Protein AF-0000000068183245 (afdb_homodimer)

Nearest PDB structures (foldseek):
  5jze-assembly2_C  TM=6.273E-01  e=3.410E-04  Erve virus
  6kbe-assembly1_B  TM=5.063E-01  e=7.689E-03  Oryza sativa Japonica Group
  5qis-assembly1_A  TM=4.617E-01  e=8.648E-03  Homo sapiens
  8g5u-assembly4_D  TM=3.251E-01  e=2.747E+00  Streptomyces sp. CB03234
  5jze-assembly2_C  TM=6.217E-01  e=2.342E-04  Erve virus

pLDDT: mean 80.38, std 22.46, range [21.33, 98.5]

Secondary structure (DSSP, 8-state):
---------------SSS---------------GGG-EE-TTSBEEES-EEEESSSS-EEEEE----SS-HHHHHHHHHHHHTTT----HHHHHHHHHHHHHHHHHHHHS--EEEEETTEEEEHHHHHHHHHHHTT--HHHHHHHHTS-GGGT-PPP-HHHHHHHHHHHTS-EEEEEE-GGG--S-TTEEEEEEEEEETTTTS--TTTTSTTBHHHH---SSS---SSEEEEEEEEETTEEEEEEEEEE---/-------------B-SS--B-------------GGG-EE-TTSBEEES-EEEESSSS-EEEEE----SS-HHHHHHHHHHHHTTT----HHHHHHHHHHHHHHHHHHHHS--EEEEETTEEEEHHHHHHHHHHHTT--HHHHHHHHTS-GGGT-PPP-HHHHHHHHHHHTS-EEEEEE-GGG--S-TTEEEEEEEEEETTTTS--TTTTSTTBHHHH---STT---SSEEEEEEEEETTEEEEEEEEEE---

InterPro domains:
  IPR003323 OTU domain [PF02338] (66-189)
  IPR003323 OTU domain [PS50802] (60-249)

Foldseek 3Di:
DPPPPPQFLLDPCPPDPPRLVPPDDPPPQPQPAPVPWDADPLQKTVWLQWEAEPVDGWIWTWGADDDQLQQVLLQVLCLLCLQVVHRADNVRSVVSSLVLLVVLLVQLVDWDWFAFEDVDIDTSPRLLCVVQVSVVHDSVVLSVLSNPGRNRPGHHDDDSSQRSVCRVLLAKEWEKEFDSVPPDPDRNYTYIHTSDIGHYPNRDDPCPPPPPPVSVPPQPPQLGHDSHWYKYWGDNDPRDIGIIGIRIHPDD/DPPPPDQPLLQPCPPDPPPLNPPPDPPPQPQPAPVPWDADPLQKTVWLQWEAEPVDGWIWTWGADDFLLQQVLLQVLCLLCLQVVHRADNVRSVVSSLVLLVVLLVQLVDWDWFAFEDVDIDTSPRLLCVVQVSVVHDSVVLSVLSNPGSNRPGHHDDDSSQRSVCRVLLAKEWEKEFDSVPPDPDRNYTYIHTSDIGHYPNRDDPCPPPPPPVSVPPQPPALTHDSHWYKYWGDNDPRDIGIIGIRTGPDD

Sequence (504 aa):
MAKYYKRSRRLFAIRSGFNVSLLFAPLVHSLVSFTSFRFAANGVCISPARFVDVDRPQTFTMKNVPGEGDCMFLAVALATLASMGLGGNDALLRAISHETREAVASTLEQPGILIIEGTRTVSTESLLKSAARQENLSTEEYLRLLRVEGVDGGLYGGGPELTVLCNILRRPISIYELDEQQVGTNIDIQPIKCKGVFGLETFQDPLFDIPNSAILLSKSLPGAYSWHLHILVLDVSPTEKHACVLLPLGEKMAKYYKRSRRLFAIRSGFNVSLLFAPLVHSLVSFTSFRFAANGVCISPARFVDVDRPQTFTMKNVPGEGDCMFLAVALATLASMGLGGNDALLRAISHETREAVASTLEQPGILIIEGTRTVSTESLLKSAARQENLSTEEYLRLLRVEGVDGGLYGGGPELTVLCNILRRPISIYELDEQQVGTNIDIQPIKCKGVFGLETFQDPLFDIPNSAILLSKSLPGAYSWHLHILVLDVSPTEKHACVLLPLGEK

Solvent-accessible surface area (backbone atoms only — not comparable to full-atom values): 27054 Å² total; per-residue (Å²): 134,79,78,76,72,83,72,77,60,72,67,67,61,57,74,61,93,60,72,54,63,78,71,79,71,83,70,89,55,81,62,84,38,68,80,73,50,40,63,46,97,85,28,37,33,63,34,43,40,30,36,31,37,74,89,47,101,46,38,20,33,41,36,59,54,73,82,47,48,39,14,49,46,34,20,51,39,49,35,53,36,20,27,55,52,30,83,68,56,71,70,52,32,52,53,46,26,53,35,46,30,44,33,47,41,54,46,44,71,35,75,29,34,42,51,42,36,57,88,42,64,45,39,23,59,60,50,40,49,52,53,13,54,68,68,73,40,51,59,68,54,38,45,55,30,43,57,32,54,22,80,77,71,22,45,65,69,52,59,70,54,46,36,48,44,20,57,53,68,59,25,24,39,34,38,27,32,77,34,72,89,53,65,56,92,48,71,48,47,38,34,24,37,78,78,46,57,31,21,37,84,55,38,67,69,75,58,76,83,40,83,62,28,28,80,79,51,61,60,77,46,78,12,38,66,33,76,58,31,37,35,34,45,39,58,74,45,102,71,38,75,43,34,22,24,43,23,47,37,72,84,126,132,81,78,76,75,85,73,78,64,71,68,64,63,56,73,61,93,59,74,53,62,77,72,79,70,82,70,89,56,82,62,86,37,67,80,72,52,39,65,46,96,85,29,36,33,62,34,43,40,31,36,31,37,74,87,47,101,47,39,20,32,42,35,59,52,70,71,60,40,37,11,48,45,34,21,50,38,49,34,54,36,22,28,54,53,31,83,66,55,71,68,52,32,51,54,47,26,54,36,46,30,44,31,48,43,54,47,44,72,34,74,30,34,42,50,42,37,57,88,43,64,45,41,22,59,58,49,41,50,52,52,13,52,67,66,72,40,50,59,67,54,38,45,55,30,43,58,33,54,24,78,77,72,23,45,66,69,50,59,71,55,46,37,47,46,21,58,54,68,60,24,24,39,34,37,29,32,76,32,74,89,52,65,56,90,48,72,49,46,38,35,24,37,80,77,47,55,32,20,37,83,55,38,67,71,74,57,74,81,40,82,62,28,26,78,81,50,59,63,76,48,78,14,36,66,32,77,57,31,36,34,34,46,40,59,75,44,100,72,36,75,41,34,22,23,44,23,46,37,75,85,126

Structure (mmCIF, N/CA/C/O backbone):
data_AF-0000000068183245-model_v1
#
loop_
_entity.id
_entity.type
_entity.pdbx_description
1 polymer 'OTU domain-containing protein'
#
loop_
_atom_site.group_PDB
_atom_site.id
_atom_site.type_symbol
_atom_site.label_atom_id
_atom_site.label_alt_id
_atom_site.label_comp_id
_atom_site.label_asym_id
_atom_site.label_entity_id
_atom_site.label_seq_id
_atom_site.pdbx_PDB_ins_code
_atom_site.Cartn_x
_atom_site.Cartn_y
_atom_site.Cartn_z
_atom_site.occupancy
_atom_site.B_iso_or_equiv
_atom_site.auth_seq_id
_atom_site.auth_comp_id
_atom_site.auth_asym_id
_atom_site.auth_atom_id
_atom_site.pdbx_PDB_model_num
ATOM 1 N N . MET A 1 1 ? -1.678 -15.617 -39.25 1 21.33 1 MET A N 1
ATOM 2 C CA . MET A 1 1 ? -1.316 -16.922 -38.688 1 21.33 1 MET A CA 1
ATOM 3 C C . MET A 1 1 ? -0.588 -16.766 -37.375 1 21.33 1 MET A C 1
ATOM 5 O O . MET A 1 1 ? 0.614 -16.5 -37.344 1 21.33 1 MET A O 1
ATOM 9 N N . ALA A 1 2 ? -1.26 -16.062 -36.469 1 23.09 2 ALA A N 1
ATOM 10 C CA . ALA A 1 2 ? -0.798 -15.57 -35.188 1 23.09 2 ALA A CA 1
ATOM 11 C C . ALA A 1 2 ? -0.395 -16.719 -34.281 1 23.09 2 ALA A C 1
ATOM 13 O O . ALA A 1 2 ? -1.209 -17.594 -33.969 1 23.09 2 ALA A O 1
ATOM 14 N N . LYS A 1 3 ? 0.903 -17.172 -34.469 1 24.92 3 LYS A N 1
ATOM 15 C CA . LYS A 1 3 ? 1.511 -18.312 -33.812 1 24.92 3 LYS A CA 1
ATOM 16 C C . LYS A 1 3 ? 1.236 -18.266 -32.312 1 24.92 3 LYS A C 1
ATOM 18 O O . LYS A 1 3 ? 1.562 -17.297 -31.625 1 24.92 3 LYS A O 1
ATOM 23 N N . TYR A 1 4 ? 0.202 -18.969 -31.859 1 23.97 4 TYR A N 1
ATOM 24 C CA . TYR A 1 4 ? -0.197 -19.328 -30.5 1 23.97 4 TYR A CA 1
ATOM 25 C C . TYR A 1 4 ? 0.955 -19.984 -29.75 1 23.97 4 TYR A C 1
ATOM 27 O O . TYR A 1 4 ? 1.312 -21.125 -30.016 1 23.97 4 TYR A O 1
ATOM 35 N N . TYR A 1 5 ? 2.119 -19.25 -29.562 1 26.52 5 TYR A N 1
ATOM 36 C CA . TYR A 1 5 ? 3.195 -19.891 -28.828 1 26.52 5 TYR A CA 1
ATOM 37 C C . TYR A 1 5 ? 2.668 -20.531 -27.547 1 26.52 5 TYR A C 1
ATOM 39 O O . TYR A 1 5 ? 1.76 -20 -26.906 1 26.52 5 TYR A O 1
ATOM 47 N N . LYS A 1 6 ? 2.844 -21.875 -27.391 1 29.45 6 LYS A N 1
ATOM 48 C CA . LYS A 1 6 ? 2.623 -22.859 -26.359 1 29.45 6 LYS A CA 1
ATOM 49 C C . LYS A 1 6 ? 3.182 -22.391 -25.016 1 29.45 6 LYS A C 1
ATOM 51 O O . LYS A 1 6 ? 4.398 -22.266 -24.844 1 29.45 6 LYS A O 1
ATOM 56 N N . ARG A 1 7 ? 2.549 -21.438 -24.375 1 33.78 7 ARG A N 1
ATOM 57 C CA . ARG A 1 7 ? 2.811 -20.875 -23.062 1 33.78 7 ARG A CA 1
ATOM 58 C C . ARG A 1 7 ? 2.883 -21.969 -22 1 33.78 7 ARG A C 1
ATOM 60 O O . ARG A 1 7 ? 1.919 -22.703 -21.797 1 33.78 7 ARG A O 1
ATOM 67 N N . SER A 1 8 ? 4.109 -22.484 -21.766 1 28.33 8 SER A N 1
ATOM 68 C CA . SER A 1 8 ? 4.453 -23.484 -20.75 1 28.33 8 SER A CA 1
ATOM 69 C C . SER A 1 8 ? 3.828 -23.156 -19.406 1 28.33 8 SER A C 1
ATOM 71 O O . SER A 1 8 ? 3.688 -21.969 -19.062 1 28.33 8 SER A O 1
ATOM 73 N N . ARG A 1 9 ? 2.955 -24 -18.922 1 33.09 9 ARG A N 1
ATOM 74 C CA . ARG A 1 9 ? 2.16 -24.156 -17.703 1 33.09 9 ARG A CA 1
ATOM 75 C C . ARG A 1 9 ? 3.055 -24.234 -16.469 1 33.09 9 ARG A C 1
ATOM 77 O O . ARG A 1 9 ? 3.592 -25.297 -16.156 1 33.09 9 ARG A O 1
ATOM 84 N N . ARG A 1 10 ? 3.992 -23.328 -16.312 1 30.5 10 ARG A N 1
ATOM 85 C CA . ARG A 1 10 ? 4.824 -23.516 -15.125 1 30.5 10 ARG A CA 1
ATOM 86 C C . ARG A 1 10 ? 3.967 -23.641 -13.867 1 30.5 10 ARG A C 1
ATOM 88 O O . ARG A 1 10 ? 3.201 -22.734 -13.539 1 30.5 10 ARG A O 1
ATOM 95 N N . LEU A 1 11 ? 3.621 -24.859 -13.531 1 28.84 11 LEU A N 1
ATOM 96 C CA . LEU A 1 11 ? 3.047 -25.344 -12.281 1 28.84 11 LEU A CA 1
ATOM 97 C C . LEU A 1 11 ? 3.951 -25.016 -11.102 1 28.84 11 LEU A C 1
ATOM 99 O O . LEU A 1 11 ? 5.176 -25.062 -11.219 1 28.84 11 LEU A O 1
ATOM 103 N N . PHE A 1 12 ? 3.494 -24.266 -10.273 1 29.86 12 PHE A N 1
ATOM 104 C CA . PHE A 1 12 ? 4.191 -23.859 -9.055 1 29.86 12 PHE A CA 1
ATOM 105 C C . PHE A 1 12 ? 4.527 -25.062 -8.195 1 29.86 12 PHE A C 1
ATOM 107 O O . PHE A 1 12 ? 3.664 -25.594 -7.5 1 29.86 12 PHE A O 1
ATOM 114 N N . ALA A 1 13 ? 5.297 -26.109 -8.734 1 24.73 13 ALA A N 1
ATOM 115 C CA . ALA A 1 13 ? 5.668 -27.156 -7.773 1 24.73 13 ALA A CA 1
ATOM 116 C C . ALA A 1 13 ? 6.758 -26.672 -6.828 1 24.73 13 ALA A C 1
ATOM 118 O O . ALA A 1 13 ? 7.871 -26.344 -7.258 1 24.73 13 ALA A O 1
ATOM 119 N N . ILE A 1 14 ? 6.547 -25.844 -5.945 1 26.78 14 ILE A N 1
ATOM 120 C CA . ILE A 1 14 ? 7.598 -25.672 -4.945 1 26.78 14 ILE A CA 1
ATOM 121 C C . ILE A 1 14 ? 7.84 -27.016 -4.238 1 26.78 14 ILE A C 1
ATOM 123 O O . ILE A 1 14 ? 6.938 -27.562 -3.6 1 26.78 14 ILE A O 1
ATOM 127 N N . ARG A 1 15 ? 8.734 -27.891 -4.676 1 26.78 15 ARG A N 1
ATOM 128 C CA . ARG A 1 15 ? 9.172 -29.141 -4.078 1 26.78 15 ARG A CA 1
ATOM 129 C C . ARG A 1 15 ? 9.703 -28.922 -2.666 1 26.78 15 ARG A C 1
ATOM 131 O O . ARG A 1 15 ? 10.266 -29.828 -2.057 1 26.78 15 ARG A O 1
ATOM 138 N N . SER A 1 16 ? 10.062 -27.906 -2.104 1 27.36 16 SER A N 1
ATOM 139 C CA . SER A 1 16 ? 10.516 -28.359 -0.794 1 27.36 16 SER A CA 1
ATOM 140 C C . SER A 1 16 ? 9.414 -29.141 -0.067 1 27.36 16 SER A C 1
ATOM 142 O O . SER A 1 16 ? 8.25 -29.094 -0.467 1 27.36 16 SER A O 1
ATOM 144 N N . GLY A 1 17 ? 9.477 -29.891 1.258 1 27.95 17 GLY A N 1
ATOM 145 C CA . GLY A 1 17 ? 8.531 -30.688 2.012 1 27.95 17 GLY A CA 1
ATOM 146 C C . GLY A 1 17 ? 7.105 -30.188 1.924 1 27.95 17 GLY A C 1
ATOM 147 O O . GLY A 1 17 ? 6.195 -30.75 2.529 1 27.95 17 GLY A O 1
ATOM 148 N N . PHE A 1 18 ? 6.914 -28.938 1.784 1 26.7 18 PHE A N 1
ATOM 149 C CA . PHE A 1 18 ? 5.492 -28.641 1.693 1 26.7 18 PHE A CA 1
ATOM 150 C C . PHE A 1 18 ? 4.934 -29.062 0.339 1 26.7 18 PHE A C 1
ATOM 152 O O . PHE A 1 18 ? 5.434 -28.625 -0.704 1 26.7 18 PHE A O 1
ATOM 159 N N . ASN A 1 19 ? 4.543 -30.391 0.116 1 26.45 19 ASN A N 1
ATOM 160 C CA . ASN A 1 19 ? 3.818 -31.047 -0.962 1 26.45 19 ASN A CA 1
ATOM 161 C C . ASN A 1 19 ? 2.73 -30.156 -1.543 1 26.45 19 ASN A C 1
ATOM 163 O O . ASN A 1 19 ? 1.573 -30.219 -1.128 1 26.45 19 ASN A O 1
ATOM 167 N N . VAL A 1 20 ? 2.785 -28.938 -1.542 1 26.42 20 VAL A N 1
ATOM 168 C CA . VAL A 1 20 ? 1.563 -28.5 -2.211 1 26.42 20 VAL A CA 1
ATOM 169 C C . VAL A 1 20 ? 1.601 -28.922 -3.68 1 26.42 20 VAL A C 1
ATOM 171 O O . VAL A 1 20 ? 2.254 -28.266 -4.5 1 26.42 20 VAL A O 1
ATOM 174 N N . SER A 1 21 ? 2.004 -30.188 -3.967 1 25.33 21 SER A N 1
ATOM 175 C CA . SER A 1 21 ? 1.746 -30.688 -5.316 1 25.33 21 SER A CA 1
ATOM 176 C C . SER A 1 21 ? 0.299 -30.438 -5.73 1 25.33 21 SER A C 1
ATOM 178 O O . SER A 1 21 ? -0.623 -31.031 -5.168 1 25.33 21 SER A O 1
ATOM 180 N N . LEU A 1 22 ? -0.058 -29.344 -6.051 1 25.22 22 LEU A N 1
ATOM 181 C CA . LEU A 1 22 ? -1.386 -29.328 -6.656 1 25.22 22 LEU A CA 1
ATOM 182 C C . LEU A 1 22 ? -1.421 -30.188 -7.918 1 25.22 22 LEU A C 1
ATOM 184 O O . LEU A 1 22 ? -0.961 -29.75 -8.977 1 25.22 22 LEU A O 1
ATOM 188 N N . LEU A 1 23 ? -1.087 -31.484 -7.809 1 25.45 23 LEU A N 1
ATOM 189 C CA . LEU A 1 23 ? -1.347 -32.375 -8.93 1 25.45 23 LEU A CA 1
ATOM 190 C C . LEU A 1 23 ? -2.832 -32.406 -9.273 1 25.45 23 LEU A C 1
ATOM 192 O O . LEU A 1 23 ? -3.666 -32.719 -8.43 1 25.45 23 LEU A O 1
ATOM 196 N N . PHE A 1 24 ? -3.297 -31.625 -10.148 1 26.08 24 PHE A N 1
ATOM 197 C CA . PHE A 1 24 ? -4.66 -31.672 -10.672 1 26.08 24 PHE A CA 1
ATOM 198 C C . PHE A 1 24 ? -4.922 -33 -11.391 1 26.08 24 PHE A C 1
ATOM 200 O O . PHE A 1 24 ? -4.23 -33.312 -12.352 1 26.08 24 PHE A O 1
ATOM 207 N N . ALA A 1 25 ? -5.406 -34 -10.664 1 28.16 25 ALA A N 1
ATOM 208 C CA . ALA A 1 25 ? -6.008 -35.156 -11.32 1 28.16 25 ALA A CA 1
ATOM 209 C C . ALA A 1 25 ? -7.062 -34.719 -12.336 1 28.16 25 ALA A C 1
ATOM 211 O O . ALA A 1 25 ? -7.75 -33.719 -12.141 1 28.16 25 ALA A O 1
ATOM 212 N N . PRO A 1 26 ? -7.195 -35.406 -13.523 1 30.31 26 PRO A N 1
ATOM 213 C CA . PRO A 1 26 ? -8.18 -35.188 -14.586 1 30.31 26 PRO A CA 1
ATOM 214 C C . PRO A 1 26 ? -9.609 -35.469 -14.148 1 30.31 26 PRO A C 1
ATOM 216 O O . PRO A 1 26 ? -10.5 -35.625 -14.984 1 30.31 26 PRO A O 1
ATOM 219 N N . LEU A 1 27 ? -10.133 -35.406 -12.875 1 32.69 27 LEU A N 1
ATOM 220 C CA . LEU A 1 27 ? -11.516 -35.844 -12.773 1 32.69 27 LEU A CA 1
ATOM 221 C C . LEU A 1 27 ? -12.43 -35 -13.648 1 32.69 27 LEU A C 1
ATOM 223 O O . LEU A 1 27 ? -12.18 -33.781 -13.836 1 32.69 27 LEU A O 1
ATOM 227 N N . VAL A 1 28 ? -13.359 -35.656 -14.383 1 33.88 28 VAL A N 1
ATOM 228 C CA . VAL A 1 28 ? -14.508 -35.125 -15.125 1 33.88 28 VAL A CA 1
ATOM 229 C C . VAL A 1 28 ? -15.336 -34.219 -14.234 1 33.88 28 VAL A C 1
ATOM 231 O O . VAL A 1 28 ? -16.203 -34.688 -13.5 1 33.88 28 VAL A O 1
ATOM 234 N N . HIS A 1 29 ? -14.711 -33.562 -13.141 1 36.94 29 HIS A N 1
ATOM 235 C CA . HIS A 1 29 ? -15.484 -32.719 -12.219 1 36.94 29 HIS A CA 1
ATOM 236 C C . HIS A 1 29 ? -16.234 -31.609 -12.953 1 36.94 29 HIS A C 1
ATOM 238 O O . HIS A 1 29 ? -15.742 -31.109 -13.969 1 36.94 29 HIS A O 1
ATOM 244 N N . SER A 1 30 ? -17.484 -31.609 -12.867 1 37.31 30 SER A N 1
ATOM 245 C CA . SER A 1 30 ? -18.328 -30.484 -13.25 1 37.31 30 SER A CA 1
ATOM 246 C C . SER A 1 30 ? -17.641 -29.156 -12.992 1 37.31 30 SER A C 1
ATOM 248 O O . SER A 1 30 ? -17.406 -28.781 -11.836 1 37.31 30 SER A O 1
ATOM 250 N N . LEU A 1 31 ? -16.594 -28.844 -13.672 1 44.16 31 LEU A N 1
ATOM 251 C CA . LEU A 1 31 ? -15.711 -27.672 -13.648 1 44.16 31 LEU A CA 1
ATOM 252 C C . LEU A 1 31 ? -16.516 -26.391 -13.633 1 44.16 31 LEU A C 1
ATOM 254 O O . LEU A 1 31 ? -17.172 -26.047 -14.625 1 44.16 31 LEU A O 1
ATOM 258 N N . VAL A 1 32 ? -17.422 -26.234 -12.57 1 48.44 32 VAL A N 1
ATOM 259 C CA . VAL A 1 32 ? -17.844 -24.844 -12.531 1 48.44 32 VAL A CA 1
ATOM 260 C C . VAL A 1 32 ? -16.734 -23.953 -13.062 1 48.44 32 VAL A C 1
ATOM 262 O O . VAL A 1 32 ? -15.617 -23.953 -12.523 1 48.44 32 VAL A O 1
ATOM 265 N N . SER A 1 33 ? -16.703 -23.781 -14.445 1 62.34 33 SER A N 1
ATOM 266 C CA . SER A 1 33 ? -15.695 -23.062 -15.234 1 62.34 33 SER A CA 1
ATOM 267 C C . SER A 1 33 ? -15.875 -21.547 -15.117 1 62.34 33 SER A C 1
ATOM 269 O O . SER A 1 33 ? -17 -21.062 -14.938 1 62.34 33 SER A O 1
ATOM 271 N N . PHE A 1 34 ? -14.945 -20.844 -14.758 1 69.19 34 PHE A N 1
ATOM 272 C CA . PHE A 1 34 ? -14.844 -19.391 -14.859 1 69.19 34 PHE A CA 1
ATOM 273 C C . PHE A 1 34 ? -15.742 -18.859 -15.961 1 69.19 34 PHE A C 1
ATOM 275 O O . PHE A 1 34 ? -16.281 -17.766 -15.852 1 69.19 34 PHE A O 1
ATOM 282 N N . THR A 1 35 ? -16.109 -19.75 -16.906 1 75.06 35 THR A N 1
ATOM 283 C CA . THR A 1 35 ? -16.891 -19.328 -18.062 1 75.06 35 THR A CA 1
ATOM 284 C C . THR A 1 35 ? -18.359 -19.172 -17.703 1 75.06 35 THR A C 1
ATOM 286 O O . THR A 1 35 ? -19.109 -18.531 -18.422 1 75.06 35 THR A O 1
ATOM 289 N N . SER A 1 36 ? -18.75 -19.797 -16.625 1 81.69 36 SER A N 1
ATOM 290 C CA . SER A 1 36 ? -20.156 -19.719 -16.25 1 81.69 36 SER A CA 1
ATOM 291 C C . SER A 1 36 ? -20.438 -18.516 -15.352 1 81.69 36 SER A C 1
ATOM 293 O O . SER A 1 36 ? -21.594 -18.219 -15.031 1 81.69 36 SER A O 1
ATOM 295 N N . PHE A 1 37 ? -19.422 -17.812 -14.961 1 89.38 37 PHE A N 1
ATOM 296 C CA . PHE A 1 37 ? -19.594 -16.688 -14.047 1 89.38 37 PHE A CA 1
ATOM 297 C C . PHE A 1 37 ? -20.125 -15.469 -14.789 1 89.38 37 PHE A C 1
ATOM 299 O O . PHE A 1 37 ? -19.797 -15.25 -15.953 1 89.38 37 PHE A O 1
ATOM 306 N N . ARG A 1 38 ? -20.953 -14.773 -14.172 1 92.75 38 ARG A N 1
ATOM 307 C CA . ARG A 1 38 ? -21.453 -13.508 -14.688 1 92.75 38 ARG A CA 1
ATOM 308 C C . ARG A 1 38 ? -20.906 -12.328 -13.883 1 92.75 38 ARG A C 1
ATOM 310 O O . ARG A 1 38 ? -20.812 -12.406 -12.656 1 92.75 38 ARG A O 1
ATOM 317 N N . PHE A 1 39 ? -20.641 -11.203 -14.562 1 90.75 39 PHE A N 1
ATOM 318 C CA . PHE A 1 39 ? -19.969 -10.07 -13.922 1 90.75 39 PHE A CA 1
ATOM 319 C C . PHE A 1 39 ? -20.75 -8.781 -14.172 1 90.75 39 PHE A C 1
ATOM 321 O O . PHE A 1 39 ? -21.344 -8.602 -15.242 1 90.75 39 PHE A O 1
ATOM 328 N N . ALA A 1 40 ? -20.703 -7.957 -13.164 1 91.12 40 ALA A N 1
ATOM 329 C CA . ALA A 1 40 ? -21.172 -6.586 -13.344 1 91.12 40 ALA A CA 1
ATOM 330 C C . ALA A 1 40 ? -20.172 -5.766 -14.141 1 91.12 40 ALA A C 1
ATOM 332 O O . ALA A 1 40 ? -19.062 -6.227 -14.422 1 91.12 40 ALA A O 1
ATOM 333 N N . ALA A 1 41 ? -20.516 -4.523 -14.484 1 84.94 41 ALA A N 1
ATOM 334 C CA . ALA A 1 41 ? -19.703 -3.656 -15.32 1 84.94 41 ALA A CA 1
ATOM 335 C C . ALA A 1 41 ? -18.375 -3.314 -14.633 1 84.94 41 ALA A C 1
ATOM 337 O O . ALA A 1 41 ? -17.359 -3.133 -15.289 1 84.94 41 ALA A O 1
ATOM 338 N N . ASN A 1 42 ? -18.375 -3.379 -13.328 1 81.75 42 ASN A N 1
ATOM 339 C CA . ASN A 1 42 ? -17.188 -2.994 -12.586 1 81.75 42 ASN A CA 1
ATOM 340 C C . ASN A 1 42 ? -16.281 -4.195 -12.305 1 81.75 42 ASN A C 1
ATOM 342 O O . ASN A 1 42 ? -15.297 -4.082 -11.57 1 81.75 42 ASN A O 1
ATOM 346 N N . GLY A 1 43 ? -16.703 -5.332 -12.719 1 87.5 43 GLY A N 1
ATOM 347 C CA . GLY A 1 43 ? -15.852 -6.504 -12.617 1 87.5 43 GLY A CA 1
ATOM 348 C C . GLY A 1 43 ? -16.219 -7.41 -11.453 1 87.5 43 GLY A C 1
ATOM 349 O O . GLY A 1 43 ? -15.625 -8.477 -11.281 1 87.5 43 GLY A O 1
ATOM 350 N N . VAL A 1 44 ? -17.188 -7.023 -10.68 1 90.44 44 VAL A N 1
ATOM 351 C CA . VAL A 1 44 ? -17.609 -7.836 -9.539 1 90.44 44 VAL A CA 1
ATOM 352 C C . VAL A 1 44 ? -18.438 -9.016 -10.023 1 90.44 44 VAL A C 1
ATOM 354 O O . VAL A 1 44 ? -19.312 -8.859 -10.883 1 90.44 44 VAL A O 1
ATOM 357 N N . CYS A 1 45 ? -18.156 -10.125 -9.492 1 93.06 45 CYS A N 1
ATOM 358 C CA . CYS A 1 45 ? -18.922 -11.305 -9.852 1 93.06 45 CYS A CA 1
ATOM 359 C C . CYS A 1 45 ? -20.312 -11.258 -9.219 1 93.06 45 CYS A C 1
ATOM 361 O O . CYS A 1 45 ? -20.453 -11.094 -8.008 1 93.06 45 CYS A O 1
ATOM 363 N N . ILE A 1 46 ? -21.312 -11.422 -10.047 1 94.12 46 ILE A N 1
ATOM 364 C CA . ILE A 1 46 ? -22.688 -11.328 -9.539 1 94.12 46 ILE A CA 1
ATOM 365 C C . ILE A 1 46 ? -23.312 -12.711 -9.477 1 94.12 46 ILE A C 1
ATOM 367 O O . ILE A 1 46 ? -24.328 -12.914 -8.797 1 94.12 46 ILE A O 1
ATOM 371 N N . SER A 1 47 ? -22.75 -13.672 -10.227 1 92.19 47 SER A N 1
ATOM 372 C CA . SER A 1 47 ? -23.141 -15.078 -10.172 1 92.19 47 SER A CA 1
ATOM 373 C C . SER A 1 47 ? -21.953 -16 -10.398 1 92.19 47 SER A C 1
ATOM 375 O O . SER A 1 47 ? -21.422 -16.094 -11.508 1 92.19 47 SER A O 1
ATOM 377 N N . PRO A 1 48 ? -21.547 -16.672 -9.391 1 92.56 48 PRO A N 1
ATOM 378 C CA . PRO A 1 48 ? -22.016 -16.594 -8 1 92.56 48 PRO A CA 1
ATOM 379 C C . PRO A 1 48 ? -21.641 -15.273 -7.332 1 92.56 48 PRO A C 1
ATOM 381 O O . PRO A 1 48 ? -20.578 -14.719 -7.598 1 92.56 48 PRO A O 1
ATOM 384 N N . ALA A 1 49 ? -22.5 -14.812 -6.379 1 92.5 49 ALA A N 1
ATOM 385 C CA . ALA A 1 49 ? -22.281 -13.531 -5.715 1 92.5 49 ALA A CA 1
ATOM 386 C C . ALA A 1 49 ? -21.406 -13.695 -4.477 1 92.5 49 ALA A C 1
ATOM 388 O O . ALA A 1 49 ? -20.844 -12.719 -3.975 1 92.5 49 ALA A O 1
ATOM 389 N N . ARG A 1 50 ? -21.359 -14.961 -3.994 1 92.62 50 ARG A N 1
ATOM 390 C CA . ARG A 1 50 ? -20.641 -15.203 -2.74 1 92.62 50 ARG A CA 1
ATOM 391 C C . ARG A 1 50 ? -19.703 -16.391 -2.867 1 92.62 50 ARG A C 1
ATOM 393 O O . ARG A 1 50 ? -20.047 -17.422 -3.441 1 92.62 50 ARG A O 1
ATOM 400 N N . PHE A 1 51 ? -18.578 -16.141 -2.416 1 93.31 51 PHE A N 1
ATOM 401 C CA . PHE A 1 51 ? -17.562 -17.188 -2.311 1 93.31 51 PHE A CA 1
ATOM 402 C C . PHE A 1 51 ? -17.25 -17.5 -0.852 1 93.31 51 PHE A C 1
ATOM 404 O O . PHE A 1 51 ? -16.828 -16.625 -0.096 1 93.31 51 PHE A O 1
ATOM 411 N N . VAL A 1 52 ? -17.453 -18.75 -0.455 1 92.94 52 VAL A N 1
ATOM 412 C CA . VAL A 1 52 ? -17.422 -19.078 0.965 1 92.94 52 VAL A CA 1
ATOM 413 C C . VAL A 1 52 ? -16.281 -20.062 1.237 1 92.94 52 VAL A C 1
ATOM 415 O O . VAL A 1 52 ? -16.203 -21.125 0.608 1 92.94 52 VAL A O 1
ATOM 418 N N . ASP A 1 53 ? -15.414 -19.656 2.08 1 93.75 53 ASP A N 1
ATOM 419 C CA . ASP A 1 53 ? -14.352 -20.562 2.516 1 93.75 53 ASP A CA 1
ATOM 420 C C . ASP A 1 53 ? -14.922 -21.75 3.279 1 93.75 53 ASP A C 1
ATOM 422 O O . ASP A 1 53 ? -15.617 -21.578 4.281 1 93.75 53 ASP A O 1
ATOM 426 N N . VAL A 1 54 ? -14.609 -22.891 2.879 1 92.81 54 VAL A N 1
ATOM 427 C CA . VAL A 1 54 ? -15.242 -24.078 3.438 1 92.81 54 VAL A CA 1
ATOM 428 C C . VAL A 1 54 ? -14.625 -24.406 4.797 1 92.81 54 VAL A C 1
ATOM 430 O O . VAL A 1 54 ? -15.227 -25.109 5.605 1 92.81 54 VAL A O 1
ATOM 433 N N . ASP A 1 55 ? -13.445 -23.938 5.047 1 91.44 55 ASP A N 1
ATOM 434 C CA . ASP A 1 55 ? -12.734 -24.281 6.27 1 91.44 55 ASP A CA 1
ATOM 435 C C . ASP A 1 55 ? -12.867 -23.188 7.32 1 91.44 55 ASP A C 1
ATOM 437 O O . ASP A 1 55 ? -12.586 -23.422 8.5 1 91.44 55 ASP A O 1
ATOM 441 N N . ARG A 1 56 ? -13.18 -21.969 6.895 1 87.06 56 ARG A N 1
ATOM 442 C CA . ARG A 1 56 ? -13.281 -20.828 7.801 1 87.06 56 ARG A CA 1
ATOM 443 C C . ARG A 1 56 ? -14.555 -20.031 7.551 1 87.06 56 ARG A C 1
ATOM 445 O O . ARG A 1 56 ? -15.102 -20.062 6.445 1 87.06 56 ARG A O 1
ATOM 452 N N . PRO A 1 57 ? -14.969 -19.438 8.547 1 84.81 57 PRO A N 1
ATOM 453 C CA . PRO A 1 57 ? -16.188 -18.625 8.391 1 84.81 57 PRO A CA 1
ATOM 454 C C . PRO A 1 57 ? -15.914 -17.297 7.691 1 84.81 57 PRO A C 1
ATOM 456 O O . PRO A 1 57 ? -16.016 -16.234 8.32 1 84.81 57 PRO A O 1
ATOM 459 N N . GLN A 1 58 ? -15.562 -17.344 6.547 1 88.69 58 GLN A N 1
ATOM 460 C CA . GLN A 1 58 ? -15.289 -16.141 5.773 1 88.69 58 GLN A CA 1
ATOM 461 C C . GLN A 1 58 ? -15.969 -16.188 4.41 1 88.69 58 GLN A C 1
ATOM 463 O O . GLN A 1 58 ? -15.906 -17.203 3.715 1 88.69 58 GLN A O 1
ATOM 468 N N . THR A 1 59 ? -16.656 -15.188 4.113 1 90.94 59 THR A N 1
ATOM 469 C CA . THR A 1 59 ? -17.344 -15.023 2.84 1 90.94 59 THR A CA 1
ATOM 470 C C . THR A 1 59 ? -16.766 -13.852 2.053 1 90.94 59 THR A C 1
ATOM 472 O O . THR A 1 59 ? -16.453 -12.812 2.629 1 90.94 59 THR A O 1
ATOM 475 N N . PHE A 1 60 ? -16.672 -14.055 0.801 1 92.75 60 PHE A N 1
ATOM 476 C CA . PHE A 1 60 ? -16.078 -13.039 -0.06 1 92.75 60 PHE A CA 1
ATOM 477 C C . PHE A 1 60 ? -17 -12.727 -1.237 1 92.75 60 PHE A C 1
ATOM 479 O O . PHE A 1 60 ? -17.859 -13.539 -1.599 1 92.75 60 PHE A O 1
ATOM 486 N N . THR A 1 61 ? -16.859 -11.562 -1.719 1 92.62 61 THR A N 1
ATOM 487 C CA . THR A 1 61 ? -17.188 -11.289 -3.115 1 92.62 61 THR A CA 1
ATOM 488 C C . THR A 1 61 ? -15.922 -11.32 -3.979 1 92.62 61 THR A C 1
ATOM 490 O O . THR A 1 61 ? -14.812 -11.211 -3.465 1 92.62 61 THR A O 1
ATOM 493 N N . MET A 1 62 ? -16.125 -11.57 -5.227 1 93.06 62 MET A N 1
ATOM 494 C CA . MET A 1 62 ? -14.961 -11.695 -6.102 1 93.06 62 MET A CA 1
ATOM 495 C C . MET A 1 62 ? -14.969 -10.609 -7.176 1 93.06 62 MET A C 1
ATOM 497 O O . MET A 1 62 ? -16.016 -10.32 -7.758 1 93.06 62 MET A O 1
ATOM 501 N N . LYS A 1 63 ? -13.859 -9.969 -7.379 1 91.81 63 LYS A N 1
ATOM 502 C CA . LYS A 1 63 ? -13.695 -9.008 -8.469 1 91.81 63 LYS A CA 1
ATOM 503 C C . LYS A 1 63 ? -12.672 -9.5 -9.484 1 91.81 63 LYS A C 1
ATOM 505 O O . LYS A 1 63 ? -11.562 -9.891 -9.117 1 91.81 63 LYS A O 1
ATOM 510 N N . ASN A 1 64 ? -13.055 -9.461 -10.703 1 91.44 64 ASN A N 1
ATOM 511 C CA . ASN A 1 64 ? -12.227 -9.922 -11.805 1 91.44 64 ASN A CA 1
ATOM 512 C C . ASN A 1 64 ? -11.203 -8.867 -12.219 1 91.44 64 ASN A C 1
ATOM 514 O O . ASN A 1 64 ? -11.359 -7.688 -11.906 1 91.44 64 ASN A O 1
ATOM 518 N N . VAL A 1 65 ? -10.133 -9.281 -12.797 1 89.81 65 VAL A N 1
ATOM 519 C CA . VAL A 1 65 ? -9.133 -8.43 -13.43 1 89.81 65 VAL A CA 1
ATOM 520 C C . VAL A 1 65 ? -8.875 -8.906 -14.859 1 89.81 65 VAL A C 1
ATOM 522 O O . VAL A 1 65 ? -9.227 -10.031 -15.219 1 89.81 65 VAL A O 1
ATOM 525 N N . PRO A 1 66 ? -8.367 -8.023 -15.727 1 82.56 66 PRO A N 1
ATOM 526 C CA . PRO A 1 66 ? -8.07 -8.484 -17.078 1 82.56 66 PRO A CA 1
ATOM 527 C C . PRO A 1 66 ? -7.066 -9.633 -17.109 1 82.56 66 PRO A C 1
ATOM 529 O O . PRO A 1 66 ? -6.215 -9.734 -16.234 1 82.56 66 PRO A O 1
ATOM 532 N N . GLY A 1 67 ? -7.422 -10.672 -18.141 1 72.25 67 GLY A N 1
ATOM 533 C CA . GLY A 1 67 ? -6.637 -11.891 -18.297 1 72.25 67 GLY A CA 1
ATOM 534 C C . GLY A 1 67 ? -5.652 -11.828 -19.453 1 72.25 67 GLY A C 1
ATOM 535 O O . GLY A 1 67 ? -5.695 -10.898 -20.25 1 72.25 67 GLY A O 1
ATOM 536 N N . GLU A 1 68 ? -4.391 -11.414 -19.516 1 70 68 GLU A N 1
ATOM 537 C CA . GLU A 1 68 ? -3.4 -11.469 -20.578 1 70 68 GLU A CA 1
ATOM 538 C C . GLU A 1 68 ? -1.997 -11.688 -20.031 1 70 68 GLU A C 1
ATOM 540 O O . GLU A 1 68 ? -1.044 -11.031 -20.453 1 70 68 GLU A O 1
ATOM 545 N N . GLY A 1 69 ? -2.041 -12.602 -19.25 1 77.69 69 GLY A N 1
ATOM 546 C CA . GLY A 1 69 ? -0.733 -12.945 -18.703 1 77.69 69 GLY A CA 1
ATOM 547 C C . GLY A 1 69 ? -0.33 -12.078 -17.531 1 77.69 69 GLY A C 1
ATOM 548 O O . GLY A 1 69 ? 0.722 -12.289 -16.922 1 77.69 69 GLY A O 1
ATOM 549 N N . ASP A 1 70 ? -1.157 -11.211 -17.188 1 87.81 70 ASP A N 1
ATOM 550 C CA . ASP A 1 70 ? -0.799 -10.266 -16.125 1 87.81 70 ASP A CA 1
ATOM 551 C C . ASP A 1 70 ? -1.752 -10.383 -14.945 1 87.81 70 ASP A C 1
ATOM 553 O O . ASP A 1 70 ? -1.663 -9.602 -13.992 1 87.81 70 ASP A O 1
ATOM 557 N N . CYS A 1 71 ? -2.496 -11.414 -14.914 1 91.62 71 CYS A N 1
ATOM 558 C CA . CYS A 1 71 ? -3.615 -11.445 -13.977 1 91.62 71 CYS A CA 1
ATOM 559 C C . CYS A 1 71 ? -3.121 -11.523 -12.539 1 91.62 71 CYS A C 1
ATOM 561 O O . CYS A 1 71 ? -3.73 -10.945 -11.641 1 91.62 71 CYS A O 1
ATOM 563 N N . MET A 1 72 ? -2.074 -12.195 -12.305 1 92.62 72 MET A N 1
ATOM 564 C CA . MET A 1 72 ? -1.593 -12.312 -10.93 1 92.62 72 MET A CA 1
ATOM 565 C C . MET A 1 72 ? -1.115 -10.969 -10.398 1 92.62 72 MET A C 1
ATOM 567 O O . MET A 1 72 ? -1.489 -10.555 -9.297 1 92.62 72 MET A O 1
ATOM 571 N N . PHE A 1 73 ? -0.342 -10.258 -11.188 1 93.88 73 PHE A N 1
ATOM 572 C CA . PHE A 1 73 ? 0.149 -8.945 -10.797 1 93.88 73 PHE A CA 1
ATOM 573 C C . PHE A 1 73 ? -1.002 -7.957 -10.664 1 93.88 73 PHE A C 1
ATOM 575 O O . PHE A 1 73 ? -1.023 -7.141 -9.734 1 93.88 73 PHE A O 1
ATOM 582 N N . LEU A 1 74 ? -1.892 -8.094 -11.586 1 92.5 74 LEU A N 1
ATOM 583 C CA . LEU A 1 74 ? -3.051 -7.207 -11.547 1 92.5 74 LEU A CA 1
ATOM 584 C C . LEU A 1 74 ? -3.928 -7.508 -10.344 1 92.5 74 LEU A C 1
ATOM 586 O O . LEU A 1 74 ? -4.453 -6.594 -9.703 1 92.5 74 LEU A O 1
ATOM 590 N N . ALA A 1 75 ? -4.09 -8.758 -10.047 1 93.44 75 ALA A N 1
ATOM 591 C CA . ALA A 1 75 ? -4.887 -9.148 -8.883 1 93.44 75 ALA A CA 1
ATOM 592 C C . ALA A 1 75 ? -4.254 -8.648 -7.594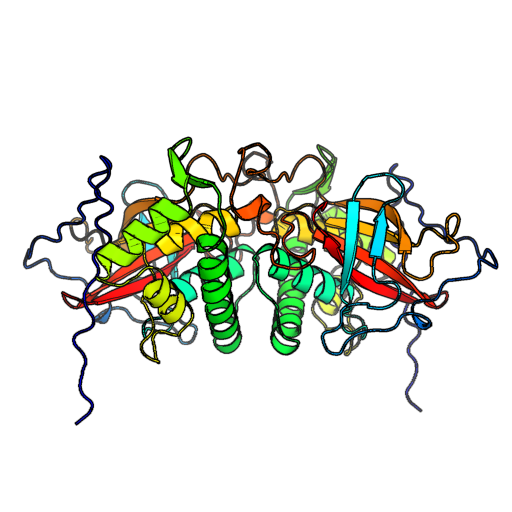 1 93.44 75 ALA A C 1
ATOM 594 O O . ALA A 1 75 ? -4.945 -8.102 -6.727 1 93.44 75 ALA A O 1
ATOM 595 N N . VAL A 1 76 ? -2.996 -8.789 -7.457 1 94.25 76 VAL A N 1
ATOM 596 C CA . VAL A 1 76 ? -2.301 -8.328 -6.262 1 94.25 76 VAL A CA 1
ATOM 597 C C . VAL A 1 76 ? -2.383 -6.809 -6.168 1 94.25 76 VAL A C 1
ATOM 599 O O . VAL A 1 76 ? -2.592 -6.254 -5.086 1 94.25 76 VAL A O 1
ATOM 602 N N . ALA A 1 77 ? -2.209 -6.164 -7.312 1 91.56 77 ALA A N 1
ATOM 603 C CA . ALA A 1 77 ? -2.338 -4.711 -7.344 1 91.56 77 ALA A CA 1
ATOM 604 C C . ALA A 1 77 ? -3.715 -4.27 -6.855 1 91.56 77 ALA A C 1
ATOM 606 O O . ALA A 1 77 ? -3.826 -3.383 -6.004 1 91.56 77 ALA A O 1
ATOM 607 N N . LEU A 1 78 ? -4.727 -4.895 -7.387 1 91.62 78 LEU A N 1
ATOM 608 C CA . LEU A 1 78 ? -6.094 -4.555 -7.008 1 91.62 78 LEU A CA 1
ATOM 609 C C . LEU A 1 78 ? -6.336 -4.84 -5.531 1 91.62 78 LEU A C 1
ATOM 611 O O . LEU A 1 78 ? -6.93 -4.023 -4.824 1 91.62 78 LEU A O 1
ATOM 615 N N . ALA A 1 79 ? -5.91 -5.973 -5.094 1 92.75 79 ALA A N 1
ATOM 616 C CA . ALA A 1 79 ? -6.066 -6.324 -3.684 1 92.75 79 ALA A CA 1
ATOM 617 C C . ALA A 1 79 ? -5.355 -5.316 -2.783 1 92.75 79 ALA A C 1
ATOM 619 O O . ALA A 1 79 ? -5.883 -4.93 -1.737 1 92.75 79 ALA A O 1
ATOM 620 N N . THR A 1 80 ? -4.195 -4.926 -3.182 1 91 80 THR A N 1
ATOM 621 C CA . THR A 1 80 ? -3.418 -3.953 -2.422 1 91 80 THR A CA 1
ATOM 622 C C . THR A 1 80 ? -4.145 -2.613 -2.352 1 91 80 THR A C 1
ATOM 624 O O . THR A 1 80 ? -4.285 -2.031 -1.273 1 91 80 THR A O 1
ATOM 627 N N . LEU A 1 81 ? -4.566 -2.174 -3.455 1 89 81 LEU A N 1
ATOM 628 C CA . LEU A 1 81 ? -5.301 -0.916 -3.494 1 89 81 LEU A CA 1
ATOM 629 C C . LEU A 1 81 ? -6.566 -0.999 -2.641 1 89 81 LEU A C 1
ATOM 631 O O . LEU A 1 81 ? -6.848 -0.094 -1.852 1 89 81 LEU A O 1
ATOM 635 N N . ALA A 1 82 ? -7.234 -2.051 -2.766 1 87.5 82 ALA A N 1
ATOM 636 C CA . ALA A 1 82 ? -8.461 -2.242 -1.993 1 87.5 82 ALA A CA 1
ATOM 637 C C . ALA A 1 82 ? -8.172 -2.248 -0.496 1 87.5 82 ALA A C 1
ATOM 639 O O . ALA A 1 82 ? -8.969 -1.752 0.3 1 87.5 82 ALA A O 1
ATOM 640 N N . SER A 1 83 ? -7.074 -2.785 -0.163 1 86.81 83 SER A N 1
ATOM 641 C CA . SER A 1 83 ? -6.684 -2.871 1.24 1 86.81 83 SER A CA 1
ATOM 642 C C . SER A 1 83 ? -6.426 -1.487 1.828 1 86.81 83 SER A C 1
ATOM 644 O O . SER A 1 83 ? -6.328 -1.333 3.047 1 86.81 83 SER A O 1
ATOM 646 N N . MET A 1 84 ? -6.383 -0.522 0.997 1 85.5 84 MET A N 1
ATOM 647 C CA . MET A 1 84 ? -6.176 0.856 1.432 1 85.5 84 MET A CA 1
ATOM 648 C C . MET A 1 84 ? -7.414 1.704 1.172 1 85.5 84 MET A C 1
ATOM 650 O O . MET A 1 84 ? -7.359 2.934 1.241 1 85.5 84 MET A O 1
ATOM 654 N N . GLY A 1 85 ? -8.477 1.006 0.719 1 80.62 85 GLY A N 1
ATOM 655 C CA . GLY A 1 85 ? -9.727 1.7 0.444 1 80.62 85 GLY A CA 1
ATOM 656 C C . GLY A 1 85 ? -9.74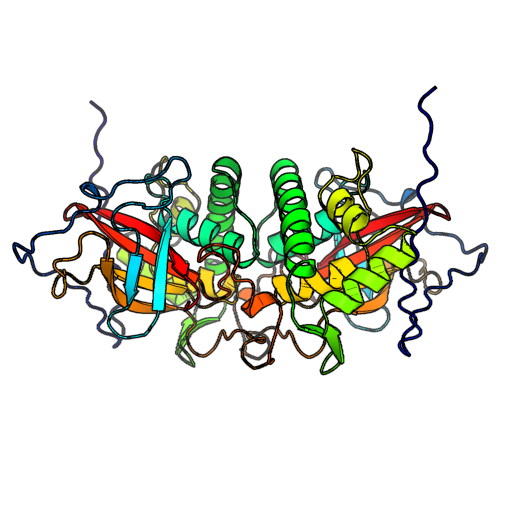2 2.379 -0.913 1 80.62 85 GLY A C 1
ATOM 657 O O . GLY A 1 85 ? -10.531 3.297 -1.143 1 80.62 85 GLY A O 1
ATOM 658 N N . LEU A 1 86 ? -8.844 1.979 -1.685 1 82.62 86 LEU A N 1
ATOM 659 C CA . LEU A 1 86 ? -8.758 2.584 -3.01 1 82.62 86 LEU A CA 1
ATOM 660 C C . LEU A 1 86 ? -9.438 1.707 -4.055 1 82.62 86 LEU A C 1
ATOM 662 O O . LEU A 1 86 ? -9.555 0.493 -3.869 1 82.62 86 LEU A O 1
ATOM 666 N N . GLY A 1 87 ? -10.156 2.137 -5.148 1 70.81 87 GLY A N 1
ATOM 667 C CA . GLY A 1 87 ? -10.883 1.387 -6.16 1 70.81 87 GLY A CA 1
ATOM 668 C C . GLY A 1 87 ? -10.039 1.044 -7.371 1 70.81 87 GLY A C 1
ATOM 669 O O . GLY A 1 87 ? -10.25 0.012 -8.008 1 70.81 87 GLY A O 1
ATOM 670 N N . GLY A 1 88 ? -9.133 1.653 -7.719 1 70.25 88 GLY A N 1
ATOM 671 C CA . GLY A 1 88 ? -8.188 1.503 -8.805 1 70.25 88 GLY A CA 1
ATOM 672 C C . GLY A 1 88 ? -8.852 1.349 -10.164 1 70.25 88 GLY A C 1
ATOM 673 O O . GLY A 1 88 ? -9.586 0.388 -10.391 1 70.25 88 GLY A O 1
ATOM 674 N N . ASN A 1 89 ? -8.852 2.184 -11.062 1 75.19 89 ASN A N 1
ATOM 675 C CA . ASN A 1 89 ? -9.266 1.993 -12.453 1 75.19 89 ASN A CA 1
ATOM 676 C C . ASN A 1 89 ? -8.211 1.221 -13.25 1 75.19 89 ASN A C 1
ATOM 678 O O . ASN A 1 89 ? -7.121 0.951 -12.742 1 75.19 89 ASN A O 1
ATOM 682 N N . ASP A 1 90 ? -8.555 0.75 -14.461 1 76.19 90 ASP A N 1
ATOM 683 C CA . ASP A 1 90 ? -7.73 -0.154 -15.25 1 76.19 90 ASP A CA 1
ATOM 684 C C . ASP A 1 90 ? -6.359 0.458 -15.531 1 76.19 90 ASP A C 1
ATOM 686 O O . ASP A 1 90 ? -5.34 -0.233 -15.461 1 76.19 90 ASP A O 1
ATOM 690 N N . ALA A 1 91 ? -6.355 1.697 -15.844 1 77.25 91 ALA A N 1
ATOM 691 C CA . ALA A 1 91 ? -5.094 2.359 -16.156 1 77.25 91 ALA A CA 1
ATOM 692 C C . ALA A 1 91 ? -4.164 2.369 -14.953 1 77.25 91 ALA A C 1
ATOM 694 O O . ALA A 1 91 ? -2.965 2.113 -15.078 1 77.25 91 ALA A O 1
ATOM 695 N N . LEU A 1 92 ? -4.738 2.598 -13.828 1 81.31 92 LEU A N 1
ATOM 696 C CA . LEU A 1 92 ? -3.971 2.602 -12.586 1 81.31 92 LEU A CA 1
ATOM 697 C C . LEU A 1 92 ? -3.445 1.205 -12.273 1 81.31 92 LEU A C 1
ATOM 699 O O . LEU A 1 92 ? -2.277 1.045 -11.914 1 81.31 92 LEU A O 1
ATOM 703 N N . LEU A 1 93 ? -4.203 0.254 -12.445 1 85.88 93 LEU A N 1
ATOM 704 C CA . LEU A 1 93 ? -3.82 -1.123 -12.148 1 85.88 93 LEU A CA 1
ATOM 705 C C . LEU A 1 93 ? -2.678 -1.578 -13.047 1 85.88 93 LEU A C 1
ATOM 707 O O . LEU A 1 93 ? -1.741 -2.234 -12.586 1 85.88 93 LEU A O 1
ATOM 711 N N . ARG A 1 94 ? -2.768 -1.188 -14.305 1 84.25 94 ARG A N 1
ATOM 712 C CA . ARG A 1 94 ? -1.725 -1.581 -15.242 1 84.25 94 ARG A CA 1
ATOM 713 C C . ARG A 1 94 ? -0.397 -0.916 -14.898 1 84.25 94 ARG A C 1
ATOM 715 O O . ARG A 1 94 ? 0.659 -1.547 -14.977 1 84.25 94 ARG A O 1
ATOM 722 N N . ALA A 1 95 ? -0.49 0.296 -14.555 1 84.38 95 ALA A N 1
ATOM 723 C CA . ALA A 1 95 ? 0.729 1.003 -14.172 1 84.38 95 ALA A CA 1
ATOM 724 C C . ALA A 1 95 ? 1.363 0.365 -12.938 1 84.38 95 ALA A C 1
ATOM 726 O O . ALA A 1 95 ? 2.578 0.162 -12.891 1 84.38 95 ALA A O 1
ATOM 727 N N . ILE A 1 96 ? 0.565 0.037 -12 1 87.88 96 ILE A N 1
ATOM 728 C CA . ILE A 1 96 ? 1.059 -0.58 -10.773 1 87.88 96 ILE A CA 1
ATOM 729 C C . ILE A 1 96 ? 1.63 -1.961 -11.086 1 87.88 96 ILE A C 1
ATOM 731 O O . ILE A 1 96 ? 2.68 -2.338 -10.562 1 87.88 96 ILE A O 1
ATOM 735 N N . SER A 1 97 ? 0.91 -2.688 -11.891 1 89.38 97 SER A N 1
ATOM 736 C CA . SER A 1 97 ? 1.382 -4.012 -12.289 1 89.38 97 SER A CA 1
ATOM 737 C C . SER A 1 97 ? 2.771 -3.938 -12.914 1 89.38 97 SER A C 1
ATOM 739 O O . SER A 1 97 ? 3.65 -4.734 -12.578 1 89.38 97 SER A O 1
ATOM 741 N N . HIS A 1 98 ? 2.957 -3.02 -13.805 1 88.75 98 HIS A N 1
ATOM 742 C CA . HIS A 1 98 ? 4.242 -2.844 -14.469 1 88.75 98 HIS A CA 1
ATOM 743 C C . HIS A 1 98 ? 5.348 -2.541 -13.461 1 88.75 98 HIS A C 1
ATOM 745 O O . HIS A 1 98 ? 6.406 -3.17 -13.484 1 88.75 98 HIS A O 1
ATOM 751 N N . GLU A 1 99 ? 5.133 -1.619 -12.609 1 88.94 99 GLU A N 1
ATOM 752 C CA . GLU A 1 99 ? 6.133 -1.228 -11.617 1 88.94 99 GLU A CA 1
ATOM 753 C C . GLU A 1 99 ? 6.387 -2.352 -10.617 1 88.94 99 GLU A C 1
ATOM 755 O O . GLU A 1 99 ? 7.508 -2.514 -10.125 1 88.94 99 GLU A O 1
ATOM 760 N N . THR A 1 100 ? 5.355 -3.09 -10.359 1 92 100 THR A N 1
ATOM 761 C CA . THR A 1 100 ? 5.488 -4.207 -9.43 1 92 100 THR A CA 1
ATOM 762 C C . THR A 1 100 ? 6.43 -5.266 -9.992 1 92 100 THR A C 1
ATOM 764 O O . THR A 1 100 ? 7.227 -5.852 -9.25 1 92 100 THR A O 1
ATOM 767 N N . ARG A 1 101 ? 6.309 -5.523 -11.273 1 93.5 101 ARG A N 1
ATOM 768 C CA . ARG A 1 101 ? 7.234 -6.449 -11.914 1 93.5 101 ARG A CA 1
ATOM 769 C C . ARG A 1 101 ? 8.68 -6.016 -11.711 1 93.5 101 ARG A C 1
ATOM 771 O O . ARG A 1 101 ? 9.531 -6.832 -11.352 1 93.5 101 ARG A O 1
ATOM 778 N N . GLU A 1 102 ? 8.883 -4.762 -11.93 1 92.44 102 GLU A N 1
ATOM 779 C CA . GLU A 1 102 ? 10.227 -4.219 -11.734 1 92.44 102 GLU A CA 1
ATOM 780 C C . GLU A 1 102 ? 10.672 -4.359 -10.281 1 92.44 102 GLU A C 1
ATOM 782 O O . GLU A 1 102 ? 11.828 -4.695 -10.008 1 92.44 102 GLU A O 1
ATOM 787 N N . ALA A 1 103 ? 9.812 -4.074 -9.367 1 91.44 103 ALA A N 1
ATOM 788 C CA . ALA A 1 103 ? 10.141 -4.18 -7.949 1 91.44 103 ALA A CA 1
ATOM 789 C C . ALA A 1 103 ? 10.531 -5.609 -7.582 1 91.44 103 ALA A C 1
ATOM 791 O O . ALA A 1 103 ? 11.492 -5.824 -6.844 1 91.44 103 ALA A O 1
ATOM 792 N N . VAL A 1 104 ? 9.781 -6.562 -8.094 1 95.38 104 VAL A N 1
ATOM 793 C CA . VAL A 1 104 ? 10.062 -7.965 -7.812 1 95.38 104 VAL A CA 1
ATOM 794 C C . VAL A 1 104 ? 11.422 -8.352 -8.398 1 95.38 104 VAL A C 1
ATOM 796 O O . VAL A 1 104 ? 12.25 -8.945 -7.711 1 95.38 104 VAL A O 1
ATOM 799 N N . ALA A 1 105 ? 11.633 -7.965 -9.641 1 95.56 105 ALA A N 1
ATOM 800 C CA . ALA A 1 105 ? 12.898 -8.273 -10.297 1 95.56 105 ALA A CA 1
ATOM 801 C C . ALA A 1 105 ? 14.07 -7.664 -9.547 1 95.56 105 ALA A C 1
ATOM 803 O O . ALA A 1 105 ? 15.078 -8.336 -9.305 1 95.56 105 ALA A O 1
ATOM 804 N N . SER A 1 106 ? 13.938 -6.488 -9.156 1 92.25 106 SER A N 1
ATOM 805 C CA . SER A 1 106 ? 15 -5.773 -8.461 1 92.25 106 SER A CA 1
ATOM 806 C C . SER A 1 106 ? 15.305 -6.41 -7.105 1 92.25 106 SER A C 1
ATOM 808 O O . SER A 1 106 ? 16.453 -6.48 -6.691 1 92.25 106 SER A O 1
ATOM 810 N N . THR A 1 107 ? 14.297 -6.84 -6.441 1 93.25 107 THR A N 1
ATOM 811 C CA . THR A 1 107 ? 14.484 -7.516 -5.16 1 93.25 107 THR A CA 1
ATOM 812 C C . THR A 1 107 ? 15.266 -8.812 -5.34 1 93.25 107 THR A C 1
ATOM 814 O O . THR A 1 107 ? 16.188 -9.102 -4.574 1 93.25 107 THR A O 1
ATOM 817 N N . LEU A 1 108 ? 14.875 -9.547 -6.336 1 95.69 108 LEU A N 1
ATOM 818 C CA . LEU A 1 108 ? 15.508 -10.836 -6.582 1 95.69 108 LEU A CA 1
ATOM 819 C C . LEU A 1 108 ? 16.969 -10.656 -6.98 1 95.69 108 LEU A C 1
ATOM 821 O O . LEU A 1 108 ? 17.781 -11.562 -6.805 1 95.69 108 LEU A O 1
ATOM 825 N N . GLU A 1 109 ? 17.297 -9.523 -7.477 1 93.62 109 GLU A N 1
ATOM 826 C CA . GLU A 1 109 ? 18.672 -9.242 -7.914 1 93.62 109 GLU A CA 1
ATOM 827 C C . GLU A 1 109 ? 19.578 -8.93 -6.727 1 93.62 109 GLU A C 1
ATOM 829 O O . GLU A 1 109 ? 20.797 -8.977 -6.844 1 93.62 109 GLU A O 1
ATOM 834 N N . GLN A 1 110 ? 18.984 -8.594 -5.668 1 89.88 110 GLN A N 1
ATOM 835 C CA . GLN A 1 110 ? 19.766 -8.203 -4.492 1 89.88 110 GLN A CA 1
ATOM 836 C C . GLN A 1 110 ? 19.906 -9.367 -3.514 1 89.88 110 GLN A C 1
ATOM 838 O O . GLN A 1 110 ? 18.984 -10.188 -3.389 1 89.88 110 GLN A O 1
ATOM 843 N N . PRO A 1 111 ? 21.078 -9.375 -2.877 1 91.69 111 PRO A N 1
ATOM 844 C CA . PRO A 1 111 ? 21.188 -10.414 -1.844 1 91.69 111 PRO A CA 1
ATOM 845 C C . PRO A 1 111 ? 20.281 -10.148 -0.642 1 91.69 111 PRO A C 1
ATOM 847 O O . PRO A 1 111 ? 20.078 -8.992 -0.265 1 91.69 111 PRO A O 1
ATOM 850 N N . GLY A 1 112 ? 19.812 -11.242 -0.121 1 93.88 112 GLY A N 1
ATOM 851 C CA . GLY A 1 112 ? 19.016 -11.102 1.086 1 93.88 112 GLY A CA 1
ATOM 852 C C . GLY A 1 112 ? 18.141 -12.305 1.377 1 93.88 112 GLY A C 1
ATOM 853 O O . GLY A 1 112 ? 18.219 -13.312 0.67 1 93.88 112 GLY A O 1
ATOM 854 N N . ILE A 1 113 ? 17.328 -12.102 2.473 1 95.88 113 ILE A N 1
ATOM 855 C CA . ILE A 1 113 ? 16.453 -13.188 2.928 1 95.88 113 ILE A CA 1
ATOM 856 C C . ILE A 1 113 ? 14.992 -12.758 2.816 1 95.88 113 ILE A C 1
ATOM 858 O O . ILE A 1 113 ? 14.656 -11.609 3.107 1 95.88 113 ILE A O 1
ATOM 862 N N . LEU A 1 114 ? 14.141 -13.625 2.352 1 96.62 114 LEU A N 1
ATOM 863 C CA . LEU A 1 114 ? 12.703 -13.414 2.262 1 96.62 114 LEU A CA 1
ATOM 864 C C . LEU A 1 114 ? 11.953 -14.391 3.162 1 96.62 114 LEU A C 1
ATOM 866 O O . LEU A 1 114 ? 12.344 -15.555 3.287 1 96.62 114 LEU A O 1
ATOM 870 N N . ILE A 1 115 ? 10.859 -13.922 3.672 1 96.69 115 ILE A N 1
ATOM 871 C CA . ILE A 1 115 ? 9.977 -14.75 4.488 1 96.69 115 ILE A CA 1
ATOM 872 C C . ILE A 1 115 ? 9.016 -15.531 3.586 1 96.69 115 ILE A C 1
ATOM 874 O O . ILE A 1 115 ? 8.391 -14.953 2.693 1 96.69 115 ILE A O 1
ATOM 878 N N . ILE A 1 116 ? 8.969 -16.797 3.809 1 96.06 116 ILE A N 1
ATOM 879 C CA . ILE A 1 116 ? 7.941 -17.594 3.154 1 96.06 116 ILE A CA 1
ATOM 880 C C . ILE A 1 116 ? 6.723 -17.703 4.066 1 96.06 116 ILE A C 1
ATOM 882 O O . ILE A 1 116 ? 5.613 -17.328 3.686 1 96.06 116 ILE A O 1
ATOM 886 N N . GLU A 1 117 ? 6.973 -18.234 5.332 1 93.94 117 GLU A N 1
ATOM 887 C CA . GLU A 1 117 ? 5.957 -18.422 6.363 1 93.94 117 GLU A CA 1
ATOM 888 C C . GLU A 1 117 ? 6.594 -18.641 7.73 1 93.94 117 GLU A C 1
ATOM 890 O O . GLU A 1 117 ? 7.516 -19.453 7.871 1 93.94 117 GLU A O 1
ATOM 895 N N . GLY A 1 118 ? 6.027 -17.906 8.75 1 92.31 118 GLY A N 1
ATOM 896 C CA . GLY A 1 118 ? 6.613 -18.047 10.07 1 92.31 118 GLY A CA 1
ATOM 897 C C . GLY A 1 118 ? 8.117 -17.828 10.078 1 92.31 118 GLY A C 1
ATOM 898 O O . GLY A 1 118 ? 8.602 -16.781 9.633 1 92.31 118 GLY A O 1
ATOM 899 N N . THR A 1 119 ? 8.859 -18.922 10.406 1 90.81 119 THR A N 1
ATOM 900 C CA . THR A 1 119 ? 10.312 -18.812 10.484 1 90.81 119 THR A CA 1
ATOM 901 C C . THR A 1 119 ? 10.961 -19.312 9.195 1 90.81 119 THR A C 1
ATOM 903 O O . THR A 1 119 ? 12.18 -19.234 9.047 1 90.81 119 THR A O 1
ATOM 906 N N . ARG A 1 120 ? 10.188 -19.828 8.297 1 95.19 120 ARG A N 1
ATOM 907 C CA . ARG A 1 120 ? 10.711 -20.328 7.035 1 95.19 120 ARG A CA 1
ATOM 908 C C . ARG A 1 120 ? 11.109 -19.188 6.113 1 95.19 120 ARG A C 1
ATOM 910 O O . ARG A 1 120 ? 10.297 -18.312 5.809 1 95.19 120 ARG A O 1
AT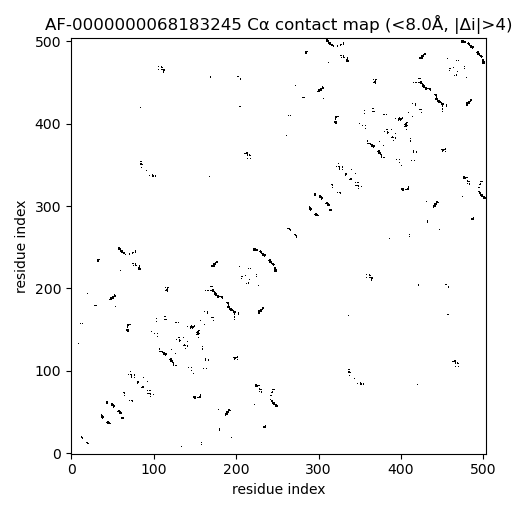OM 917 N N . THR A 1 121 ? 12.359 -19.266 5.688 1 96.5 121 THR A N 1
ATOM 918 C CA . THR A 1 121 ? 12.914 -18.219 4.844 1 96.5 121 THR A CA 1
ATOM 919 C C . THR A 1 121 ? 13.594 -18.797 3.611 1 96.5 121 THR A C 1
ATOM 921 O O . THR A 1 121 ? 13.805 -20.016 3.537 1 96.5 121 THR A O 1
ATOM 924 N N . VAL A 1 122 ? 13.836 -18.016 2.625 1 97.62 122 VAL A N 1
ATOM 925 C CA . VAL A 1 122 ? 14.594 -18.359 1.425 1 97.62 122 VAL A CA 1
ATOM 926 C C . VAL A 1 122 ? 15.469 -17.172 1.01 1 97.62 122 VAL A C 1
ATOM 928 O O . VAL A 1 122 ? 15.062 -16.016 1.137 1 97.62 122 VAL A O 1
ATOM 931 N N . SER A 1 123 ? 16.625 -17.453 0.638 1 97.44 123 SER A N 1
ATOM 932 C CA . SER A 1 123 ? 17.438 -16.359 0.116 1 97.44 123 SER A CA 1
ATOM 933 C C . SER A 1 123 ? 16.969 -15.922 -1.264 1 97.44 123 SER A C 1
ATOM 935 O O . SER A 1 123 ? 16.422 -16.734 -2.021 1 97.44 123 SER A O 1
ATOM 937 N N . THR A 1 124 ? 17.188 -14.719 -1.622 1 97.5 124 THR A N 1
ATOM 938 C CA . THR A 1 124 ? 16.828 -14.211 -2.939 1 97.5 124 THR A CA 1
ATOM 939 C C . THR A 1 124 ? 17.531 -15 -4.039 1 97.5 124 THR A C 1
ATOM 941 O O . THR A 1 124 ? 16.922 -15.344 -5.055 1 97.5 124 THR A O 1
ATOM 944 N N . GLU A 1 125 ? 18.75 -15.352 -3.846 1 97.75 125 GLU A N 1
ATOM 945 C CA . GLU A 1 125 ? 19.531 -16.094 -4.824 1 97.75 125 GLU A CA 1
ATOM 946 C C . GLU A 1 125 ? 18.922 -17.484 -5.074 1 97.75 125 GLU A C 1
ATOM 948 O O . GLU A 1 125 ? 18.75 -17.891 -6.227 1 97.75 125 GLU A O 1
ATOM 953 N N . SER A 1 126 ? 18.641 -18.156 -4.035 1 98.38 126 SER A N 1
ATOM 954 C CA . SER A 1 126 ? 18.078 -19.5 -4.152 1 98.38 126 SER A CA 1
ATOM 955 C C . SER A 1 126 ? 16.703 -19.469 -4.824 1 98.38 126 SER A C 1
ATOM 957 O O . SER A 1 126 ? 16.406 -20.312 -5.664 1 98.38 126 SER A O 1
ATOM 959 N N . LEU A 1 127 ? 15.945 -18.5 -4.449 1 98.31 127 LEU A N 1
ATOM 960 C CA . LEU A 1 127 ? 14.625 -18.375 -5.051 1 98.31 127 LEU A CA 1
ATOM 961 C C . LEU A 1 127 ? 14.727 -18.062 -6.539 1 98.31 127 LEU A C 1
ATOM 963 O O . LEU A 1 127 ? 14.016 -18.656 -7.352 1 98.31 127 LEU A O 1
ATOM 967 N N . LEU A 1 128 ? 15.594 -17.172 -6.852 1 98.38 128 LEU A N 1
ATOM 968 C CA . LEU A 1 128 ? 15.797 -16.797 -8.25 1 98.38 128 LEU A CA 1
ATOM 969 C C . LEU A 1 128 ? 16.25 -17.984 -9.078 1 98.38 128 LEU A C 1
ATOM 971 O O . LEU A 1 128 ? 15.703 -18.25 -10.148 1 98.38 128 LEU A O 1
ATOM 975 N N . LYS A 1 129 ? 17.203 -18.719 -8.617 1 98.5 129 LYS A N 1
ATOM 976 C CA . LYS A 1 129 ? 17.719 -19.891 -9.32 1 98.5 129 LYS A CA 1
ATOM 977 C C . LYS A 1 129 ? 16.625 -20.938 -9.523 1 98.5 129 LYS A C 1
ATOM 979 O O . LYS A 1 129 ? 16.469 -21.484 -10.617 1 98.5 129 LYS A O 1
ATOM 984 N N . SER A 1 130 ? 15.938 -21.172 -8.5 1 97.75 130 SER A N 1
ATOM 985 C CA . SER A 1 130 ? 14.859 -22.156 -8.562 1 97.75 130 SER A CA 1
ATOM 986 C C . SER A 1 130 ? 13.773 -21.719 -9.539 1 97.75 130 SER A C 1
ATOM 988 O O . SER A 1 130 ? 13.289 -22.531 -10.336 1 97.75 130 SER A O 1
ATOM 990 N N . ALA A 1 131 ? 13.375 -20.484 -9.445 1 96.81 131 ALA A N 1
ATOM 991 C CA . ALA A 1 131 ? 12.336 -19.953 -10.328 1 96.81 131 ALA A CA 1
ATOM 992 C C . ALA A 1 131 ? 12.773 -20.016 -11.789 1 96.81 131 ALA A C 1
ATOM 994 O O . ALA A 1 131 ? 12 -20.406 -12.664 1 96.81 131 ALA A O 1
ATOM 995 N N . ALA A 1 132 ? 13.953 -19.625 -12.039 1 97.88 132 ALA A N 1
ATOM 996 C CA . ALA A 1 132 ? 14.5 -19.656 -13.398 1 97.88 132 ALA A CA 1
ATOM 997 C C . ALA A 1 132 ? 14.539 -21.078 -13.945 1 97.88 132 ALA A C 1
ATOM 999 O O . ALA A 1 132 ? 14.164 -21.312 -15.102 1 97.88 132 ALA A O 1
ATOM 1000 N N . ARG A 1 133 ? 15 -22.016 -13.148 1 97.5 133 ARG A N 1
ATOM 1001 C CA . ARG A 1 133 ? 15.078 -23.422 -13.555 1 97.5 133 ARG A CA 1
ATOM 1002 C C . ARG A 1 133 ? 13.703 -23.953 -13.914 1 97.5 133 ARG A C 1
ATOM 1004 O O . ARG A 1 133 ? 13.547 -24.688 -14.898 1 97.5 133 ARG A O 1
ATOM 1011 N N . GLN A 1 134 ? 12.734 -23.594 -13.117 1 93.94 134 GLN A N 1
ATOM 1012 C CA . GLN A 1 134 ? 11.375 -24.047 -13.359 1 93.94 134 GLN A CA 1
ATOM 1013 C C . GLN A 1 134 ? 10.859 -23.562 -14.711 1 93.94 134 GLN A C 1
ATOM 1015 O O . GLN A 1 134 ? 10.047 -24.234 -15.352 1 93.94 134 GLN A O 1
ATOM 1020 N N . GLU A 1 135 ? 11.344 -22.406 -15.125 1 94.5 135 GLU A N 1
ATOM 1021 C CA . GLU A 1 135 ? 10.938 -21.828 -16.391 1 94.5 135 GLU A CA 1
ATOM 1022 C C . GLU A 1 135 ? 11.898 -22.219 -17.516 1 94.5 135 GLU A C 1
ATOM 1024 O O . GLU A 1 135 ? 11.773 -21.734 -18.641 1 94.5 135 GLU A O 1
ATOM 1029 N N . ASN A 1 136 ? 12.867 -23.062 -17.188 1 96.69 136 ASN A N 1
ATOM 1030 C CA . ASN A 1 136 ? 13.922 -23.469 -18.125 1 96.69 136 ASN A CA 1
ATOM 1031 C C . ASN A 1 136 ? 14.633 -22.25 -18.719 1 96.69 136 ASN A C 1
ATOM 1033 O O . ASN A 1 136 ? 14.82 -22.172 -19.938 1 96.69 136 ASN A O 1
ATOM 1037 N N . LEU A 1 137 ? 14.969 -21.328 -17.906 1 97.62 137 LEU A N 1
ATOM 1038 C CA . LEU A 1 137 ? 15.664 -20.109 -18.297 1 97.62 137 LEU A CA 1
ATOM 1039 C C . LEU A 1 137 ? 16.922 -19.906 -17.438 1 97.62 137 LEU A C 1
ATOM 1041 O O . LEU A 1 137 ? 17.031 -20.484 -16.359 1 97.62 137 LEU A O 1
ATOM 1045 N N . SER A 1 138 ? 17.828 -19.047 -18 1 98.31 138 SER A N 1
ATOM 1046 C CA . SER A 1 138 ? 18.875 -18.516 -17.141 1 98.31 138 SER A CA 1
ATOM 1047 C C . SER A 1 138 ? 18.328 -17.484 -16.172 1 98.31 138 SER A C 1
ATOM 1049 O O . SER A 1 138 ? 17.234 -16.953 -16.375 1 98.31 138 SER A O 1
ATOM 1051 N N . THR A 1 139 ? 19.094 -17.219 -15.094 1 98.25 139 THR A N 1
ATOM 1052 C CA . THR A 1 139 ? 18.656 -16.203 -14.141 1 98.25 139 THR A CA 1
ATOM 1053 C C . THR A 1 139 ? 18.547 -14.844 -14.812 1 98.25 139 THR A C 1
ATOM 1055 O O . THR A 1 139 ? 17.625 -14.07 -14.516 1 98.25 139 THR A O 1
ATOM 1058 N N . GLU A 1 140 ? 19.438 -14.547 -15.742 1 97.94 140 GLU A N 1
ATOM 1059 C CA . GLU A 1 140 ? 19.406 -13.281 -16.453 1 97.94 140 GLU A CA 1
ATOM 1060 C C . GLU A 1 140 ? 18.156 -13.172 -17.344 1 97.94 140 GLU A C 1
ATOM 1062 O O . GLU A 1 140 ? 17.5 -12.133 -17.359 1 97.94 140 GLU A O 1
ATOM 1067 N N . GLU A 1 141 ? 17.922 -14.211 -18.062 1 98.12 141 GLU A N 1
ATOM 1068 C CA . GLU A 1 141 ? 16.75 -14.227 -18.938 1 98.12 141 GLU A CA 1
ATOM 1069 C C . GLU A 1 141 ? 15.461 -14.148 -18.125 1 98.12 141 GLU A C 1
ATOM 1071 O O . GLU A 1 141 ? 14.516 -13.461 -18.531 1 98.12 141 GLU A O 1
ATOM 1076 N N . TYR A 1 142 ? 15.438 -14.93 -17.047 1 97.94 142 TYR A N 1
ATOM 1077 C CA . TYR A 1 142 ? 14.273 -14.898 -16.156 1 97.94 142 TYR A CA 1
ATOM 1078 C C . TYR A 1 142 ? 13.969 -13.477 -15.719 1 97.94 142 TYR A C 1
ATOM 1080 O O . TYR A 1 142 ? 12.82 -13.023 -15.812 1 97.94 142 TYR A O 1
ATOM 1088 N N . LEU A 1 143 ? 14.969 -12.695 -15.25 1 97.88 143 LEU A N 1
ATOM 1089 C CA . LEU A 1 143 ? 14.805 -11.328 -14.758 1 97.88 143 LEU A CA 1
ATOM 1090 C C . LEU A 1 143 ? 14.375 -10.398 -15.891 1 97.88 143 LEU A C 1
ATOM 1092 O O . LEU A 1 143 ? 13.523 -9.523 -15.688 1 97.88 143 LEU A O 1
ATOM 1096 N N . ARG A 1 144 ? 14.914 -10.586 -17.031 1 97.56 144 ARG A N 1
ATOM 1097 C CA . ARG A 1 144 ? 14.539 -9.773 -18.188 1 97.56 144 ARG A CA 1
ATOM 1098 C C . ARG A 1 144 ? 13.07 -9.969 -18.531 1 97.56 144 ARG A C 1
ATOM 1100 O O . ARG A 1 144 ? 12.328 -9 -18.703 1 97.56 144 ARG A O 1
ATOM 1107 N N . LEU A 1 145 ? 12.664 -11.18 -18.625 1 97.12 145 LEU A N 1
ATOM 1108 C CA . LEU A 1 145 ? 11.297 -11.5 -19.016 1 97.12 145 LEU A CA 1
ATOM 1109 C C . LEU A 1 145 ? 10.312 -11.133 -17.922 1 97.12 145 LEU A C 1
ATOM 1111 O O . LEU A 1 145 ? 9.148 -10.836 -18.203 1 97.12 145 LEU A O 1
ATOM 1115 N N . LEU A 1 146 ? 10.75 -11.203 -16.672 1 96.5 146 LEU A N 1
ATOM 1116 C CA . LEU A 1 146 ? 9.922 -10.805 -15.539 1 96.5 146 LEU A CA 1
ATOM 1117 C C . LEU A 1 146 ? 9.508 -9.336 -15.656 1 96.5 146 LEU A C 1
ATOM 1119 O O . LEU A 1 146 ? 8.414 -8.961 -15.242 1 96.5 146 LEU A O 1
ATOM 1123 N N . ARG A 1 147 ? 10.297 -8.523 -16.266 1 95.56 147 ARG A N 1
ATOM 1124 C CA . ARG A 1 147 ? 10.062 -7.094 -16.391 1 95.56 147 ARG A CA 1
ATOM 1125 C C . ARG A 1 147 ? 9.164 -6.789 -17.578 1 95.56 147 ARG A C 1
ATOM 1127 O O . ARG A 1 147 ? 8.727 -5.652 -17.766 1 95.56 147 ARG A O 1
ATOM 1134 N N . VAL A 1 148 ? 8.906 -7.781 -18.422 1 94.44 148 VAL A N 1
ATOM 1135 C CA . VAL A 1 148 ? 8.078 -7.633 -19.609 1 94.44 148 VAL A CA 1
ATOM 1136 C C . VAL A 1 148 ? 6.645 -8.07 -19.297 1 94.44 148 VAL A C 1
ATOM 1138 O O . VAL A 1 148 ? 6.43 -9.094 -18.656 1 94.44 148 VAL A O 1
ATOM 1141 N N . GLU A 1 149 ? 5.715 -7.297 -19.734 1 90.25 149 GLU A N 1
ATOM 1142 C CA . GLU A 1 149 ? 4.316 -7.645 -19.5 1 90.25 149 GLU A CA 1
ATOM 1143 C C . GLU A 1 149 ? 3.945 -8.938 -20.234 1 90.25 149 GLU A C 1
ATOM 1145 O O . GLU A 1 149 ? 4.504 -9.25 -21.281 1 90.25 149 GLU A O 1
ATOM 1150 N N . GLY A 1 150 ? 2.979 -9.602 -19.672 1 87.06 150 GLY A N 1
ATOM 1151 C CA . GLY A 1 150 ? 2.527 -10.852 -20.266 1 87.06 150 GLY A CA 1
ATOM 1152 C C . GLY A 1 150 ? 2.033 -10.688 -21.688 1 87.06 150 GLY A C 1
ATOM 1153 O O . GLY A 1 150 ? 2.32 -11.523 -22.547 1 87.06 150 GLY A O 1
ATOM 1154 N N . VAL A 1 151 ? 1.352 -9.625 -21.953 1 82.19 151 VAL A N 1
ATOM 1155 C CA . VAL A 1 151 ? 0.771 -9.383 -23.266 1 82.19 151 VAL A CA 1
ATOM 1156 C C . VAL A 1 151 ? 1.884 -9.234 -24.297 1 82.19 151 VAL A C 1
ATOM 1158 O O . VAL A 1 151 ? 1.665 -9.461 -25.5 1 82.19 151 VAL A O 1
ATOM 1161 N N . ASP A 1 152 ? 3.08 -8.961 -23.859 1 89.44 152 ASP A N 1
ATOM 1162 C CA . ASP A 1 152 ? 4.219 -8.766 -24.75 1 89.44 152 ASP A CA 1
ATOM 1163 C C . ASP A 1 152 ? 5.168 -9.961 -24.703 1 89.44 152 ASP A C 1
ATOM 1165 O O . ASP A 1 152 ? 6.316 -9.859 -25.156 1 89.44 152 ASP A O 1
ATOM 1169 N N . GLY A 1 153 ? 4.754 -11.039 -24.078 1 90 153 GLY A N 1
ATOM 1170 C CA . GLY A 1 153 ? 5.551 -12.25 -24.062 1 90 153 GLY A CA 1
ATOM 1171 C C . GLY A 1 153 ? 6.383 -12.414 -22.812 1 90 153 GLY A C 1
ATOM 1172 O O . GLY A 1 153 ? 7.312 -13.227 -22.781 1 90 153 GLY A O 1
ATOM 1173 N N . GLY A 1 154 ? 6.105 -11.641 -21.844 1 92.81 154 GLY A N 1
ATOM 1174 C CA . GLY A 1 154 ? 6.832 -11.766 -20.594 1 92.81 154 GLY A CA 1
ATOM 1175 C C . GLY A 1 154 ? 6.359 -12.93 -19.734 1 92.81 154 GLY A C 1
ATOM 1176 O O . GLY A 1 154 ? 5.531 -13.727 -20.172 1 92.81 154 GLY A O 1
ATOM 1177 N N . LEU A 1 155 ? 6.984 -13.078 -18.578 1 91.44 155 LEU A N 1
ATOM 1178 C CA . LEU A 1 155 ? 6.652 -14.164 -17.672 1 91.44 155 LEU A CA 1
ATOM 1179 C C . LEU A 1 155 ? 5.285 -13.938 -17.031 1 91.44 155 LEU A C 1
ATOM 1181 O O . LEU A 1 155 ? 4.879 -12.797 -16.812 1 91.44 155 LEU A O 1
ATOM 1185 N N . TYR A 1 156 ? 4.777 -15.133 -16.719 1 87.94 156 TYR A N 1
ATOM 1186 C CA . TYR A 1 156 ? 3.557 -15.102 -15.914 1 87.94 156 TYR A CA 1
ATOM 1187 C C . TYR A 1 156 ? 3.877 -15.117 -14.43 1 87.94 156 TYR A C 1
ATOM 1189 O O . TYR A 1 156 ? 4.938 -15.602 -14.023 1 87.94 156 TYR A O 1
ATOM 1197 N N . GLY A 1 157 ? 3.248 -14.453 -13.617 1 89 157 GLY A N 1
ATOM 1198 C CA . GLY A 1 157 ? 3.479 -14.453 -12.18 1 89 157 GLY A CA 1
ATOM 1199 C C . GLY A 1 157 ? 3.076 -15.75 -11.516 1 89 157 GLY A C 1
ATOM 1200 O O . GLY A 1 157 ? 2.203 -16.469 -12.008 1 89 157 GLY A O 1
ATOM 1201 N N . GLY A 1 158 ? 3.836 -16.156 -10.422 1 91.88 158 GLY A N 1
ATOM 1202 C CA . GLY A 1 158 ? 3.531 -17.344 -9.641 1 91.88 158 GLY A CA 1
ATOM 1203 C C . GLY A 1 158 ? 4.039 -17.266 -8.211 1 91.88 158 GLY A C 1
ATOM 1204 O O . GLY A 1 158 ? 4.059 -16.188 -7.617 1 91.88 158 GLY A O 1
ATOM 1205 N N . GLY A 1 159 ? 4.332 -18.438 -7.684 1 94.12 159 GLY A N 1
ATOM 1206 C CA . GLY A 1 159 ? 4.734 -18.562 -6.293 1 94.12 159 GLY A CA 1
ATOM 1207 C C . GLY A 1 159 ? 5.938 -17.703 -5.938 1 94.12 159 GLY A C 1
ATOM 1208 O O . GLY A 1 159 ? 5.914 -16.969 -4.953 1 94.12 159 GLY A O 1
ATOM 1209 N N . PRO A 1 160 ? 6.977 -17.828 -6.746 1 96.75 160 PRO A N 1
ATOM 1210 C CA . PRO A 1 160 ? 8.164 -17.047 -6.422 1 96.75 160 PRO A CA 1
ATOM 1211 C C . PRO A 1 160 ? 7.863 -15.547 -6.336 1 96.75 160 PRO A C 1
ATOM 1213 O O . PRO A 1 160 ? 8.328 -14.867 -5.414 1 96.75 160 PRO A O 1
ATOM 1216 N N . 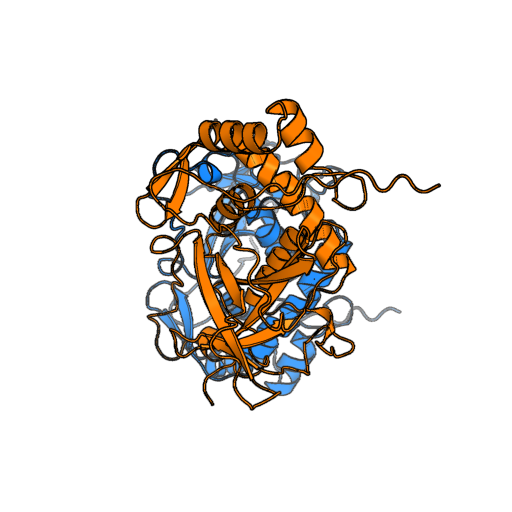GLU A 1 161 ? 7.102 -15.031 -7.293 1 96.62 161 GLU A N 1
ATOM 1217 C CA . GLU A 1 161 ? 6.766 -13.609 -7.297 1 96.62 161 GLU A CA 1
ATOM 1218 C C . GLU A 1 161 ? 5.883 -13.25 -6.105 1 96.62 161 GLU A C 1
ATOM 1220 O O . GLU A 1 161 ? 6.043 -12.18 -5.508 1 96.62 161 GLU A O 1
ATOM 1225 N N . LEU A 1 162 ? 5.012 -14.156 -5.773 1 97.38 162 LEU A N 1
ATOM 1226 C CA . LEU A 1 162 ? 4.141 -13.914 -4.633 1 97.38 162 LEU A CA 1
ATOM 1227 C C . LEU A 1 162 ? 4.938 -13.898 -3.332 1 97.38 162 LEU A C 1
ATOM 1229 O O . LEU A 1 162 ? 4.617 -13.141 -2.408 1 97.38 162 LEU A O 1
ATOM 1233 N N . THR A 1 163 ? 5.934 -14.734 -3.256 1 97.75 163 THR A N 1
ATOM 1234 C CA . THR A 1 163 ? 6.828 -14.719 -2.104 1 97.75 163 THR A CA 1
ATOM 1235 C C . THR A 1 163 ? 7.488 -13.352 -1.951 1 97.75 163 THR A C 1
ATOM 1237 O O . THR A 1 163 ? 7.508 -12.789 -0.856 1 97.75 163 THR A O 1
ATOM 1240 N N . VAL A 1 164 ? 7.957 -12.852 -3.057 1 97.19 164 VAL A N 1
ATOM 1241 C CA . VAL A 1 164 ? 8.609 -11.547 -3.02 1 97.19 164 VAL A CA 1
ATOM 1242 C C . VAL A 1 164 ? 7.586 -10.469 -2.66 1 97.19 164 VAL A C 1
ATOM 1244 O O . VAL A 1 164 ? 7.848 -9.609 -1.812 1 97.19 164 VAL A O 1
ATOM 1247 N N . LEU A 1 165 ? 6.438 -10.531 -3.215 1 96.69 165 LEU A N 1
ATOM 1248 C CA . LEU A 1 165 ? 5.43 -9.484 -3.074 1 96.69 165 LEU A CA 1
ATOM 1249 C C . LEU A 1 165 ? 4.922 -9.406 -1.64 1 96.69 165 LEU A C 1
ATOM 1251 O O . LEU A 1 165 ? 4.711 -8.312 -1.108 1 96.69 165 LEU A O 1
ATOM 1255 N N . CYS A 1 166 ? 4.652 -10.539 -0.991 1 96.75 166 CYS A N 1
ATOM 1256 C CA . CYS A 1 166 ? 4.176 -10.477 0.386 1 96.75 166 CYS A CA 1
ATOM 1257 C C . CYS A 1 166 ? 5.207 -9.805 1.288 1 96.75 166 CYS A C 1
ATOM 1259 O O . CYS A 1 166 ? 4.852 -9.133 2.256 1 96.75 166 CYS A O 1
ATOM 1261 N N . ASN A 1 167 ? 6.496 -9.984 0.962 1 95.5 167 ASN A N 1
ATOM 1262 C CA . ASN A 1 167 ? 7.559 -9.336 1.729 1 95.5 167 ASN A CA 1
ATOM 1263 C C . ASN A 1 167 ? 7.605 -7.836 1.466 1 95.5 167 ASN A C 1
ATOM 1265 O O . ASN A 1 167 ? 7.77 -7.043 2.395 1 95.5 167 ASN A O 1
ATOM 1269 N N . ILE A 1 168 ? 7.477 -7.449 0.221 1 93.44 168 ILE A N 1
ATOM 1270 C CA . ILE A 1 168 ? 7.496 -6.035 -0.135 1 93.44 168 ILE A CA 1
ATOM 1271 C C . ILE A 1 168 ? 6.309 -5.324 0.51 1 93.44 168 ILE A C 1
ATOM 1273 O O . ILE A 1 168 ? 6.461 -4.25 1.093 1 93.44 168 ILE A O 1
ATOM 1277 N N . LEU A 1 169 ? 5.164 -5.926 0.439 1 93.88 169 LEU A N 1
ATOM 1278 C CA . LEU A 1 169 ? 3.912 -5.316 0.869 1 93.88 169 LEU A CA 1
ATOM 1279 C C . LEU A 1 169 ? 3.727 -5.461 2.375 1 93.88 169 LEU A C 1
ATOM 1281 O O . LEU A 1 169 ? 2.893 -4.773 2.971 1 93.88 169 LEU A O 1
ATOM 1285 N N . ARG A 1 170 ? 4.484 -6.379 3.004 1 93.19 170 ARG A N 1
ATOM 1286 C CA . ARG A 1 170 ? 4.34 -6.719 4.414 1 93.19 170 ARG A CA 1
ATOM 1287 C C . ARG A 1 170 ? 2.916 -7.164 4.73 1 93.19 170 ARG A C 1
ATOM 1289 O O . ARG A 1 170 ? 2.326 -6.719 5.719 1 93.19 170 ARG A O 1
ATOM 1296 N N . ARG A 1 171 ? 2.393 -7.961 3.9 1 94.5 171 ARG A N 1
ATOM 1297 C CA . ARG A 1 171 ? 1.04 -8.492 4.039 1 94.5 171 ARG A CA 1
ATOM 1298 C C . ARG A 1 171 ? 0.981 -9.961 3.637 1 94.5 171 ARG A C 1
ATOM 1300 O O . ARG A 1 171 ? 1.621 -10.367 2.666 1 94.5 171 ARG A O 1
ATOM 1307 N N . PRO A 1 172 ? 0.182 -10.656 4.406 1 96.25 172 PRO A N 1
ATOM 1308 C CA . PRO A 1 172 ? -0.021 -12.023 3.922 1 96.25 172 PRO A CA 1
ATOM 1309 C C . PRO A 1 172 ? -0.869 -12.078 2.652 1 96.25 172 PRO A C 1
ATOM 1311 O O . PRO A 1 172 ? -1.739 -11.227 2.449 1 96.25 172 PRO A O 1
ATOM 1314 N N . ILE A 1 173 ? -0.605 -13.008 1.797 1 97.44 173 ILE A N 1
ATOM 1315 C CA . ILE A 1 173 ? -1.374 -13.25 0.582 1 97.44 173 ILE A CA 1
ATOM 1316 C C . ILE A 1 173 ? -1.9 -14.688 0.585 1 97.44 173 ILE A C 1
ATOM 1318 O O . ILE A 1 173 ? -1.125 -15.641 0.494 1 97.44 173 ILE A O 1
ATOM 1322 N N . SER A 1 174 ? -3.199 -14.867 0.684 1 96.94 174 SER A N 1
ATOM 1323 C CA . SER A 1 174 ? -3.834 -16.172 0.639 1 96.94 174 SER A CA 1
ATOM 1324 C C . SER A 1 174 ? -4.262 -16.531 -0.781 1 96.94 174 SER A C 1
ATOM 1326 O O . SER A 1 174 ? -4.781 -15.695 -1.511 1 96.94 174 SER A O 1
ATOM 1328 N N . ILE A 1 175 ? -4.035 -17.766 -1.112 1 97.19 175 ILE A N 1
ATOM 1329 C CA . ILE A 1 175 ? -4.445 -18.281 -2.412 1 97.19 175 ILE A CA 1
ATOM 1330 C C . ILE A 1 175 ? -5.609 -19.266 -2.238 1 97.19 175 ILE A C 1
ATOM 1332 O O . ILE A 1 175 ? -5.504 -20.234 -1.488 1 97.19 175 ILE A O 1
ATOM 1336 N N . TYR A 1 176 ? -6.676 -18.969 -2.926 1 96.62 176 TYR A N 1
ATOM 1337 C CA . TYR A 1 176 ? -7.867 -19.812 -2.889 1 96.62 176 TYR A CA 1
ATOM 1338 C C . TYR A 1 176 ? -8.102 -20.469 -4.238 1 96.62 176 TYR A C 1
ATOM 1340 O O . TYR A 1 176 ? -7.715 -19.938 -5.281 1 96.62 176 TYR A O 1
ATOM 1348 N N . GLU A 1 177 ? -8.734 -21.609 -4.223 1 94.88 177 GLU A N 1
ATOM 1349 C CA . GLU A 1 177 ? -9.25 -22.297 -5.398 1 94.88 177 GLU A CA 1
ATOM 1350 C C . GLU A 1 177 ? -10.695 -22.734 -5.188 1 94.88 177 GLU A C 1
ATOM 1352 O O . GLU A 1 177 ? -11.18 -22.781 -4.055 1 94.88 177 GLU A O 1
ATOM 1357 N N . LEU A 1 178 ? -11.383 -23.047 -6.254 1 92.44 178 LEU A N 1
ATOM 1358 C CA . LEU A 1 178 ? -12.742 -23.562 -6.137 1 92.44 178 LEU A CA 1
ATOM 1359 C C . LEU A 1 178 ? -12.758 -24.938 -5.48 1 92.44 178 LEU A C 1
ATOM 1361 O O . LEU A 1 178 ? -11.867 -25.766 -5.734 1 92.44 178 LEU A O 1
ATOM 1365 N N . ASP A 1 179 ? -13.695 -25.031 -4.594 1 89.94 179 ASP A N 1
ATOM 1366 C CA . ASP A 1 179 ? -13.914 -26.375 -4.043 1 89.94 179 ASP A CA 1
ATOM 1367 C C . ASP A 1 179 ? -15 -27.109 -4.812 1 89.94 179 ASP A C 1
ATOM 1369 O O . ASP A 1 179 ? -16.188 -26.891 -4.586 1 89.94 179 ASP A O 1
ATOM 1373 N N . GLU A 1 180 ? -14.688 -27.969 -5.598 1 76.62 180 GLU A N 1
ATOM 1374 C CA . GLU A 1 180 ? -15.617 -28.672 -6.477 1 76.62 180 GLU A CA 1
ATOM 1375 C C . GLU A 1 180 ? -16.406 -29.719 -5.715 1 76.62 180 GLU A C 1
ATOM 1377 O O . GLU A 1 180 ? -17.469 -30.141 -6.168 1 76.62 180 GLU A O 1
ATOM 1382 N N . GLN A 1 181 ? -15.969 -30.125 -4.672 1 70.06 181 GLN A N 1
ATOM 1383 C CA . GLN A 1 181 ? -16.641 -31.203 -3.93 1 70.06 181 GLN A CA 1
ATOM 1384 C C . GLN A 1 181 ? -17.906 -30.688 -3.256 1 70.06 181 GLN A C 1
ATOM 1386 O O . GLN A 1 181 ? -18.797 -31.469 -2.941 1 70.06 181 GLN A O 1
ATOM 1391 N N . GLN A 1 182 ? -17.953 -29.359 -3.055 1 61.75 182 GLN A N 1
ATOM 1392 C CA . GLN A 1 182 ? -19.094 -28.859 -2.277 1 61.75 182 GLN A CA 1
ATOM 1393 C C . GLN A 1 182 ? -19.938 -27.891 -3.1 1 61.75 182 GLN A C 1
ATOM 1395 O O . GLN A 1 182 ? -20.406 -26.875 -2.584 1 61.75 182 GLN A O 1
ATOM 1400 N N . VAL A 1 183 ? -20.078 -28.188 -4.293 1 59.5 183 VAL A N 1
ATOM 1401 C CA . VAL A 1 183 ? -20.922 -27.266 -5.07 1 59.5 183 VAL A CA 1
ATOM 1402 C C . VAL A 1 183 ? -22.375 -27.406 -4.625 1 59.5 183 VAL A C 1
ATOM 1404 O O . VAL A 1 183 ? -22.938 -28.5 -4.637 1 59.5 183 VAL A O 1
ATOM 1407 N N . GLY A 1 184 ? -22.703 -26.625 -3.691 1 57.09 184 GLY A N 1
ATOM 1408 C CA . GLY A 1 184 ? -24.078 -26.656 -3.232 1 57.09 184 GLY A CA 1
ATOM 1409 C C . GLY A 1 184 ? -25.078 -26.234 -4.301 1 57.09 184 GLY A C 1
ATOM 1410 O O . GLY A 1 184 ? -24.688 -25.875 -5.414 1 57.09 184 GLY A O 1
ATOM 1411 N N . THR A 1 185 ? -26.359 -26.562 -4.098 1 64.06 185 THR A N 1
ATOM 1412 C CA . THR A 1 185 ? -27.531 -26.312 -4.926 1 64.06 185 THR A CA 1
ATOM 1413 C C . THR A 1 185 ? -27.781 -24.812 -5.043 1 64.06 185 THR A C 1
ATOM 1415 O O . THR A 1 185 ? -28.484 -24.359 -5.957 1 64.06 185 THR A O 1
ATOM 1418 N N . ASN A 1 186 ? -27.109 -24.094 -4.207 1 71.44 186 ASN A N 1
ATOM 1419 C CA . ASN A 1 186 ? -27.359 -22.656 -4.242 1 71.44 186 ASN A CA 1
ATOM 1420 C C . ASN A 1 186 ? -26.422 -21.969 -5.23 1 71.44 186 ASN A C 1
ATOM 1422 O O . ASN A 1 186 ? -25.219 -21.875 -4.992 1 71.44 186 ASN A O 1
ATOM 1426 N N . ILE A 1 187 ? -26.953 -21.562 -6.301 1 76.56 187 ILE A N 1
ATOM 1427 C CA . ILE A 1 187 ? -26.234 -21 -7.441 1 76.56 187 ILE A CA 1
ATOM 1428 C C . ILE A 1 187 ? -25.516 -19.719 -7.02 1 76.56 187 ILE A C 1
ATOM 1430 O O . ILE A 1 187 ? -24.578 -19.266 -7.688 1 76.56 187 ILE A O 1
ATOM 1434 N N . ASP A 1 188 ? -25.859 -19.188 -5.879 1 88.44 188 ASP A N 1
ATOM 1435 C CA . ASP A 1 188 ? -25.312 -17.875 -5.512 1 88.44 188 ASP A CA 1
ATOM 1436 C C . ASP A 1 188 ? -24.109 -18.016 -4.59 1 88.44 188 ASP A C 1
ATOM 1438 O O . ASP A 1 188 ? -23.453 -17.031 -4.258 1 88.44 188 ASP A O 1
ATOM 1442 N N . ILE A 1 189 ? -23.875 -19.281 -4.219 1 90.69 189 ILE A N 1
ATOM 1443 C CA . ILE A 1 189 ? -22.766 -19.516 -3.293 1 90.69 189 ILE A CA 1
ATOM 1444 C C . ILE A 1 189 ? -21.766 -20.469 -3.93 1 90.69 189 ILE A C 1
ATOM 1446 O O . ILE A 1 189 ? -22.125 -21.562 -4.383 1 90.69 189 ILE A O 1
ATOM 1450 N N . GLN A 1 190 ? -20.578 -20.062 -4.02 1 92.5 190 GLN A N 1
ATOM 1451 C CA . GLN A 1 190 ? -19.484 -20.891 -4.52 1 92.5 190 GLN A CA 1
ATOM 1452 C C . GLN A 1 190 ? -18.516 -21.25 -3.402 1 92.5 190 GLN A C 1
ATOM 1454 O O . GLN A 1 190 ? -17.844 -20.375 -2.857 1 92.5 190 GLN A O 1
ATOM 1459 N N . PRO A 1 191 ? -18.422 -22.531 -3.033 1 93.44 191 PRO A N 1
ATOM 1460 C CA . PRO A 1 191 ? -17.438 -22.922 -2.035 1 93.44 191 PRO A CA 1
ATOM 1461 C C . PRO A 1 191 ? -16 -22.797 -2.547 1 93.44 191 PRO A C 1
ATOM 1463 O O . PRO A 1 191 ? -15.727 -23.109 -3.709 1 93.44 191 PRO A O 1
ATOM 1466 N N . ILE A 1 192 ? -15.117 -22.266 -1.741 1 95.25 192 ILE A N 1
ATOM 1467 C CA . ILE A 1 192 ? -13.703 -22.141 -2.068 1 95.25 192 ILE A CA 1
ATOM 1468 C C . ILE A 1 192 ? -12.859 -22.672 -0.914 1 95.25 192 ILE A C 1
ATOM 1470 O O . ILE A 1 192 ? -13.344 -22.812 0.209 1 95.25 192 ILE A O 1
ATOM 1474 N N . LYS A 1 193 ? -11.633 -23 -1.242 1 95.56 193 LYS A N 1
ATOM 1475 C CA . LYS A 1 193 ? -10.711 -23.547 -0.247 1 95.56 193 LYS A CA 1
ATOM 1476 C C . LYS A 1 193 ? -9.359 -22.828 -0.312 1 95.56 193 LYS A C 1
ATOM 1478 O O . LYS A 1 193 ? -8.836 -22.594 -1.399 1 95.56 193 LYS A O 1
ATOM 1483 N N . CYS A 1 194 ? -8.844 -22.469 0.843 1 96.31 194 CYS A N 1
ATOM 1484 C CA . CYS A 1 194 ? -7.52 -21.859 0.915 1 96.31 194 CYS A CA 1
ATOM 1485 C C . CYS A 1 194 ? -6.43 -22.906 0.702 1 96.31 194 CYS A C 1
ATOM 1487 O O . CYS A 1 194 ? -6.348 -23.875 1.447 1 96.31 194 CYS A O 1
ATOM 1489 N N . LYS A 1 195 ? -5.598 -22.672 -0.311 1 94.94 195 LYS A N 1
ATOM 1490 C CA . LYS A 1 195 ? -4.578 -23.656 -0.682 1 94.94 195 LYS A CA 1
ATOM 1491 C C . LYS A 1 195 ? -3.227 -23.297 -0.066 1 94.94 195 LYS A C 1
ATOM 1493 O O . LYS A 1 195 ? -2.336 -24.141 0.017 1 94.94 195 LYS A O 1
ATOM 1498 N N . GLY A 1 196 ? -3.086 -22.031 0.356 1 94.81 196 GLY A N 1
ATOM 1499 C CA . GLY A 1 196 ? -1.841 -21.578 0.958 1 94.81 196 GLY A CA 1
ATOM 1500 C C . GLY A 1 196 ? -1.822 -20.094 1.252 1 94.81 196 GLY A C 1
ATOM 1501 O O . GLY A 1 196 ? -2.623 -19.328 0.7 1 94.81 196 GLY A O 1
ATOM 1502 N N . VAL A 1 197 ? -0.891 -19.75 2.189 1 96.75 197 VAL A N 1
ATOM 1503 C CA . VAL A 1 197 ? -0.741 -18.344 2.559 1 96.75 197 VAL A CA 1
ATOM 1504 C C . VAL A 1 197 ? 0.737 -17.969 2.547 1 96.75 197 VAL A C 1
ATOM 1506 O O . VAL A 1 197 ? 1.552 -18.594 3.23 1 96.75 197 VAL A O 1
ATOM 1509 N N . PHE A 1 198 ? 1.112 -16.969 1.758 1 97.19 198 PHE A N 1
ATOM 1510 C CA . PHE A 1 198 ? 2.441 -16.375 1.8 1 97.19 198 PHE A CA 1
ATOM 1511 C C . PHE A 1 198 ? 2.539 -15.359 2.93 1 97.19 198 PHE A C 1
ATOM 1513 O O . PHE A 1 198 ? 1.662 -14.508 3.082 1 97.19 198 PHE A O 1
ATOM 1520 N N . GLY A 1 199 ? 3.639 -15.516 3.74 1 96.62 199 GLY A N 1
ATOM 1521 C CA . GLY A 1 199 ? 3.879 -14.539 4.789 1 96.62 199 GLY A CA 1
ATOM 1522 C C . GLY A 1 199 ? 3.096 -14.812 6.055 1 96.62 199 GLY A C 1
ATOM 1523 O O . GLY A 1 199 ? 3.074 -13.992 6.973 1 96.62 199 GLY A O 1
ATOM 1524 N N . LEU A 1 200 ? 2.492 -15.961 6.141 1 94.06 200 LEU A N 1
ATOM 1525 C CA . LEU A 1 200 ? 1.679 -16.328 7.293 1 94.06 200 LEU A CA 1
ATOM 1526 C C . LEU A 1 200 ? 2.49 -16.25 8.578 1 94.06 200 LEU A C 1
ATOM 1528 O O . LEU A 1 200 ? 3.672 -16.594 8.602 1 94.06 200 LEU A O 1
ATOM 1532 N N . GLU A 1 201 ? 1.869 -15.805 9.719 1 92.69 201 GLU A N 1
ATOM 1533 C CA . GLU A 1 201 ? 2.418 -15.719 11.062 1 92.69 201 GLU A CA 1
ATOM 1534 C C . GLU A 1 201 ? 3.338 -14.516 11.211 1 92.69 201 GLU A C 1
ATOM 1536 O O . GLU A 1 201 ? 3.354 -13.859 12.258 1 92.69 201 GLU A O 1
ATOM 1541 N N . THR A 1 202 ? 4.152 -14.188 10.164 1 93.38 202 THR A N 1
ATOM 1542 C CA . THR A 1 202 ? 5.078 -13.062 10.266 1 93.38 202 THR A CA 1
ATOM 1543 C C . THR A 1 202 ? 4.344 -11.742 10.062 1 93.38 202 THR A C 1
ATOM 1545 O O . THR A 1 202 ? 4.551 -10.789 10.82 1 93.38 202 THR A O 1
ATOM 1548 N N . PHE A 1 203 ? 3.627 -11.695 8.984 1 93.88 203 PHE A N 1
ATOM 1549 C CA . PHE A 1 203 ? 2.877 -10.477 8.703 1 93.88 203 PHE A CA 1
ATOM 1550 C C . PHE A 1 203 ? 1.474 -10.555 9.297 1 93.88 203 PHE A C 1
ATOM 1552 O O . PHE A 1 203 ? 0.641 -11.336 8.828 1 93.88 203 PHE A O 1
ATOM 1559 N N . GLN A 1 204 ? 1.24 -9.758 10.32 1 92 204 GLN A N 1
ATOM 1560 C CA . GLN A 1 204 ? -0.037 -9.695 11.023 1 92 204 GLN A CA 1
ATOM 1561 C C . GLN A 1 204 ? -0.566 -8.266 11.078 1 92 204 GLN A C 1
ATOM 1563 O O . GLN A 1 204 ? 0.208 -7.316 11.203 1 92 204 GLN A O 1
ATOM 1568 N N . ASP A 1 205 ? -1.856 -8.164 10.953 1 90.38 205 ASP A N 1
ATOM 1569 C CA . ASP A 1 205 ? -2.469 -6.844 11.055 1 90.38 205 ASP A CA 1
ATOM 1570 C C . ASP A 1 205 ? -2.318 -6.277 12.469 1 90.38 205 ASP A C 1
ATOM 1572 O O . ASP A 1 205 ? -2.904 -6.801 13.422 1 90.38 205 ASP A O 1
ATOM 1576 N N . PRO A 1 206 ? -1.648 -5.203 12.617 1 89.38 206 PRO A N 1
ATOM 1577 C CA . PRO A 1 206 ? -1.426 -4.656 13.961 1 89.38 206 PRO A CA 1
ATOM 1578 C C . PRO A 1 206 ? -2.709 -4.141 14.602 1 89.38 206 PRO A C 1
ATOM 1580 O O . PRO A 1 206 ? -2.744 -3.906 15.812 1 89.38 206 PRO A O 1
ATOM 1583 N N . LEU A 1 207 ? -3.729 -3.943 13.875 1 90.56 207 LEU A N 1
ATOM 1584 C CA . LEU A 1 207 ? -4.953 -3.371 14.422 1 90.56 207 LEU A CA 1
ATOM 1585 C C . LEU A 1 207 ? -5.91 -4.469 14.875 1 90.56 207 LEU A C 1
ATOM 1587 O O . LEU A 1 207 ? -6.949 -4.184 15.477 1 90.56 207 LEU A O 1
ATOM 1591 N N . PHE A 1 208 ? -5.523 -5.695 14.578 1 85.88 208 PHE A N 1
ATOM 1592 C CA . PHE A 1 208 ? -6.406 -6.809 14.906 1 85.88 208 PHE A CA 1
ATOM 1593 C C . PHE A 1 208 ? -6.695 -6.848 16.406 1 85.88 208 PHE A C 1
ATOM 1595 O O . PHE A 1 208 ? -7.793 -7.219 16.828 1 85.88 208 PHE A O 1
ATOM 1602 N N . ASP A 1 209 ? -5.781 -6.422 17.234 1 81.38 209 ASP A N 1
ATOM 1603 C CA . ASP A 1 209 ? -5.953 -6.496 18.688 1 81.38 209 ASP A CA 1
ATOM 1604 C C . ASP A 1 209 ? -6.441 -5.164 19.25 1 81.38 209 ASP A C 1
ATOM 1606 O O . ASP A 1 209 ? -6.402 -4.945 20.469 1 81.38 209 ASP A O 1
ATOM 1610 N N . ILE A 1 210 ? -6.824 -4.23 18.438 1 86.12 210 ILE A N 1
ATOM 1611 C CA . ILE A 1 210 ? -7.348 -2.939 18.875 1 86.12 210 ILE A CA 1
ATOM 1612 C C . ILE A 1 210 ? -8.867 -2.932 18.75 1 86.12 210 ILE A C 1
ATOM 1614 O O . ILE A 1 210 ? -9.406 -2.736 17.656 1 86.12 210 ILE A O 1
ATOM 1618 N N . PRO A 1 211 ? -9.539 -3.074 19.875 1 84.75 211 PRO A N 1
ATOM 1619 C CA . PRO A 1 211 ? -11 -3.145 19.828 1 84.75 211 PRO A CA 1
ATOM 1620 C C . PRO A 1 211 ? -11.633 -1.914 19.188 1 84.75 211 PRO A C 1
ATOM 1622 O O . PRO A 1 211 ? -11.156 -0.794 19.391 1 84.75 211 PRO A O 1
ATOM 1625 N N . ASN A 1 212 ? -12.617 -2.121 18.359 1 87.19 212 ASN A N 1
ATOM 1626 C CA . ASN A 1 212 ? -13.43 -1.086 17.719 1 87.19 212 ASN A CA 1
ATOM 1627 C C . ASN A 1 212 ? -12.594 -0.199 16.812 1 87.19 212 ASN A C 1
ATOM 1629 O O . ASN A 1 212 ? -12.93 0.969 16.594 1 87.19 212 ASN A O 1
ATOM 1633 N N . SER A 1 213 ? -11.469 -0.737 16.375 1 89.38 213 SER A N 1
ATOM 1634 C CA . SER A 1 213 ? -10.734 0.009 15.359 1 89.38 213 SER A CA 1
ATOM 1635 C C . SER A 1 213 ? -11.625 0.373 14.18 1 89.38 213 SER A C 1
ATOM 1637 O O . SER A 1 213 ? -12.328 -0.483 13.641 1 89.38 213 SER A O 1
ATOM 1639 N N . ALA A 1 214 ? -11.539 1.558 13.703 1 89.19 214 ALA A N 1
ATOM 1640 C CA . ALA A 1 214 ? -12.391 2.074 12.633 1 89.19 214 ALA A CA 1
ATOM 1641 C C . ALA A 1 214 ? -12.102 1.364 11.312 1 89.19 214 ALA A C 1
ATOM 1643 O O . ALA A 1 214 ? -12.992 1.198 10.477 1 89.19 214 ALA A O 1
ATOM 1644 N N . ILE A 1 215 ? -10.883 0.96 11.094 1 87.25 215 ILE A N 1
ATOM 1645 C CA . ILE A 1 215 ? -10.445 0.392 9.828 1 87.25 215 ILE A CA 1
ATOM 1646 C C . ILE A 1 215 ? -10.977 -1.034 9.688 1 87.25 215 ILE A C 1
ATOM 1648 O O . ILE A 1 215 ? -11.242 -1.502 8.578 1 87.25 215 ILE A O 1
ATOM 1652 N N . LEU A 1 216 ? -11.172 -1.668 10.805 1 80 216 LEU A N 1
ATOM 1653 C CA . LEU A 1 216 ? -11.656 -3.047 10.789 1 80 216 LEU A CA 1
ATOM 1654 C C . LEU A 1 216 ? -13.172 -3.096 10.641 1 80 216 LEU A C 1
ATOM 1656 O O . LEU A 1 216 ? -13.727 -4.129 10.266 1 80 216 LEU A O 1
ATOM 1660 N N . LEU A 1 217 ? -13.805 -2.025 11 1 62.34 217 LEU A N 1
ATOM 1661 C CA . LEU A 1 217 ? -15.258 -2 11.07 1 62.34 217 LEU A CA 1
ATOM 1662 C C . LEU A 1 217 ? -15.859 -1.62 9.719 1 62.34 217 LEU A C 1
ATOM 1664 O O . LEU A 1 217 ? -17.031 -1.874 9.469 1 62.34 217 LEU A O 1
ATOM 1668 N N . SER A 1 218 ? -15.125 -0.9 9.008 1 53.34 218 SER A N 1
ATOM 1669 C CA . SER A 1 218 ? -15.75 -0.286 7.84 1 53.34 218 SER A CA 1
ATOM 1670 C C . SER A 1 218 ? -16.578 -1.297 7.062 1 53.34 218 SER A C 1
ATOM 1672 O O . SER A 1 218 ? -16.047 -2.289 6.555 1 53.34 218 SER A O 1
ATOM 1674 N N . LYS A 1 219 ? -17.797 -1.589 7.453 1 46.22 219 LYS A N 1
ATOM 1675 C CA . LYS A 1 219 ? -18.875 -2.34 6.84 1 46.22 219 LYS A CA 1
ATOM 1676 C C . LYS A 1 219 ? -19.031 -1.977 5.367 1 46.22 219 LYS A C 1
ATOM 1678 O O . LYS A 1 219 ? -19.531 -2.779 4.57 1 46.22 219 LYS A O 1
ATOM 1683 N N . SER A 1 220 ? -19.031 -0.668 5.219 1 39.66 220 SER A N 1
ATOM 1684 C CA . SER A 1 220 ? -19.719 -0.198 4.027 1 39.66 220 SER A CA 1
ATOM 1685 C C . SER A 1 220 ? -19.062 -0.722 2.758 1 39.66 220 SER A C 1
ATOM 1687 O O . SER A 1 220 ? -19.562 -0.525 1.654 1 39.66 220 SER A O 1
ATOM 1689 N N . LEU A 1 221 ? -17.766 -0.868 2.777 1 45.16 221 LEU A N 1
ATOM 1690 C CA . LEU A 1 221 ? -17.391 -1.345 1.451 1 45.16 221 LEU A CA 1
ATOM 1691 C C . LEU A 1 221 ? -17.797 -2.801 1.26 1 45.16 221 LEU A C 1
ATOM 1693 O O . LEU A 1 221 ? -17.594 -3.629 2.15 1 45.16 221 LEU A O 1
ATOM 1697 N N . PRO A 1 222 ? -18.844 -2.959 0.627 1 44.88 222 PRO A N 1
ATOM 1698 C CA . PRO A 1 222 ? -19.016 -4.371 0.278 1 44.88 222 PRO A CA 1
ATOM 1699 C C . PRO A 1 222 ? -17.688 -5.105 0.133 1 44.88 222 PRO A C 1
ATOM 1701 O O . PRO A 1 222 ? -16.844 -4.715 -0.684 1 44.88 222 PRO A O 1
ATOM 1704 N N . GLY A 1 223 ? -17.297 -5.91 1.198 1 51.16 223 GLY A N 1
ATOM 1705 C CA . GLY A 1 223 ? -16.234 -6.898 1.1 1 51.16 223 GLY A CA 1
ATOM 1706 C C . GLY A 1 223 ? -14.852 -6.281 1.048 1 51.16 223 GLY A C 1
ATOM 1707 O O . GLY A 1 223 ? -13.852 -6.996 1.008 1 51.16 223 GLY A O 1
ATOM 1708 N N . ALA A 1 224 ? -14.688 -4.887 0.937 1 54.56 224 ALA A N 1
ATOM 1709 C CA . ALA A 1 224 ? -13.547 -4.359 0.185 1 54.56 224 ALA A CA 1
ATOM 1710 C C . ALA A 1 224 ? -12.312 -4.25 1.069 1 54.56 224 ALA A C 1
ATOM 1712 O O . ALA A 1 224 ? -11.188 -4.457 0.603 1 54.56 224 ALA A O 1
ATOM 1713 N N . TYR A 1 225 ? -12.484 -3.875 2.496 1 63.97 225 TYR A N 1
ATOM 1714 C CA . TYR A 1 225 ? -11.172 -3.6 3.08 1 63.97 225 TYR A CA 1
ATOM 1715 C C . TYR A 1 225 ? -10.602 -4.848 3.746 1 63.97 225 TYR A C 1
ATOM 1717 O O . TYR A 1 225 ? -11.297 -5.523 4.508 1 63.97 225 TYR A O 1
ATOM 1725 N N . SER A 1 226 ? -9.609 -5.379 3.311 1 78.44 226 SER A N 1
ATOM 1726 C CA . SER A 1 226 ? -8.797 -6.359 4.023 1 78.44 226 SER A CA 1
ATOM 1727 C C . SER A 1 226 ? -7.309 -6.039 3.904 1 78.44 226 SER A C 1
ATOM 1729 O O . SER A 1 226 ? -6.785 -5.887 2.799 1 78.44 226 SER A O 1
ATOM 1731 N N . TRP A 1 227 ? -6.746 -5.867 5.129 1 89.06 227 TRP A N 1
ATOM 1732 C CA . TRP A 1 227 ? -5.293 -5.738 5.145 1 89.06 227 TRP A CA 1
ATOM 1733 C C . TRP A 1 227 ? -4.629 -7.004 4.617 1 89.06 227 TRP A C 1
ATOM 1735 O O . TRP A 1 227 ? -3.619 -6.938 3.914 1 89.06 227 TRP A O 1
ATOM 1745 N N . HIS A 1 228 ? -5.25 -8.102 4.898 1 92.88 228 HIS A N 1
ATOM 1746 C CA . HIS A 1 228 ? -4.867 -9.391 4.332 1 92.88 228 HIS A CA 1
ATOM 1747 C C . HIS A 1 228 ? -5.34 -9.516 2.887 1 92.88 228 HIS A C 1
ATOM 1749 O O . HIS A 1 228 ? -6.5 -9.234 2.582 1 92.88 228 HIS A O 1
ATOM 1755 N N . LEU A 1 229 ? -4.414 -9.883 1.983 1 95.31 229 LEU A N 1
ATOM 1756 C CA . LEU A 1 229 ? -4.789 -9.992 0.579 1 95.31 229 LEU A CA 1
ATOM 1757 C C . LEU A 1 229 ? -5.277 -11.406 0.262 1 95.31 229 LEU A C 1
ATOM 1759 O O . LEU A 1 229 ? -4.676 -12.391 0.696 1 95.31 229 LEU A O 1
ATOM 1763 N N . HIS A 1 230 ? -6.359 -11.547 -0.494 1 95.75 230 HIS A N 1
ATOM 1764 C CA . HIS A 1 230 ? -6.961 -12.82 -0.87 1 95.75 230 HIS A CA 1
ATOM 1765 C C . HIS A 1 230 ? -7.109 -12.93 -2.383 1 95.75 230 HIS A C 1
ATOM 1767 O O . HIS A 1 230 ? -7.789 -12.109 -3.008 1 95.75 230 HIS A O 1
ATOM 1773 N N . ILE A 1 231 ? -6.508 -13.945 -2.92 1 96.38 231 ILE A N 1
ATOM 1774 C CA . ILE A 1 231 ? -6.488 -14.156 -4.363 1 96.38 231 ILE A CA 1
ATOM 1775 C C . ILE A 1 231 ? -7.156 -15.484 -4.707 1 96.38 231 ILE A C 1
ATOM 1777 O O . ILE A 1 231 ? -6.895 -16.5 -4.062 1 96.38 231 ILE A O 1
ATOM 1781 N N . LEU A 1 232 ? -8.008 -15.484 -5.645 1 96.06 232 LEU A N 1
ATOM 1782 C CA . LEU A 1 232 ? -8.633 -16.688 -6.168 1 96.06 232 LEU A CA 1
ATOM 1783 C C . LEU A 1 232 ? -7.992 -17.094 -7.496 1 96.06 232 LEU A C 1
ATOM 1785 O O . LEU A 1 232 ? -7.895 -16.281 -8.414 1 96.06 232 LEU A O 1
ATOM 1789 N N . VAL A 1 233 ? -7.582 -18.266 -7.547 1 93.69 233 VAL A N 1
ATOM 1790 C CA . VAL A 1 233 ? -7.031 -18.797 -8.789 1 93.69 233 VAL A CA 1
ATOM 1791 C C . VAL A 1 233 ? -8.023 -19.781 -9.414 1 93.69 233 VAL A C 1
ATOM 1793 O O . VAL A 1 2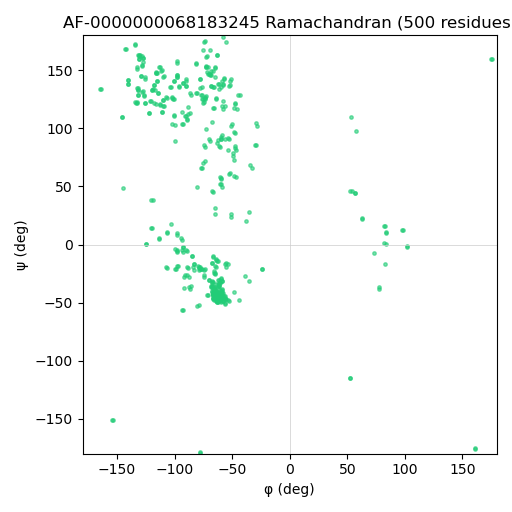33 ? -8.477 -20.719 -8.766 1 93.69 233 VAL A O 1
ATOM 1796 N N . LEU A 1 234 ? -8.312 -19.516 -10.625 1 90.75 234 LEU A N 1
ATOM 1797 C CA . LEU A 1 234 ? -9.289 -20.297 -11.367 1 90.75 234 LEU A CA 1
ATOM 1798 C C . LEU A 1 234 ? -8.633 -21.016 -12.547 1 90.75 234 LEU A C 1
ATOM 1800 O O . LEU A 1 234 ? -7.711 -20.469 -13.164 1 90.75 234 LEU A O 1
ATOM 1804 N N . ASP A 1 235 ? -9.211 -22.141 -12.82 1 84.81 235 ASP A N 1
ATOM 1805 C CA . ASP A 1 235 ? -8.82 -22.828 -14.055 1 84.81 235 ASP A CA 1
ATOM 1806 C C . ASP A 1 235 ? -9.672 -22.359 -15.234 1 84.81 235 ASP A C 1
ATOM 1808 O O . ASP A 1 235 ? -10.891 -22.562 -15.242 1 84.81 235 ASP A O 1
ATOM 1812 N N . VAL A 1 236 ? -9.109 -21.688 -16.172 1 79.38 236 VAL A N 1
ATOM 1813 C CA . VAL A 1 236 ? -9.828 -21.25 -17.375 1 79.38 236 VAL A CA 1
ATOM 1814 C C . VAL A 1 236 ? -9.781 -22.359 -18.422 1 79.38 236 VAL A C 1
ATOM 1816 O O . VAL A 1 236 ? -10.75 -22.562 -19.156 1 79.38 236 VAL A O 1
ATOM 1819 N N . SER A 1 237 ? -8.703 -23.047 -18.547 1 76.75 237 SER A N 1
ATOM 1820 C CA . SER A 1 237 ? -8.477 -24.25 -19.359 1 76.75 237 SER A CA 1
ATOM 1821 C C . SER A 1 237 ? -7.57 -25.234 -18.641 1 76.75 237 SER A C 1
ATOM 1823 O O . SER A 1 237 ? -7.07 -24.953 -17.547 1 76.75 237 SER A O 1
ATOM 1825 N N . PRO A 1 238 ? -7.504 -26.406 -19.156 1 74.62 238 PRO A N 1
ATOM 1826 C CA . PRO A 1 238 ? -6.629 -27.391 -18.5 1 74.62 238 PRO A CA 1
ATOM 1827 C C . PRO A 1 238 ? -5.199 -26.875 -18.328 1 74.62 238 PRO A C 1
ATOM 1829 O O . PRO A 1 238 ? -4.465 -27.359 -17.469 1 74.62 238 PRO A O 1
ATOM 1832 N N . THR A 1 239 ? -4.809 -25.828 -19.047 1 76.31 239 THR A N 1
ATOM 1833 C CA . THR A 1 239 ? -3.418 -25.391 -19 1 76.31 239 THR A CA 1
ATOM 1834 C C . THR A 1 239 ? -3.328 -23.922 -18.609 1 76.31 239 THR A C 1
ATOM 1836 O O . THR A 1 239 ? -2.232 -23.359 -18.516 1 76.31 239 THR A O 1
ATOM 1839 N N . GLU A 1 240 ? -4.48 -23.359 -18.391 1 79.19 240 GLU A N 1
ATOM 1840 C CA . GLU A 1 240 ? -4.461 -21.922 -18.141 1 79.19 240 GLU A CA 1
ATOM 1841 C C . GLU A 1 240 ? -5.184 -21.578 -16.828 1 79.19 240 GLU A C 1
ATOM 1843 O O . GLU A 1 240 ? -6.305 -22.031 -16.609 1 79.19 240 GLU A O 1
ATOM 1848 N N . LYS A 1 241 ? -4.441 -20.828 -16.016 1 86.94 241 LYS A N 1
ATOM 1849 C CA . LYS A 1 241 ? -5.027 -20.359 -14.773 1 86.94 241 LYS A CA 1
ATOM 1850 C C . LYS A 1 241 ? -5.238 -18.844 -14.805 1 86.94 241 LYS A C 1
ATOM 1852 O O . LYS A 1 241 ? -4.555 -18.125 -15.547 1 86.94 241 LYS A O 1
ATOM 1857 N N . HIS A 1 242 ? -6.25 -18.422 -14.094 1 91.38 242 HIS A N 1
ATOM 1858 C CA . HIS A 1 242 ? -6.598 -17 -13.984 1 91.38 242 HIS A CA 1
ATOM 1859 C C . HIS A 1 242 ? -6.73 -16.578 -12.523 1 91.38 242 HIS A C 1
ATOM 1861 O O . HIS A 1 242 ? -7.34 -17.297 -11.727 1 91.38 242 HIS A O 1
ATOM 1867 N N . ALA A 1 243 ? -6.074 -15.469 -12.227 1 93.75 243 ALA A N 1
ATOM 1868 C CA . ALA A 1 243 ? -6.156 -14.961 -10.859 1 93.75 243 ALA A CA 1
ATOM 1869 C C . ALA A 1 243 ? -7.164 -13.82 -10.766 1 93.75 243 ALA A C 1
ATOM 1871 O O . ALA A 1 243 ? -7.234 -12.969 -11.648 1 93.75 243 ALA A O 1
ATOM 1872 N N . CYS A 1 244 ? -7.934 -13.789 -9.656 1 94.31 244 CYS A N 1
ATOM 1873 C CA . CYS A 1 244 ? -8.883 -12.734 -9.297 1 94.31 244 CYS A CA 1
ATOM 1874 C C . CYS A 1 244 ? -8.734 -12.344 -7.832 1 94.31 244 CYS A C 1
ATOM 1876 O O . CYS A 1 244 ? -8 -12.992 -7.082 1 94.31 244 CYS A O 1
ATOM 1878 N N . VAL A 1 245 ? -9.461 -11.297 -7.527 1 93.75 245 VAL A N 1
ATOM 1879 C CA . VAL A 1 245 ? -9.352 -10.805 -6.16 1 93.75 245 VAL A CA 1
ATOM 1880 C C . VAL A 1 245 ? -10.586 -11.211 -5.363 1 93.75 245 VAL A C 1
ATOM 1882 O O . VAL A 1 245 ? -11.711 -11.141 -5.867 1 93.75 245 VAL A O 1
ATOM 1885 N N . LEU A 1 246 ? -10.367 -11.68 -4.148 1 93.88 246 LEU A N 1
ATOM 1886 C CA . LEU A 1 246 ? -11.445 -11.906 -3.197 1 93.88 246 LEU A CA 1
ATOM 1887 C C . LEU A 1 246 ? -11.516 -10.773 -2.174 1 93.88 246 LEU A C 1
ATOM 1889 O O . LEU A 1 246 ? -10.516 -10.453 -1.527 1 93.88 246 LEU A O 1
ATOM 1893 N N . LEU A 1 247 ? -12.633 -10.203 -2.068 1 90.62 247 LEU A N 1
ATOM 1894 C CA . LEU A 1 247 ? -12.867 -9.141 -1.096 1 90.62 247 LEU A CA 1
ATOM 1895 C C . LEU A 1 247 ? -13.797 -9.617 0.016 1 90.62 247 LEU A C 1
ATOM 1897 O O . LEU A 1 247 ? -14.93 -10.031 -0.248 1 90.62 247 LEU A O 1
ATOM 1901 N N . PRO A 1 248 ? -13.359 -9.617 1.233 1 88.31 248 PRO A N 1
ATOM 1902 C CA . PRO A 1 248 ? -14.172 -10.141 2.33 1 88.31 248 PRO A CA 1
ATOM 1903 C C . PRO A 1 248 ? -15.477 -9.367 2.521 1 88.31 248 PRO A C 1
ATOM 1905 O O . PRO A 1 248 ? -15.5 -8.148 2.373 1 88.31 248 PRO A O 1
ATOM 1908 N N . LEU A 1 249 ? -16.5 -10.172 2.75 1 83.31 249 LEU A N 1
ATOM 1909 C CA . LEU A 1 249 ? -17.797 -9.609 3.09 1 83.31 249 LEU A CA 1
ATOM 1910 C C . LEU A 1 249 ? -18.047 -9.672 4.594 1 83.31 249 LEU A C 1
ATOM 1912 O O . LEU A 1 249 ? -17.641 -10.633 5.254 1 83.31 249 LEU A O 1
ATOM 1916 N N . GLY A 1 250 ? -18.078 -8.57 5.359 1 63.62 250 GLY A N 1
ATOM 1917 C CA . GLY A 1 250 ? -18.344 -8.547 6.789 1 63.62 250 GLY A CA 1
ATOM 1918 C C . GLY A 1 250 ? -19.484 -9.453 7.199 1 63.62 250 GLY A C 1
ATOM 1919 O O . GLY A 1 250 ? -20.344 -9.789 6.383 1 63.62 250 GLY A O 1
ATOM 1920 N N . GLU A 1 251 ? -19.297 -10.344 8.219 1 50.97 251 GLU A N 1
ATOM 1921 C CA . GLU A 1 251 ? -20.422 -11.094 8.766 1 50.97 251 GLU A CA 1
ATOM 1922 C C . GLU A 1 251 ? -21.578 -10.156 9.102 1 50.97 251 GLU A C 1
ATOM 1924 O O . GLU A 1 251 ? -21.375 -9.07 9.641 1 50.97 251 GLU A O 1
ATOM 1929 N N . LYS A 1 252 ? -22.641 -10.133 8.25 1 40.53 252 LYS A N 1
ATOM 1930 C CA . LYS A 1 252 ? -23.844 -9.516 8.781 1 40.53 252 LYS A CA 1
ATOM 1931 C C . LYS A 1 252 ? -24.188 -10.055 10.164 1 40.53 252 LYS A C 1
ATOM 1933 O O . LYS A 1 252 ? -24.031 -11.258 10.422 1 40.53 252 LYS A O 1
ATOM 1938 N N . MET B 1 1 ? -9.766 38.906 -13.078 1 21.62 1 MET B N 1
ATOM 1939 C CA . MET B 1 1 ? -9.734 39.281 -11.672 1 21.62 1 MET B CA 1
ATOM 1940 C C . MET B 1 1 ? -9.914 38.062 -10.773 1 21.62 1 MET B C 1
ATOM 1942 O O . MET B 1 1 ? -11.039 37.594 -10.57 1 21.62 1 MET B O 1
ATOM 1946 N N . ALA B 1 2 ? -9.008 37.156 -10.984 1 23.7 2 ALA B N 1
ATOM 1947 C CA . ALA B 1 2 ? -8.969 35.812 -10.398 1 23.7 2 ALA B CA 1
ATOM 1948 C C . ALA B 1 2 ? -8.891 35.875 -8.875 1 23.7 2 ALA B C 1
ATOM 1950 O O . ALA B 1 2 ? -7.941 36.438 -8.328 1 23.7 2 ALA B O 1
ATOM 1951 N N . LYS B 1 3 ? -10.117 36.031 -8.25 1 25.62 3 LYS B N 1
ATOM 1952 C CA . LYS B 1 3 ? -10.305 36.219 -6.812 1 25.62 3 LYS B CA 1
ATOM 1953 C C . LYS B 1 3 ? -9.5 35.188 -6.027 1 25.62 3 LYS B C 1
ATOM 1955 O O . LYS B 1 3 ? -9.633 33.969 -6.25 1 25.62 3 LYS B O 1
ATOM 1960 N N . TYR B 1 4 ? -8.328 35.562 -5.578 1 23.97 4 TYR B N 1
ATOM 1961 C CA . TYR B 1 4 ? -7.398 34.938 -4.648 1 23.97 4 TYR B CA 1
ATOM 1962 C C . TYR B 1 4 ? -8.102 34.562 -3.35 1 23.97 4 TYR B C 1
ATOM 1964 O O . TYR B 1 4 ? -8.453 35.438 -2.551 1 23.97 4 TYR B O 1
ATOM 1972 N N . TYR B 1 5 ? -9.133 33.656 -3.414 1 26.75 5 TYR B N 1
ATOM 1973 C CA . TYR B 1 5 ? -9.797 33.281 -2.172 1 26.75 5 TYR B CA 1
ATOM 1974 C C . TYR B 1 5 ? -8.781 32.938 -1.083 1 26.75 5 TYR B C 1
ATOM 1976 O O . TYR B 1 5 ? -7.715 32.406 -1.365 1 26.75 5 TYR B O 1
ATOM 1984 N N . LYS B 1 6 ? -8.828 33.656 0.083 1 29.5 6 LYS B N 1
ATOM 1985 C CA . LYS B 1 6 ? -8.164 33.656 1.38 1 29.5 6 LYS B CA 1
ATOM 1986 C C . LYS B 1 6 ? -8.109 32.25 1.967 1 29.5 6 LYS B C 1
ATOM 1988 O O . LYS B 1 6 ? -9.148 31.641 2.248 1 29.5 6 LYS B O 1
ATOM 1993 N N . ARG B 1 7 ? -7.152 31.453 1.576 1 34.81 7 ARG B N 1
ATOM 1994 C CA . ARG B 1 7 ? -6.727 30.109 1.974 1 34.81 7 ARG B CA 1
ATOM 1995 C C . ARG B 1 7 ? -6.488 30.031 3.479 1 34.81 7 ARG B C 1
ATOM 1997 O O . ARG B 1 7 ? -5.602 30.703 4.004 1 34.81 7 ARG B O 1
ATOM 2004 N N . SER B 1 8 ? -7.582 29.859 4.266 1 29.59 8 SER B N 1
ATOM 2005 C CA . SER B 1 8 ? -7.504 29.719 5.715 1 29.59 8 SER B CA 1
ATOM 2006 C C . SER B 1 8 ? -6.449 28.688 6.105 1 29.59 8 SER B C 1
ATOM 2008 O O . SER B 1 8 ? -6.25 27.688 5.406 1 29.59 8 SER B O 1
ATOM 2010 N N . ARG B 1 9 ? -5.418 29.109 6.812 1 34.56 9 ARG B N 1
ATOM 2011 C CA . ARG B 1 9 ? -4.223 28.562 7.457 1 34.56 9 ARG B CA 1
ATOM 2012 C C . ARG B 1 9 ? -4.594 27.531 8.508 1 34.56 9 ARG B C 1
ATOM 2014 O O . ARG B 1 9 ? -4.938 27.875 9.641 1 34.56 9 ARG B O 1
ATOM 2021 N N . ARG B 1 10 ? -5.387 26.547 8.203 1 31.33 10 ARG B N 1
ATOM 2022 C CA . ARG B 1 10 ? -5.68 25.625 9.305 1 31.33 10 ARG B CA 1
ATOM 2023 C C . ARG B 1 10 ? -4.395 25.047 9.891 1 31.33 10 ARG B C 1
ATOM 2025 O O . ARG B 1 10 ? -3.627 24.391 9.188 1 31.33 10 ARG B O 1
ATOM 2032 N N . LEU B 1 11 ? -3.861 25.703 10.883 1 28.67 11 LEU B N 1
ATOM 2033 C CA . LEU B 1 11 ? -2.799 25.312 11.812 1 28.67 11 LEU B CA 1
ATOM 2034 C C . LEU B 1 11 ? -3.176 24.047 12.57 1 28.67 11 LEU B C 1
ATOM 2036 O O . LEU B 1 11 ? -4.344 23.844 12.906 1 28.67 11 LEU B O 1
ATOM 2040 N N . PHE B 1 12 ? -2.443 23.094 12.406 1 30.58 12 PHE B N 1
ATOM 2041 C CA . PHE B 1 12 ? -2.604 21.797 13.07 1 30.58 12 PHE B CA 1
ATOM 2042 C C . PHE B 1 12 ? -2.5 21.969 14.586 1 30.58 12 PHE B C 1
ATOM 2044 O O . PHE B 1 12 ? -1.398 22.016 15.133 1 30.58 12 PHE B O 1
ATOM 2051 N N . ALA B 1 13 ? -3.271 22.906 15.258 1 24.61 13 ALA B N 1
ATOM 2052 C CA . ALA B 1 13 ? -3.109 22.891 16.703 1 24.61 13 ALA B CA 1
ATOM 2053 C C . ALA B 1 13 ? -3.83 21.703 17.328 1 24.61 13 ALA B C 1
ATOM 2055 O O . ALA B 1 13 ? -5.055 21.594 17.25 1 24.61 13 ALA B O 1
ATOM 2056 N N . ILE B 1 14 ? -3.453 20.547 17.188 1 27 14 ILE B N 1
ATOM 2057 C CA . ILE B 1 14 ? -4.078 19.562 18.078 1 27 14 ILE B CA 1
ATOM 2058 C C . ILE B 1 14 ? -3.801 19.938 19.531 1 27 14 ILE B C 1
ATOM 2060 O O . ILE B 1 14 ? -2.645 19.984 19.953 1 27 14 ILE B O 1
ATOM 2064 N N . ARG B 1 15 ? -4.605 20.719 20.25 1 26.78 15 ARG B N 1
ATOM 2065 C CA . ARG B 1 15 ? -4.547 21.078 21.656 1 26.78 15 ARG B CA 1
ATOM 2066 C C . ARG B 1 15 ? -4.535 19.844 22.547 1 26.78 15 ARG B C 1
ATOM 2068 O O . ARG B 1 15 ? -4.629 19.953 23.766 1 26.78 15 ARG B O 1
ATOM 2075 N N . SER B 1 16 ? -4.883 18.688 22.297 1 27.77 16 SER B N 1
ATOM 2076 C CA . SER B 1 16 ? -4.75 18 23.578 1 27.77 16 SER B CA 1
ATOM 2077 C C . SER B 1 16 ? -3.33 18.094 24.109 1 27.77 16 SER B C 1
ATOM 2079 O O . SER B 1 16 ? -2.412 18.5 23.391 1 27.77 16 SER B O 1
ATOM 2081 N N . GLY B 1 17 ? -2.754 17.562 25.406 1 27.97 17 GLY B N 1
ATOM 2082 C CA . GLY B 1 17 ? -1.455 17.656 26.062 1 27.97 17 GLY B CA 1
ATOM 2083 C C . GLY B 1 17 ? -0.296 17.578 25.094 1 27.97 17 GLY B C 1
ATOM 2084 O O . GLY B 1 17 ? 0.868 17.594 25.5 1 27.97 17 GLY B O 1
ATOM 2085 N N . PHE B 1 18 ? -0.477 16.953 24.016 1 26.88 18 PHE B N 1
ATOM 2086 C CA . PHE B 1 18 ? 0.705 17 23.156 1 26.88 18 PHE B CA 1
ATOM 2087 C C . PHE B 1 18 ? 0.862 18.359 22.516 1 26.88 18 PHE B C 1
ATOM 2089 O O . PHE B 1 18 ? -0.049 18.844 21.828 1 26.88 18 PHE B O 1
ATOM 2096 N N . ASN B 1 19 ? 1.514 19.406 23.172 1 26.95 19 ASN B N 1
ATOM 2097 C CA . ASN B 1 19 ? 1.962 20.75 22.797 1 26.95 19 ASN B CA 1
ATOM 2098 C C . ASN B 1 19 ? 2.512 20.781 21.375 1 26.95 19 ASN B C 1
ATOM 2100 O O . ASN B 1 19 ? 3.727 20.734 21.172 1 26.95 19 ASN B O 1
ATOM 2104 N N . VAL B 1 20 ? 2.238 19.922 20.562 1 27.08 20 VAL B N 1
ATOM 2105 C CA . VAL B 1 20 ? 2.969 20.312 19.359 1 27.08 20 VAL B CA 1
ATOM 2106 C C . VAL B 1 20 ? 2.377 21.609 18.797 1 27.08 20 VAL B C 1
ATOM 2108 O O . VAL B 1 20 ? 1.345 21.578 18.125 1 27.08 20 VAL B O 1
ATOM 2111 N N . SER B 1 21 ? 2.123 22.625 19.672 1 25.72 21 SER B N 1
ATOM 2112 C CA . SER B 1 21 ? 1.876 23.953 19.109 1 25.72 21 SER B CA 1
ATOM 2113 C C . SER B 1 21 ? 2.953 24.328 18.094 1 25.72 21 SER B C 1
ATOM 2115 O O . SER B 1 21 ? 4.117 24.516 18.453 1 25.72 21 SER B O 1
ATOM 2117 N N . LEU B 1 22 ? 2.91 23.875 16.984 1 25.64 22 LEU B N 1
ATOM 2118 C CA . LEU B 1 22 ? 3.844 24.516 16.062 1 25.64 22 LEU B CA 1
ATOM 2119 C C . LEU B 1 22 ? 3.543 26.016 15.938 1 25.64 22 LEU B C 1
ATOM 2121 O O . LEU B 1 22 ? 2.625 26.406 15.219 1 25.64 22 LEU B O 1
ATOM 2125 N N . LEU B 1 23 ? 3.525 26.766 17.062 1 25.58 23 LEU B N 1
ATOM 2126 C CA . LEU B 1 23 ? 3.486 28.219 16.969 1 25.58 23 LEU B CA 1
ATOM 2127 C C . LEU B 1 23 ? 4.699 28.734 16.203 1 25.58 23 LEU B C 1
ATOM 2129 O O . LEU B 1 23 ? 5.84 28.484 16.609 1 25.58 23 LEU B O 1
ATOM 2133 N N . PHE B 1 24 ? 4.625 28.953 14.969 1 26.06 24 PHE B N 1
ATOM 2134 C CA . PHE B 1 24 ? 5.664 29.609 14.18 1 26.06 24 PHE B CA 1
ATOM 2135 C C . PHE B 1 24 ? 5.879 31.047 14.641 1 26.06 24 PHE B C 1
ATOM 2137 O O . PHE B 1 24 ? 4.949 31.859 14.617 1 26.06 24 PHE B O 1
ATOM 2144 N N . ALA B 1 25 ? 6.742 31.25 15.633 1 27.41 25 ALA B N 1
ATOM 2145 C CA . ALA B 1 25 ? 7.242 32.594 15.891 1 27.41 25 ALA B CA 1
ATOM 2146 C C . ALA B 1 25 ? 7.793 33.219 14.617 1 27.41 25 ALA B C 1
ATOM 2148 O O . ALA B 1 25 ? 8.359 32.531 13.766 1 27.41 25 ALA B O 1
ATOM 2149 N N . PRO B 1 26 ? 7.574 34.562 14.336 1 29.92 26 PRO B N 1
ATOM 2150 C CA . PRO B 1 26 ? 8.078 35.344 13.203 1 29.92 26 PRO B CA 1
ATOM 2151 C C . PRO B 1 26 ? 9.602 35.469 13.227 1 29.92 26 PRO B C 1
ATOM 2153 O O . PRO B 1 26 ? 10.148 36.344 12.523 1 29.92 26 PRO B O 1
ATOM 2156 N N . LEU B 1 27 ? 10.523 34.594 13.703 1 32.22 27 LEU B N 1
ATOM 2157 C CA . LEU B 1 27 ? 11.898 35.062 13.625 1 32.22 27 LEU B CA 1
ATOM 2158 C C . LEU B 1 27 ? 12.312 35.312 12.18 1 32.22 27 LEU B C 1
ATOM 2160 O O . LEU B 1 27 ? 11.875 34.594 11.273 1 32.22 27 LEU B O 1
ATOM 2164 N N . VAL B 1 28 ? 12.969 36.469 11.898 1 33.41 28 VAL B N 1
ATOM 2165 C CA . VAL B 1 28 ? 13.68 36.906 10.703 1 33.41 28 VAL B CA 1
ATOM 2166 C C . VAL B 1 28 ? 14.688 35.844 10.281 1 33.41 28 VAL B C 1
ATOM 2168 O O . VAL B 1 28 ? 15.828 35.812 10.75 1 33.41 28 VAL B O 1
ATOM 2171 N N . HIS B 1 29 ? 14.492 34.469 10.68 1 36.53 29 HIS B N 1
ATOM 2172 C CA . HIS B 1 29 ? 15.484 33.438 10.352 1 36.53 29 HIS B CA 1
ATOM 2173 C C . HIS B 1 29 ? 15.703 33.344 8.852 1 36.53 29 HIS B C 1
ATOM 2175 O O . HIS B 1 29 ? 14.789 33.594 8.062 1 36.53 29 HIS B O 1
ATOM 2181 N N . SER B 1 30 ? 16.891 33.5 8.438 1 36.91 30 SER B N 1
ATOM 2182 C CA . SER B 1 30 ? 17.344 33.188 7.082 1 36.91 30 SER B CA 1
ATOM 2183 C C . SER B 1 30 ? 16.625 31.984 6.527 1 36.91 30 SER B C 1
ATOM 2185 O O . SER B 1 30 ? 16.797 30.859 7.027 1 36.91 30 SER B O 1
ATOM 2187 N N . LEU B 1 31 ? 15.375 32.062 6.262 1 43.75 31 LEU B N 1
ATOM 2188 C CA . LEU B 1 31 ? 14.406 31.078 5.758 1 43.75 31 LEU B CA 1
ATOM 2189 C C . LEU B 1 31 ? 14.961 30.344 4.547 1 43.75 31 LEU B C 1
ATOM 2191 O O . LEU B 1 31 ? 15.133 30.938 3.479 1 43.75 31 LEU B O 1
ATOM 2195 N N . VAL B 1 32 ? 16.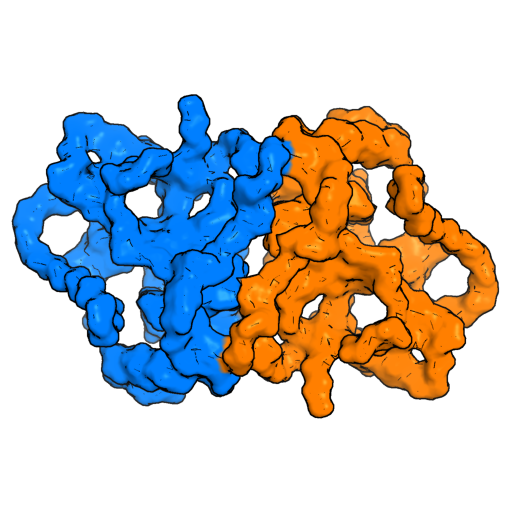156 29.641 4.746 1 48.12 32 VAL B N 1
ATOM 2196 C CA . VAL B 1 32 ? 16.344 28.734 3.611 1 48.12 32 VAL B CA 1
ATOM 2197 C C . VAL B 1 32 ? 14.977 28.312 3.064 1 48.12 32 VAL B C 1
ATOM 2199 O O . VAL B 1 32 ? 14.172 27.719 3.781 1 48.12 32 VAL B O 1
ATOM 2202 N N . SER B 1 33 ? 14.422 29.203 2.133 1 62.06 33 SER B N 1
ATOM 2203 C CA . SER B 1 33 ? 13.102 29.109 1.516 1 62.06 33 SER B CA 1
ATOM 2204 C C . SER B 1 33 ? 13.07 28.031 0.442 1 62.06 33 SER B C 1
ATOM 2206 O O . SER B 1 33 ? 14.094 27.75 -0.191 1 62.06 33 SER B O 1
ATOM 2208 N N . PHE B 1 34 ? 12.242 27.156 0.493 1 69 34 PHE B N 1
ATOM 2209 C CA . PHE B 1 34 ? 11.883 26.219 -0.564 1 69 34 PHE B CA 1
ATOM 2210 C C . PHE B 1 34 ? 12.219 26.781 -1.936 1 69 34 PHE B C 1
ATOM 2212 O O . PHE B 1 34 ? 12.578 26.047 -2.854 1 69 34 PHE B O 1
ATOM 2219 N N . THR B 1 35 ? 12.352 28.109 -2 1 74.69 35 THR B N 1
ATOM 2220 C CA . THR B 1 35 ? 12.562 28.766 -3.281 1 74.69 35 THR B CA 1
ATOM 2221 C C . THR B 1 35 ? 14.023 28.641 -3.717 1 74.69 35 THR B C 1
ATOM 2223 O O . THR B 1 35 ? 14.344 28.844 -4.891 1 74.69 35 THR B O 1
ATOM 2226 N N . SER B 1 36 ? 14.875 28.344 -2.779 1 81.5 36 SER B N 1
ATOM 2227 C CA . SER B 1 36 ? 16.297 28.266 -3.129 1 81.5 36 SER B CA 1
ATOM 2228 C C . SER B 1 36 ? 16.672 26.859 -3.553 1 81.5 36 SER B C 1
ATOM 2230 O O . SER B 1 36 ? 17.797 26.609 -4 1 81.5 36 SER B O 1
ATOM 2232 N N . PHE B 1 37 ? 15.773 25.938 -3.465 1 89.25 37 PHE B N 1
ATOM 2233 C CA . PHE B 1 37 ? 16.078 24.547 -3.789 1 89.25 37 PHE B CA 1
ATOM 2234 C C . PHE B 1 37 ? 16.094 24.344 -5.301 1 89.25 37 PHE B C 1
ATOM 2236 O O . PHE B 1 37 ? 15.312 24.969 -6.023 1 89.25 37 PHE B O 1
ATOM 2243 N N . ARG B 1 38 ? 16.953 23.562 -5.727 1 92.62 38 ARG B N 1
ATOM 2244 C CA . ARG B 1 38 ? 17.016 23.156 -7.125 1 92.62 38 ARG B CA 1
ATOM 2245 C C . ARG B 1 38 ? 16.625 21.688 -7.285 1 92.62 38 ARG B C 1
ATOM 2247 O O . ARG B 1 38 ? 17 20.844 -6.469 1 92.62 38 ARG B O 1
ATOM 2254 N N . PHE B 1 39 ? 15.938 21.359 -8.406 1 90.75 39 PHE B N 1
ATOM 2255 C CA . PHE B 1 39 ? 15.383 20.031 -8.594 1 90.75 39 PHE B CA 1
ATOM 2256 C C . PHE B 1 39 ? 15.789 19.453 -9.945 1 90.75 39 PHE B C 1
ATOM 2258 O O . PHE B 1 39 ? 15.906 20.188 -10.93 1 90.75 39 PHE B O 1
ATOM 2265 N N . ALA B 1 40 ? 15.984 18.172 -9.922 1 91.12 40 ALA B N 1
ATOM 2266 C CA . ALA B 1 40 ? 16.109 17.438 -11.188 1 91.12 40 ALA B CA 1
ATOM 2267 C C . ALA B 1 40 ? 14.766 17.297 -11.875 1 91.12 40 ALA B C 1
ATOM 2269 O O . ALA B 1 40 ? 13.727 17.609 -11.297 1 91.12 40 ALA B O 1
ATOM 2270 N N . ALA B 1 41 ? 14.766 16.734 -13.086 1 84.69 41 ALA B N 1
ATOM 2271 C CA . ALA B 1 41 ? 13.562 16.609 -13.906 1 84.69 41 ALA B CA 1
ATOM 2272 C C . ALA B 1 41 ? 12.547 15.672 -13.25 1 84.69 41 ALA B C 1
ATOM 2274 O O . ALA B 1 41 ? 11.336 15.859 -13.391 1 84.69 41 ALA B O 1
ATOM 2275 N N . ASN B 1 42 ? 13.031 14.789 -12.422 1 82 42 ASN B N 1
ATOM 2276 C CA . ASN B 1 42 ? 12.148 13.805 -11.812 1 82 42 ASN B CA 1
ATOM 2277 C C . ASN B 1 42 ? 11.617 14.281 -10.461 1 82 42 ASN B C 1
ATOM 2279 O O . ASN B 1 42 ? 10.961 13.523 -9.742 1 82 42 ASN B O 1
ATOM 2283 N N . GLY B 1 43 ? 12.047 15.414 -10.047 1 87.56 43 GLY B N 1
ATOM 2284 C CA . GLY B 1 43 ? 11.492 16 -8.836 1 87.56 43 GLY B CA 1
ATOM 2285 C C . GLY B 1 43 ? 12.398 15.836 -7.633 1 87.56 43 GLY B C 1
ATOM 2286 O O . GLY B 1 43 ? 12.094 16.344 -6.551 1 87.56 43 GLY B O 1
ATOM 2287 N N . VAL B 1 44 ? 13.523 15.188 -7.801 1 90.44 44 VAL B N 1
ATOM 2288 C CA . VAL B 1 44 ? 14.453 14.992 -6.695 1 90.44 44 VAL B CA 1
ATOM 2289 C C . VAL B 1 44 ? 15.242 16.266 -6.449 1 90.44 44 VAL B C 1
ATOM 2291 O O . VAL B 1 44 ? 15.695 16.922 -7.395 1 90.44 44 VAL B O 1
ATOM 2294 N N . CYS B 1 45 ? 15.344 16.594 -5.242 1 93.06 45 CYS B N 1
ATOM 2295 C CA . CYS B 1 45 ? 16.125 17.781 -4.895 1 93.06 45 CYS B CA 1
ATOM 2296 C C . CYS B 1 45 ? 17.609 17.516 -5.066 1 93.06 45 CYS B C 1
ATOM 2298 O O . CYS B 1 45 ? 18.156 16.562 -4.512 1 93.06 45 CYS B O 1
ATOM 2300 N N . ILE B 1 46 ? 18.266 18.391 -5.809 1 94 46 ILE B N 1
ATOM 2301 C CA . ILE B 1 46 ? 19.672 18.172 -6.074 1 94 46 ILE B CA 1
ATOM 2302 C C . ILE B 1 46 ? 20.516 19.172 -5.281 1 94 46 ILE B C 1
ATOM 2304 O O . ILE B 1 46 ? 21.719 18.984 -5.109 1 94 46 ILE B O 1
ATOM 2308 N N . SER B 1 47 ? 19.875 20.281 -4.832 1 92.12 47 SER B N 1
ATOM 2309 C CA . SER B 1 47 ? 20.484 21.266 -3.953 1 92.12 47 SER B CA 1
ATOM 2310 C C . SER B 1 47 ? 19.469 21.859 -2.982 1 92.12 47 SER B C 1
ATOM 2312 O O . SER B 1 47 ? 18.594 22.625 -3.383 1 92.12 47 SER B O 1
ATOM 2314 N N . PRO B 1 48 ? 19.594 21.531 -1.758 1 92.5 48 PRO B N 1
ATOM 2315 C CA . PRO B 1 48 ? 20.5 20.547 -1.157 1 92.5 48 PRO B CA 1
ATOM 2316 C C . PRO B 1 48 ? 20.188 19.109 -1.568 1 92.5 48 PRO B C 1
ATOM 2318 O O . PRO B 1 48 ? 19.016 18.766 -1.73 1 92.5 48 PRO B O 1
ATOM 2321 N N . ALA B 1 49 ? 21.234 18.266 -1.632 1 92.44 49 ALA B N 1
ATOM 2322 C CA . ALA B 1 49 ? 21.062 16.875 -2.076 1 92.44 49 ALA B CA 1
ATOM 2323 C C . ALA B 1 49 ? 20.75 15.961 -0.9 1 92.44 49 ALA B C 1
ATOM 2325 O O . ALA B 1 49 ? 20.25 14.844 -1.091 1 92.44 49 ALA B O 1
ATOM 2326 N N . ARG B 1 50 ? 21.094 16.469 0.295 1 92.62 50 ARG B N 1
ATOM 2327 C CA . ARG B 1 50 ? 20.953 15.625 1.474 1 92.62 50 ARG B CA 1
ATOM 2328 C C . ARG B 1 50 ? 20.234 16.375 2.596 1 92.62 50 ARG B C 1
ATOM 2330 O O . ARG B 1 50 ? 20.516 17.531 2.857 1 92.62 50 ARG B O 1
ATOM 2337 N N . PHE B 1 51 ? 19.328 15.688 3.104 1 93.31 51 PHE B N 1
ATOM 2338 C CA . PHE B 1 51 ? 18.609 16.156 4.285 1 93.31 51 PHE B CA 1
ATOM 2339 C C . PHE B 1 51 ? 18.922 15.281 5.488 1 93.31 51 PHE B C 1
ATOM 2341 O O . PHE B 1 51 ? 18.656 14.078 5.473 1 93.31 51 PHE B O 1
ATOM 2348 N N . VAL B 1 52 ? 19.469 15.867 6.535 1 93 52 VAL B N 1
ATOM 2349 C CA . VAL B 1 52 ? 20.016 15.078 7.633 1 93 52 VAL B CA 1
ATOM 2350 C C . VAL B 1 52 ? 19.234 15.359 8.914 1 93 52 VAL B C 1
ATOM 2352 O O . VAL B 1 52 ? 19.109 16.516 9.328 1 93 52 VAL B O 1
ATOM 2355 N N . ASP B 1 53 ? 18.672 14.328 9.445 1 93.88 53 ASP B N 1
ATOM 2356 C CA . ASP B 1 53 ? 18.016 14.453 10.742 1 93.88 53 ASP B CA 1
ATOM 2357 C C . ASP B 1 53 ? 19.016 14.812 11.836 1 93.88 53 ASP B C 1
ATOM 2359 O O . ASP B 1 53 ? 20 14.094 12.047 1 93.88 53 ASP B O 1
ATOM 2363 N N . VAL B 1 54 ? 18.781 15.812 12.523 1 92.88 54 VAL B N 1
ATOM 2364 C CA . VAL B 1 54 ? 19.766 16.328 13.477 1 92.88 54 VAL B CA 1
ATOM 2365 C C . VAL B 1 54 ? 19.75 15.477 14.742 1 92.88 54 VAL B C 1
ATOM 2367 O O . VAL B 1 54 ? 20.719 15.469 15.508 1 92.88 54 VAL B O 1
ATOM 2370 N N . ASP B 1 55 ? 18.688 14.781 14.984 1 91.5 55 ASP B N 1
ATOM 2371 C CA . ASP B 1 55 ? 18.547 14.031 16.219 1 91.5 55 ASP B CA 1
ATOM 2372 C C . ASP B 1 55 ? 18.859 12.555 16.016 1 91.5 55 ASP B C 1
ATOM 2374 O O . ASP B 1 55 ? 19.062 11.812 16.984 1 91.5 55 ASP B O 1
ATOM 2378 N N . ARG B 1 56 ? 18.781 12.102 14.766 1 87 56 ARG B N 1
ATOM 2379 C CA . ARG B 1 56 ? 19 10.695 14.453 1 87 56 ARG B CA 1
ATOM 2380 C C . ARG B 1 56 ? 19.938 10.539 13.266 1 87 56 ARG B C 1
ATOM 2382 O O . ARG B 1 56 ? 20.047 11.438 12.43 1 87 56 ARG B O 1
ATOM 2389 N N . PRO B 1 57 ? 20.609 9.469 13.281 1 84.75 57 PRO B N 1
ATOM 2390 C CA . PRO B 1 57 ? 21.516 9.227 12.164 1 84.75 57 PRO B CA 1
ATOM 2391 C C . PRO B 1 57 ? 20.781 8.781 10.898 1 84.75 57 PRO B C 1
ATOM 2393 O O . PRO B 1 57 ? 20.938 7.637 10.461 1 84.75 57 PRO B O 1
ATOM 2396 N N . GLN B 1 58 ? 20.047 9.586 10.391 1 88.81 58 GLN B N 1
ATOM 2397 C CA . GLN B 1 58 ? 19.312 9.281 9.172 1 88.81 58 GLN B CA 1
ATOM 2398 C C . GLN B 1 58 ? 19.453 10.398 8.148 1 88.81 58 GLN B C 1
ATOM 2400 O O . GLN B 1 58 ? 19.297 11.578 8.484 1 88.81 58 GLN B O 1
ATOM 2405 N N . THR B 1 59 ? 19.812 10.047 7.008 1 90.88 59 THR B N 1
ATOM 2406 C CA . THR B 1 59 ? 19.953 10.969 5.887 1 90.88 59 THR B CA 1
ATOM 2407 C C . THR B 1 59 ? 18.938 10.641 4.789 1 90.88 59 THR B C 1
ATOM 2409 O O . THR B 1 59 ? 18.688 9.469 4.5 1 90.88 59 THR B O 1
ATOM 2412 N N . PHE B 1 60 ? 18.422 11.656 4.23 1 92.94 60 PHE B N 1
ATOM 2413 C CA . PHE B 1 60 ? 17.406 11.492 3.207 1 92.94 60 PHE B CA 1
ATOM 2414 C C . PHE B 1 60 ? 17.766 12.273 1.948 1 92.94 60 PHE B C 1
ATOM 2416 O O . PHE B 1 60 ? 18.547 13.219 2.004 1 92.94 60 PHE B O 1
ATOM 2423 N N . THR B 1 61 ? 17.25 11.812 0.876 1 92.62 61 THR B N 1
ATOM 2424 C CA . THR B 1 61 ? 16.984 12.688 -0.259 1 92.62 61 THR B CA 1
ATOM 2425 C C . THR B 1 61 ? 15.523 13.125 -0.286 1 92.62 61 THR B C 1
ATOM 2427 O O . THR B 1 61 ? 14.68 12.508 0.369 1 92.62 61 THR B O 1
ATOM 2430 N N . MET B 1 62 ? 15.297 14.203 -0.948 1 93.12 62 MET B N 1
ATOM 2431 C CA . MET B 1 62 ? 13.93 14.719 -0.947 1 93.12 62 MET B CA 1
ATOM 2432 C C . MET B 1 62 ? 13.359 14.758 -2.361 1 93.12 62 MET B C 1
ATOM 2434 O O . MET B 1 62 ? 14.055 15.148 -3.303 1 93.12 62 MET B O 1
ATOM 2438 N N . LYS B 1 63 ? 12.164 14.289 -2.52 1 91.94 63 LYS B N 1
ATOM 2439 C CA . LYS B 1 63 ? 11.453 14.383 -3.791 1 91.94 63 LYS B CA 1
ATOM 2440 C C . LYS B 1 63 ? 10.227 15.281 -3.664 1 91.94 63 LYS B C 1
ATOM 2442 O O . LYS B 1 63 ? 9.414 15.102 -2.754 1 91.94 63 LYS B O 1
ATOM 2447 N N . ASN B 1 64 ? 10.117 16.188 -4.566 1 91.5 64 ASN B N 1
ATOM 2448 C CA . ASN B 1 64 ? 9.023 17.156 -4.578 1 91.5 64 ASN B CA 1
ATOM 2449 C C . ASN B 1 64 ? 7.762 16.562 -5.199 1 91.5 64 ASN B C 1
ATOM 2451 O O . ASN B 1 64 ? 7.82 15.562 -5.914 1 91.5 64 ASN B O 1
ATOM 2455 N N . VAL B 1 65 ? 6.625 17.109 -4.84 1 89.94 65 VAL B N 1
ATOM 2456 C CA . VAL B 1 65 ? 5.332 16.812 -5.449 1 89.94 65 VAL B CA 1
ATOM 2457 C C . VAL B 1 65 ? 4.645 18.109 -5.852 1 89.94 65 VAL B C 1
ATOM 2459 O O . VAL B 1 65 ? 5.016 19.188 -5.379 1 89.94 65 VAL B O 1
ATOM 2462 N N . PRO B 1 66 ? 3.682 18.062 -6.695 1 83 66 PRO B N 1
ATOM 2463 C CA . PRO B 1 66 ? 2.979 19.297 -7.055 1 83 66 PRO B CA 1
ATOM 2464 C C . PRO B 1 66 ? 2.227 19.906 -5.879 1 83 66 PRO B C 1
ATOM 2466 O O . PRO B 1 66 ? 1.783 19.188 -4.98 1 83 66 PRO B O 1
ATOM 2469 N N . GLY B 1 67 ? 2.102 21.391 -5.668 1 74.06 67 GLY B N 1
ATOM 2470 C CA . GLY B 1 67 ? 1.617 22.109 -4.5 1 74.06 67 GLY B CA 1
ATOM 2471 C C . GLY B 1 67 ? 0.212 22.641 -4.672 1 74.06 67 GLY B C 1
ATOM 2472 O O . GLY B 1 67 ? -0.214 23.531 -3.922 1 74.06 67 GLY B O 1
ATOM 2473 N N . GLU B 1 68 ? -0.648 22.297 -5.523 1 70.81 68 GLU B N 1
ATOM 2474 C CA . GLU B 1 68 ? -1.936 22.938 -5.777 1 70.81 68 GLU B CA 1
ATOM 2475 C C . GLU B 1 68 ? -2.979 22.5 -4.754 1 70.81 68 GLU B C 1
ATOM 2477 O O . GLU B 1 68 ? -4.121 22.203 -5.109 1 70.81 68 GLU B O 1
ATOM 2482 N N . GLY B 1 69 ? -2.576 22.594 -3.434 1 78 69 GLY B N 1
ATOM 2483 C CA . GLY B 1 69 ? -3.516 22.234 -2.383 1 78 69 GLY B CA 1
ATOM 2484 C C . GLY B 1 69 ? -3.594 20.734 -2.139 1 78 69 GLY B C 1
ATOM 2485 O O . GLY B 1 69 ? -4.297 20.281 -1.233 1 78 69 GLY B O 1
ATOM 2486 N N . ASP B 1 70 ? -2.863 20.031 -2.816 1 87.88 70 ASP B N 1
ATOM 2487 C CA . ASP B 1 70 ? -2.957 18.578 -2.719 1 87.88 70 ASP B CA 1
ATOM 2488 C C . ASP B 1 70 ? -1.629 17.969 -2.279 1 87.88 70 ASP B C 1
ATOM 2490 O O . ASP B 1 70 ? -1.487 16.75 -2.23 1 87.88 70 ASP B O 1
ATOM 2494 N N . CYS B 1 71 ? -0.76 18.766 -1.794 1 91.75 71 CYS B N 1
ATOM 2495 C CA . CYS B 1 71 ? 0.614 18.312 -1.621 1 91.75 71 CYS B CA 1
ATOM 2496 C C . CYS B 1 71 ? 0.704 17.25 -0.529 1 91.75 71 CYS B C 1
ATOM 2498 O O . CYS B 1 71 ? 1.498 16.312 -0.63 1 91.75 71 CYS B O 1
ATOM 2500 N N . MET B 1 72 ? -0.061 17.375 0.488 1 92.75 72 MET B N 1
ATOM 2501 C CA . MET B 1 72 ? 0.025 16.391 1.564 1 92.75 72 MET B CA 1
ATOM 2502 C C . MET B 1 72 ? -0.441 15.016 1.087 1 92.75 72 MET B C 1
ATOM 2504 O O . MET B 1 72 ? 0.237 14.008 1.312 1 92.75 72 MET B O 1
ATOM 2508 N N . PHE B 1 73 ? -1.557 14.977 0.402 1 93.88 73 PHE B N 1
ATOM 2509 C CA . PHE B 1 73 ? -2.08 13.719 -0.123 1 93.88 73 PHE B CA 1
ATOM 2510 C C . PHE B 1 73 ? -1.14 13.141 -1.174 1 93.88 73 PHE B C 1
ATOM 2512 O O . PHE B 1 73 ? -0.914 11.93 -1.211 1 93.88 73 PHE B O 1
ATOM 2519 N N . LEU B 1 74 ? -0.645 14.047 -1.955 1 92.62 74 LEU B N 1
ATOM 2520 C CA . LEU B 1 74 ? 0.283 13.609 -2.992 1 92.62 74 LEU B CA 1
ATOM 2521 C C . LEU B 1 74 ? 1.58 13.094 -2.379 1 92.62 74 LEU B C 1
ATOM 2523 O O . LEU B 1 74 ? 2.145 12.102 -2.85 1 92.62 74 LEU B O 1
ATOM 2527 N N . ALA B 1 75 ? 2.049 13.758 -1.374 1 93.56 75 ALA B N 1
ATOM 2528 C CA . ALA B 1 75 ? 3.27 13.32 -0.698 1 93.56 75 ALA B CA 1
ATOM 2529 C C . ALA B 1 75 ? 3.084 11.953 -0.055 1 93.56 75 ALA B C 1
ATOM 2531 O O . ALA B 1 75 ? 3.943 11.078 -0.183 1 93.56 75 ALA B O 1
ATOM 2532 N N . VAL B 1 76 ? 2 11.75 0.589 1 94.31 76 VAL B N 1
ATOM 2533 C CA . VAL B 1 76 ? 1.729 10.469 1.228 1 94.31 76 VAL B CA 1
ATOM 2534 C C . VAL B 1 76 ? 1.585 9.383 0.165 1 94.31 76 VAL B C 1
ATOM 2536 O O . VAL B 1 76 ? 2.082 8.266 0.338 1 94.31 76 VAL B O 1
ATOM 2539 N N . ALA B 1 77 ? 0.903 9.734 -0.906 1 91.75 77 ALA B N 1
ATOM 2540 C CA . ALA B 1 77 ? 0.771 8.789 -2.012 1 91.75 77 ALA B CA 1
ATOM 2541 C C . ALA B 1 77 ? 2.141 8.367 -2.541 1 91.75 77 ALA B C 1
ATOM 2543 O O . ALA B 1 77 ? 2.41 7.176 -2.705 1 91.75 77 ALA B O 1
ATOM 2544 N N . LEU B 1 78 ? 2.969 9.336 -2.781 1 91.94 78 LEU B N 1
ATOM 2545 C CA . LEU B 1 78 ? 4.305 9.055 -3.305 1 91.94 78 LEU B CA 1
ATOM 2546 C C . LEU B 1 78 ? 5.117 8.234 -2.311 1 91.94 78 LEU B C 1
ATOM 2548 O O . LEU B 1 78 ? 5.781 7.27 -2.697 1 91.94 78 LEU B O 1
ATOM 2552 N N . ALA B 1 79 ? 5.074 8.617 -1.084 1 92.88 79 ALA B N 1
ATOM 2553 C CA . ALA B 1 79 ? 5.793 7.875 -0.055 1 92.88 79 ALA B CA 1
ATOM 2554 C C . ALA B 1 79 ? 5.309 6.43 0.02 1 92.88 79 ALA B C 1
ATOM 2556 O O . ALA B 1 79 ? 6.109 5.508 0.172 1 92.88 79 ALA B O 1
ATOM 2557 N N . THR B 1 80 ? 4.039 6.258 -0.07 1 91.06 80 THR B N 1
ATOM 2558 C CA . THR B 1 80 ? 3.447 4.922 -0.026 1 91.06 80 THR B CA 1
ATOM 2559 C C . THR B 1 80 ? 3.914 4.086 -1.212 1 91.06 80 THR B C 1
ATOM 2561 O O . THR B 1 80 ? 4.344 2.941 -1.041 1 91.06 80 THR B O 1
ATOM 2564 N N . LEU B 1 81 ? 3.814 4.645 -2.332 1 89.25 81 LEU B N 1
ATOM 2565 C CA . LEU B 1 81 ? 4.266 3.938 -3.527 1 89.25 81 LEU B CA 1
ATOM 2566 C C . LEU B 1 81 ? 5.746 3.592 -3.43 1 89.25 81 LEU B C 1
ATOM 2568 O O . LEU B 1 81 ? 6.145 2.461 -3.715 1 89.25 81 LEU B O 1
ATOM 2572 N N . ALA B 1 82 ? 6.504 4.504 -3.002 1 87.88 82 ALA B N 1
ATOM 2573 C CA . ALA B 1 82 ? 7.941 4.281 -2.861 1 87.88 82 ALA B CA 1
ATOM 2574 C C . ALA B 1 82 ? 8.227 3.162 -1.865 1 87.88 82 ALA B C 1
ATOM 2576 O O . ALA B 1 82 ? 9.172 2.391 -2.047 1 87.88 82 ALA B O 1
ATOM 2577 N N . SER B 1 83 ? 7.434 3.096 -0.876 1 87.5 83 SER B N 1
ATOM 2578 C CA . SER B 1 83 ? 7.613 2.082 0.159 1 87.5 83 SER B CA 1
ATOM 2579 C C . SER B 1 83 ? 7.359 0.682 -0.39 1 87.5 83 SER B C 1
ATOM 2581 O O . SER B 1 83 ? 7.699 -0.313 0.256 1 87.5 83 SER B O 1
ATOM 2583 N N . MET B 1 84 ? 6.848 0.62 -1.559 1 86.31 84 MET B N 1
ATOM 2584 C CA . MET B 1 84 ? 6.586 -0.659 -2.213 1 86.31 84 MET B CA 1
ATOM 2585 C C . MET B 1 84 ? 7.484 -0.843 -3.43 1 86.31 84 MET B C 1
ATOM 2587 O O . MET B 1 84 ? 7.258 -1.739 -4.246 1 86.31 84 MET B O 1
ATOM 2591 N N . GLY B 1 85 ? 8.398 0.146 -3.602 1 81.31 85 GLY B N 1
ATOM 2592 C CA . GLY B 1 85 ? 9.328 0.078 -4.719 1 81.31 85 GLY B CA 1
ATOM 2593 C C . GLY B 1 85 ? 8.734 0.596 -6.016 1 81.31 85 GLY B C 1
ATOM 2594 O O . GLY B 1 85 ? 9.227 0.275 -7.102 1 81.31 85 GLY B O 1
ATOM 2595 N N . LEU B 1 86 ? 7.684 1.278 -5.867 1 82.88 86 LEU B N 1
ATOM 2596 C CA . LEU B 1 86 ? 7.02 1.805 -7.055 1 82.88 86 LEU B CA 1
ATOM 2597 C C . LEU B 1 86 ? 7.41 3.258 -7.297 1 82.88 86 LEU B C 1
ATOM 2599 O O . LEU B 1 86 ? 7.793 3.967 -6.363 1 82.88 86 LEU B O 1
ATOM 2603 N N . GLY B 1 87 ? 7.562 3.865 -8.531 1 71.94 87 GLY B N 1
ATOM 2604 C CA . GLY B 1 87 ? 7.992 5.211 -8.875 1 71.94 87 GLY B CA 1
ATOM 2605 C C . GLY B 1 87 ? 6.84 6.191 -9 1 71.94 87 GLY B C 1
ATOM 2606 O O . GLY B 1 87 ? 7.008 7.391 -8.773 1 71.94 87 GLY B O 1
ATOM 2607 N N . GLY B 1 88 ? 5.766 5.84 -9.305 1 70.12 88 GLY B N 1
ATOM 2608 C CA . GLY B 1 88 ? 4.531 6.602 -9.406 1 70.12 88 GLY B CA 1
ATOM 2609 C C . GLY B 1 88 ? 4.625 7.77 -10.367 1 70.12 88 GLY B C 1
ATOM 2610 O O . GLY B 1 88 ? 5.16 8.82 -10.023 1 70.12 88 GLY B O 1
ATOM 2611 N N . ASN B 1 89 ? 4.258 7.785 -11.516 1 75.25 89 ASN B N 1
ATOM 2612 C CA . ASN B 1 89 ? 4.141 8.961 -12.375 1 75.25 89 ASN B CA 1
ATOM 2613 C C . ASN B 1 89 ? 3.01 9.875 -11.922 1 75.25 89 ASN B C 1
ATOM 2615 O O . ASN B 1 89 ? 2.244 9.523 -11.016 1 75.25 89 ASN B O 1
ATOM 2619 N N . ASP B 1 90 ? 2.943 11.102 -12.438 1 76.12 90 ASP B N 1
ATOM 2620 C CA . ASP B 1 90 ? 2.047 12.156 -11.969 1 76.12 90 ASP B CA 1
ATOM 2621 C C . ASP B 1 90 ? 0.588 11.711 -12.062 1 76.12 90 ASP B C 1
ATOM 2623 O O . ASP B 1 90 ? -0.205 11.977 -11.148 1 76.12 90 ASP B O 1
ATOM 2627 N N . ALA B 1 91 ? 0.264 11.094 -13.125 1 77 91 ALA B N 1
ATOM 2628 C CA . ALA B 1 91 ? -1.117 10.656 -13.312 1 77 91 ALA B CA 1
ATOM 2629 C C . ALA B 1 91 ? -1.52 9.641 -12.242 1 77 91 ALA B C 1
ATOM 2631 O O . ALA B 1 91 ? -2.619 9.719 -11.688 1 77 91 ALA B O 1
ATOM 2632 N N . LEU B 1 92 ? -0.62 8.781 -11.961 1 81.5 92 LEU B N 1
ATOM 2633 C CA . LEU B 1 92 ? -0.861 7.773 -10.93 1 81.5 92 LEU B CA 1
ATOM 2634 C C . LEU B 1 92 ? -0.992 8.422 -9.555 1 81.5 92 LEU B C 1
ATOM 2636 O O . LEU B 1 92 ? -1.901 8.086 -8.789 1 81.5 92 LEU B O 1
ATOM 2640 N N . LEU B 1 93 ? -0.208 9.32 -9.266 1 85.88 93 LEU B N 1
ATOM 2641 C CA . LEU B 1 93 ? -0.215 9.992 -7.973 1 85.88 93 LEU B CA 1
ATOM 2642 C C . LEU B 1 93 ? -1.518 10.75 -7.762 1 85.88 93 LEU B C 1
ATOM 2644 O O . LEU B 1 93 ? -2.094 10.719 -6.672 1 85.88 93 LEU B O 1
ATOM 2648 N N . ARG B 1 94 ? -1.963 11.383 -8.82 1 84.19 94 ARG B N 1
ATOM 2649 C CA . ARG B 1 94 ? -3.197 12.156 -8.719 1 84.19 94 ARG B CA 1
ATOM 2650 C C . ARG B 1 94 ? -4.395 11.242 -8.484 1 84.19 94 ARG B C 1
ATOM 2652 O O . ARG B 1 94 ? -5.285 11.555 -7.691 1 84.19 94 ARG B O 1
ATOM 2659 N N . ALA B 1 95 ? -4.387 10.188 -9.18 1 84.38 95 ALA B N 1
ATOM 2660 C CA . ALA B 1 95 ? -5.477 9.234 -9 1 84.38 95 ALA B CA 1
ATOM 2661 C C . ALA B 1 95 ? -5.496 8.688 -7.574 1 84.38 95 ALA B C 1
ATOM 2663 O O . ALA B 1 95 ? -6.559 8.602 -6.953 1 84.38 95 ALA B O 1
ATOM 2664 N N . ILE B 1 96 ? -4.375 8.375 -7.078 1 87.75 96 ILE B N 1
ATOM 2665 C CA . ILE B 1 96 ? -4.273 7.84 -5.723 1 87.75 96 ILE B CA 1
ATOM 2666 C C . ILE B 1 96 ? -4.672 8.914 -4.715 1 87.75 96 ILE B C 1
ATOM 2668 O O . ILE B 1 96 ? -5.375 8.625 -3.74 1 87.75 96 ILE B O 1
ATOM 2672 N N . SER B 1 97 ? -4.199 10.094 -4.941 1 89.19 97 SER B N 1
ATOM 2673 C CA . SER B 1 97 ? -4.555 11.203 -4.062 1 89.19 97 SER B CA 1
ATOM 2674 C C . SER B 1 97 ? -6.066 11.375 -3.973 1 89.19 97 SER B C 1
ATOM 2676 O O . SER B 1 97 ? -6.613 11.547 -2.881 1 89.19 97 SER B O 1
ATOM 2678 N N . HIS B 1 98 ? -6.715 11.352 -5.098 1 88.56 98 HIS B N 1
ATOM 2679 C CA . HIS B 1 98 ? -8.164 11.492 -5.141 1 88.56 98 HIS B CA 1
ATOM 2680 C C . HIS B 1 98 ? -8.852 10.383 -4.348 1 88.56 98 HIS B C 1
ATOM 2682 O O . HIS B 1 98 ? -9.727 10.664 -3.521 1 88.56 98 HIS B O 1
ATOM 2688 N N . GLU B 1 99 ? -8.484 9.195 -4.559 1 88.62 99 GLU B N 1
ATOM 2689 C CA . GLU B 1 99 ? -9.102 8.062 -3.881 1 88.62 99 GLU B CA 1
ATOM 2690 C C . GLU B 1 99 ? -8.781 8.07 -2.389 1 88.62 99 GLU B C 1
ATOM 2692 O O . GLU B 1 99 ? -9.602 7.648 -1.57 1 88.62 99 GLU B O 1
ATOM 2697 N N . THR B 1 100 ? -7.637 8.57 -2.102 1 91.81 100 THR B N 1
ATOM 2698 C CA . THR B 1 100 ? -7.234 8.648 -0.702 1 91.81 100 THR B CA 1
ATOM 2699 C C . THR B 1 100 ? -8.133 9.609 0.068 1 91.81 100 THR B C 1
ATOM 2701 O O . THR B 1 100 ? -8.484 9.352 1.219 1 91.81 100 THR B O 1
ATOM 2704 N N . ARG B 1 101 ? -8.453 10.711 -0.568 1 93.44 101 ARG B N 1
ATOM 2705 C CA . ARG B 1 101 ? -9.383 11.648 0.049 1 93.44 101 ARG B CA 1
ATOM 2706 C C . ARG B 1 101 ? -10.703 10.961 0.396 1 93.44 101 ARG B C 1
ATOM 2708 O O . ARG B 1 101 ? -11.219 11.125 1.504 1 93.44 101 ARG B O 1
ATOM 2715 N N . GLU B 1 102 ? -11.188 10.227 -0.549 1 92.31 102 GLU B N 1
ATOM 2716 C CA . GLU B 1 102 ? -12.43 9.492 -0.327 1 92.31 102 GLU B CA 1
ATOM 2717 C C . GLU B 1 102 ? -12.273 8.477 0.805 1 92.31 102 GLU B C 1
ATOM 2719 O O . GLU B 1 102 ? -13.18 8.32 1.63 1 92.31 102 GLU B O 1
ATOM 2724 N N . ALA B 1 103 ? -11.203 7.781 0.833 1 91.38 103 ALA B N 1
ATOM 2725 C CA . ALA B 1 103 ? -10.953 6.789 1.874 1 91.38 103 ALA B CA 1
ATOM 2726 C C . ALA B 1 103 ? -10.938 7.434 3.256 1 91.38 103 ALA B C 1
ATOM 2728 O O . ALA B 1 103 ? -11.508 6.898 4.207 1 91.38 103 ALA B O 1
ATOM 2729 N N . VAL B 1 104 ? -10.289 8.578 3.357 1 95.38 104 VAL B N 1
ATOM 2730 C CA . VAL B 1 104 ? -10.211 9.289 4.629 1 95.38 104 VAL B CA 1
ATOM 2731 C C . VAL B 1 104 ? -11.602 9.742 5.055 1 95.38 104 VAL B C 1
ATOM 2733 O O . VAL B 1 104 ? -12.008 9.523 6.199 1 95.38 104 VAL B O 1
ATOM 2736 N N . ALA B 1 105 ? -12.32 10.32 4.121 1 95.56 105 ALA B N 1
ATOM 2737 C CA . ALA B 1 105 ? -13.672 10.797 4.418 1 95.56 105 ALA B CA 1
ATOM 2738 C C . ALA B 1 105 ? -14.57 9.648 4.863 1 95.56 105 ALA B C 1
ATOM 2740 O O . ALA B 1 105 ? -15.289 9.766 5.859 1 95.56 105 ALA B O 1
ATOM 2741 N N . SER B 1 106 ? -14.492 8.594 4.207 1 92.06 106 SER B N 1
ATOM 2742 C CA . SER B 1 106 ? -15.328 7.434 4.504 1 92.06 106 SER B CA 1
ATOM 2743 C C . SER B 1 106 ? -15 6.855 5.875 1 92.06 106 SER B C 1
ATOM 2745 O O . SER B 1 106 ? -15.891 6.418 6.602 1 92.06 106 SER B O 1
ATOM 2747 N N . THR B 1 107 ? -13.766 6.844 6.215 1 93.12 107 THR B N 1
ATOM 2748 C CA . THR B 1 107 ? -13.352 6.363 7.523 1 93.12 107 THR B CA 1
ATOM 2749 C C . THR B 1 107 ? -13.914 7.246 8.633 1 93.12 107 THR B C 1
ATOM 2751 O O . THR B 1 107 ? -14.43 6.746 9.633 1 93.12 107 THR B O 1
ATOM 2754 N N . LEU B 1 108 ? -13.805 8.516 8.414 1 95.75 108 LEU B N 1
ATOM 2755 C CA . LEU B 1 108 ? -14.266 9.469 9.414 1 95.75 108 LEU B CA 1
ATOM 2756 C C . LEU B 1 108 ? -15.773 9.383 9.594 1 95.75 108 LEU B C 1
ATOM 2758 O O . LEU B 1 108 ? -16.297 9.742 10.648 1 95.75 108 LEU B O 1
ATOM 2762 N N . GLU B 1 109 ? -16.453 8.922 8.609 1 93.69 109 GLU B N 1
ATOM 2763 C CA . GLU B 1 109 ? -17.906 8.812 8.648 1 93.69 109 GLU B CA 1
ATOM 2764 C C . GLU B 1 109 ? -18.344 7.602 9.469 1 93.69 109 GLU B C 1
ATOM 2766 O O . GLU B 1 109 ? -19.5 7.52 9.891 1 93.69 109 GLU B O 1
ATOM 2771 N N . GLN B 1 110 ? -17.484 6.715 9.656 1 89.81 110 GLN B N 1
ATOM 2772 C CA . GLN B 1 110 ? -17.812 5.484 10.359 1 89.81 110 GLN B CA 1
ATOM 2773 C C . GLN B 1 110 ? -17.391 5.559 11.828 1 89.81 110 GLN B C 1
ATOM 2775 O O . GLN B 1 110 ? -16.375 6.172 12.156 1 89.81 110 GLN B O 1
ATOM 2780 N N . PRO B 1 111 ? -18.25 4.922 12.641 1 91.75 111 PRO B N 1
ATOM 2781 C CA . PRO B 1 111 ? -17.797 4.867 14.031 1 91.75 111 PRO B CA 1
ATOM 2782 C C . PRO B 1 111 ? -16.578 3.973 14.234 1 91.75 111 PRO B C 1
ATOM 2784 O O . PRO B 1 111 ? -16.438 2.953 13.555 1 91.75 111 PRO B O 1
ATOM 2787 N N . GLY B 1 112 ? -15.758 4.414 15.164 1 93.94 112 GLY B N 1
ATOM 2788 C CA . GLY B 1 112 ? -14.609 3.582 15.484 1 93.94 112 GLY B CA 1
ATOM 2789 C C . GLY B 1 112 ? -13.508 4.336 16.188 1 93.94 112 GLY B C 1
ATOM 2790 O O . GLY B 1 112 ? -13.656 5.523 16.5 1 93.94 112 GLY B O 1
ATOM 2791 N N . ILE B 1 113 ? -12.391 3.555 16.391 1 95.88 113 ILE B N 1
ATOM 2792 C CA . ILE B 1 113 ? -11.25 4.109 17.125 1 95.88 113 ILE B CA 1
ATOM 2793 C C . ILE B 1 113 ? -10.023 4.141 16.203 1 95.88 113 ILE B C 1
ATOM 2795 O O . ILE B 1 113 ? -9.797 3.205 15.43 1 95.88 113 ILE B O 1
ATOM 2799 N N . LEU B 1 114 ? -9.266 5.184 16.219 1 96.5 114 LEU B N 1
ATOM 2800 C CA . LEU B 1 114 ? -8.016 5.34 15.484 1 96.5 114 LEU B CA 1
ATOM 2801 C C . LEU B 1 114 ? -6.836 5.477 16.438 1 96.5 114 LEU B C 1
ATOM 2803 O O . LEU B 1 114 ? -6.953 6.121 17.484 1 96.5 114 LEU B O 1
ATOM 2807 N N . ILE B 1 115 ? -5.73 4.98 16 1 96.56 115 ILE B N 1
ATOM 2808 C CA . ILE B 1 115 ? -4.484 5.102 16.766 1 96.56 115 ILE B CA 1
ATOM 2809 C C . ILE B 1 115 ? -3.807 6.426 16.422 1 96.56 115 ILE B C 1
ATOM 2811 O O . ILE B 1 115 ? -3.672 6.781 15.25 1 96.56 115 ILE B O 1
ATOM 2815 N N . ILE B 1 116 ? -3.457 7.125 17.422 1 96.06 116 ILE B N 1
ATOM 2816 C CA . ILE B 1 116 ? -2.623 8.305 17.234 1 96.06 116 ILE B CA 1
ATOM 2817 C C . ILE B 1 116 ? -1.153 7.938 17.406 1 96.06 116 ILE B C 1
ATOM 2819 O O . ILE B 1 116 ? -0.345 8.125 16.5 1 96.06 116 ILE B O 1
ATOM 2823 N N . GLU B 1 117 ? -0.834 7.348 18.625 1 93.88 117 GLU B N 1
ATOM 2824 C CA . GLU B 1 117 ? 0.508 6.906 19 1 93.88 117 GLU B CA 1
ATOM 2825 C C . GLU B 1 117 ? 0.47 5.977 20.203 1 93.88 117 GLU B C 1
ATOM 2827 O O . GLU B 1 117 ? -0.187 6.277 21.203 1 93.88 117 GLU B O 1
ATOM 2832 N N . GLY B 1 118 ? 1.242 4.848 20.078 1 92.31 118 GLY B N 1
ATOM 2833 C CA . GLY B 1 118 ? 1.215 3.9 21.188 1 92.31 118 GLY B CA 1
ATOM 2834 C C . GLY B 1 118 ? -0.19 3.494 21.594 1 92.31 118 GLY B C 1
ATOM 2835 O O . GLY B 1 118 ? -0.968 3.023 20.75 1 92.31 118 GLY B O 1
ATOM 2836 N N . THR B 1 119 ? -0.574 3.883 22.828 1 90.81 119 THR B N 1
ATOM 2837 C CA . THR B 1 119 ? -1.893 3.512 23.328 1 90.81 119 THR B CA 1
ATOM 2838 C C . THR B 1 119 ? -2.879 4.664 23.172 1 90.81 119 THR B C 1
ATOM 2840 O O . THR B 1 119 ? -4.066 4.52 23.469 1 90.81 119 THR B O 1
ATOM 2843 N N . ARG B 1 120 ? -2.422 5.797 22.719 1 95.25 120 ARG B N 1
ATOM 2844 C CA . ARG B 1 120 ? -3.289 6.953 22.516 1 95.25 120 ARG B CA 1
ATOM 2845 C C . ARG B 1 120 ? -4.184 6.77 21.297 1 95.25 120 ARG B C 1
ATOM 2847 O O . ARG B 1 120 ? -3.695 6.516 20.203 1 95.25 120 ARG B O 1
ATOM 2854 N N . THR B 1 121 ? -5.469 6.934 21.578 1 96.5 121 THR B N 1
ATOM 2855 C CA . THR B 1 121 ? -6.461 6.73 20.531 1 96.5 121 THR B CA 1
ATOM 2856 C C . THR B 1 121 ? -7.434 7.906 20.469 1 96.5 121 THR B C 1
ATOM 2858 O O . THR B 1 121 ? -7.453 8.75 21.359 1 96.5 121 THR B O 1
ATOM 2861 N N . VAL B 1 122 ? -8.141 8.031 19.406 1 97.62 122 VAL B N 1
ATOM 2862 C CA . VAL B 1 122 ? -9.211 9 19.219 1 97.62 122 VAL B CA 1
ATOM 2863 C C . VAL B 1 122 ? -10.367 8.352 18.453 1 97.62 122 VAL B C 1
ATOM 2865 O O . VAL B 1 122 ? -10.148 7.539 17.547 1 97.62 122 VAL B O 1
ATOM 2868 N N . SER B 1 123 ? -11.523 8.617 18.859 1 97.5 123 SER B N 1
ATOM 2869 C CA . SER B 1 123 ? -12.648 8.117 18.062 1 97.5 123 SER B CA 1
ATOM 2870 C C . SER B 1 123 ? -12.789 8.891 16.766 1 97.5 123 SER B C 1
ATOM 2872 O O . SER B 1 123 ? -12.445 10.07 16.688 1 97.5 123 SER B O 1
ATOM 2874 N N . THR B 1 124 ? -13.336 8.289 15.766 1 97.5 124 THR B N 1
ATOM 2875 C CA . THR B 1 124 ? -13.562 8.945 14.484 1 97.5 124 THR B CA 1
ATOM 2876 C C . THR B 1 124 ? -14.484 10.156 14.656 1 97.5 124 THR B C 1
ATOM 2878 O O . THR B 1 124 ? -14.242 11.211 14.07 1 97.5 124 THR B O 1
ATOM 2881 N N . GLU B 1 125 ? -15.461 10.055 15.477 1 97.75 125 GLU B N 1
ATOM 2882 C CA . GLU B 1 125 ? -16.406 11.141 15.719 1 97.75 125 GLU B CA 1
ATOM 2883 C C . GLU B 1 125 ? -15.719 12.352 16.328 1 97.75 125 GLU B C 1
ATOM 2885 O O . GLU B 1 125 ? -15.914 13.484 15.867 1 97.75 125 GLU B O 1
ATOM 2890 N N . SER B 1 126 ? -14.969 12.117 17.312 1 98.38 126 SER B N 1
ATOM 2891 C CA . SER B 1 126 ? -14.273 13.203 18 1 98.38 126 SER B CA 1
ATOM 2892 C C . SER B 1 126 ? -13.273 13.891 17.062 1 98.38 126 SER B C 1
ATOM 2894 O O . SER B 1 126 ? -13.164 15.117 17.062 1 98.38 126 SER B O 1
ATOM 2896 N N . LEU B 1 127 ? -12.609 13.086 16.328 1 98.31 127 LEU B N 1
ATOM 2897 C CA . LEU B 1 127 ? -11.641 13.641 15.383 1 98.31 127 LEU B CA 1
ATOM 2898 C C . LEU B 1 127 ? -12.336 14.484 14.312 1 98.31 127 LEU B C 1
ATOM 2900 O O . LEU B 1 127 ? -11.883 15.586 13.992 1 98.31 127 LEU B O 1
ATOM 2904 N N . LEU B 1 128 ? -13.391 13.961 13.812 1 98.38 128 LEU B N 1
ATOM 2905 C CA . LEU B 1 128 ? -14.148 14.672 12.781 1 98.38 128 LEU B CA 1
ATOM 2906 C C . LEU B 1 128 ? -14.672 16 13.312 1 98.38 128 LEU B C 1
ATOM 2908 O O . LEU B 1 128 ? -14.523 17.031 12.656 1 98.38 128 LEU B O 1
ATOM 2912 N N . LYS B 1 129 ? -15.25 16.016 14.453 1 98.5 129 LYS B N 1
ATOM 2913 C CA . LYS B 1 129 ? -15.781 17.234 15.055 1 98.5 129 LYS B CA 1
ATOM 2914 C C . LYS B 1 129 ? -14.68 18.266 15.281 1 98.5 129 LYS B C 1
ATOM 2916 O O . LYS B 1 129 ? -14.852 19.453 14.969 1 98.5 129 LYS B O 1
ATOM 2921 N N . SER B 1 130 ? -13.633 17.812 15.805 1 97.69 130 SER B N 1
ATOM 2922 C CA . SER B 1 130 ? -12.508 18.703 16.078 1 97.69 130 SER B CA 1
ATOM 2923 C C . SER B 1 130 ? -11.945 19.281 14.781 1 97.69 130 SER B C 1
ATOM 2925 O O . SER B 1 130 ? -11.664 20.484 14.703 1 97.69 130 SER B O 1
ATOM 2927 N N . ALA B 1 131 ? -11.758 18.422 13.805 1 96.69 131 ALA B N 1
ATOM 2928 C CA . ALA B 1 131 ? -11.227 18.859 12.523 1 96.69 131 ALA B CA 1
ATOM 2929 C C . ALA B 1 131 ? -12.156 19.875 11.859 1 96.69 131 ALA B C 1
ATOM 2931 O O . ALA B 1 131 ? -11.695 20.906 11.344 1 96.69 131 ALA B O 1
ATOM 2932 N N . ALA B 1 132 ? -13.383 19.609 11.859 1 97.81 132 ALA B N 1
ATOM 2933 C CA . ALA B 1 132 ? -14.375 20.5 11.266 1 97.81 132 ALA B CA 1
ATOM 2934 C C . ALA B 1 132 ? -14.375 21.859 11.969 1 97.81 132 ALA B C 1
ATOM 2936 O O . ALA B 1 132 ? -14.43 22.906 11.32 1 97.81 132 ALA B O 1
ATOM 2937 N N . ARG B 1 133 ? -14.352 21.844 13.289 1 97.5 133 ARG B N 1
ATOM 2938 C CA . ARG B 1 133 ? -14.336 23.078 14.078 1 97.5 133 ARG B CA 1
ATOM 2939 C C . ARG B 1 133 ? -13.117 23.938 13.742 1 97.5 133 ARG B C 1
ATOM 2941 O O . ARG B 1 133 ? -13.227 25.156 13.617 1 97.5 133 ARG B O 1
ATOM 2948 N N . GLN B 1 134 ? -12.008 23.281 13.586 1 93.75 134 GLN B N 1
ATOM 2949 C CA . GLN B 1 134 ? -10.773 23.984 13.266 1 93.75 134 GLN B CA 1
ATOM 2950 C C . GLN B 1 134 ? -10.883 24.703 11.922 1 93.75 134 GLN B C 1
ATOM 2952 O O . GLN B 1 134 ? -10.273 25.75 11.719 1 93.75 134 GLN B O 1
ATOM 2957 N N . GLU B 1 135 ? -11.68 24.125 11.039 1 94.38 135 GLU B N 1
ATOM 2958 C CA . GLU B 1 135 ? -11.875 24.719 9.711 1 94.38 135 GLU B CA 1
ATOM 2959 C C . GLU B 1 135 ? -13.109 25.609 9.688 1 94.38 135 GLU B C 1
ATOM 2961 O O . GLU B 1 135 ? -13.484 26.125 8.625 1 94.38 135 GLU B O 1
ATOM 2966 N N . ASN B 1 136 ? -13.727 25.812 10.836 1 96.69 136 ASN B N 1
ATOM 2967 C CA . ASN B 1 136 ? -14.961 26.562 10.953 1 96.69 136 ASN B CA 1
ATOM 2968 C C . ASN B 1 136 ? -16.031 26.047 10 1 96.69 136 ASN B C 1
ATOM 2970 O O . ASN B 1 136 ? -16.672 26.828 9.289 1 96.69 136 ASN B O 1
ATOM 2974 N N . LEU B 1 137 ? -16.203 24.781 9.945 1 97.62 137 LEU B N 1
ATOM 2975 C CA . LEU B 1 137 ? -17.188 24.109 9.109 1 97.62 137 LEU B CA 1
ATOM 2976 C C . LEU B 1 137 ? -18.047 23.156 9.938 1 97.62 137 LEU B C 1
ATOM 2978 O O . LEU B 1 137 ? -17.656 22.766 11.031 1 97.62 137 LEU B O 1
ATOM 2982 N N . SER B 1 138 ? -19.234 22.828 9.336 1 98.31 138 SER B N 1
ATOM 2983 C CA . SER B 1 138 ? -19.953 21.672 9.859 1 98.31 138 SER B CA 1
ATOM 2984 C C . SER B 1 138 ? -19.266 20.375 9.492 1 98.31 138 SER B C 1
ATOM 2986 O O . SER B 1 138 ? -18.438 20.344 8.578 1 98.31 138 SER B O 1
ATOM 2988 N N . THR B 1 139 ? -19.625 19.297 10.227 1 98.19 139 THR B N 1
ATOM 2989 C CA . THR B 1 139 ? -19.031 18 9.914 1 98.19 139 THR B CA 1
ATOM 2990 C C . THR B 1 139 ? -19.406 17.578 8.5 1 98.19 139 THR B C 1
ATOM 2992 O O . THR B 1 139 ? -18.578 16.984 7.789 1 98.19 139 THR B O 1
ATOM 2995 N N . GLU B 1 140 ? -20.609 17.875 8.062 1 97.94 140 GLU B N 1
ATOM 2996 C CA . GLU B 1 140 ? -21.062 17.531 6.723 1 97.94 140 GLU B CA 1
ATOM 2997 C C . GLU B 1 140 ? -20.266 18.297 5.66 1 97.94 140 GLU B C 1
ATOM 2999 O O . GLU B 1 140 ? -19.844 17.703 4.66 1 97.94 140 GLU B O 1
ATOM 3004 N N . GLU B 1 141 ? -20.141 19.547 5.887 1 98.06 141 GLU B N 1
ATOM 3005 C CA . GLU B 1 141 ? -19.406 20.375 4.941 1 98.06 141 GLU B CA 1
ATOM 3006 C C . GLU B 1 141 ? -17.938 19.969 4.887 1 98.06 141 GLU B C 1
ATOM 3008 O O . GLU B 1 141 ? -17.328 19.938 3.811 1 98.06 141 GLU B O 1
ATOM 3013 N N . TYR B 1 142 ? -17.375 19.734 6.078 1 97.94 142 TYR B N 1
ATOM 3014 C CA . TYR B 1 142 ? -15.992 19.281 6.156 1 97.94 142 TYR B CA 1
ATOM 3015 C C . TYR B 1 142 ? -15.781 18.031 5.289 1 97.94 142 TYR B C 1
ATOM 3017 O O . TYR B 1 142 ? -14.844 17.984 4.488 1 97.94 142 TYR B O 1
ATOM 3025 N N . LEU B 1 143 ? -16.656 17.016 5.383 1 97.88 143 LEU B N 1
ATOM 3026 C CA . LEU B 1 143 ? -16.547 15.758 4.641 1 97.88 143 LEU B CA 1
ATOM 3027 C C . LEU B 1 143 ? -16.734 15.992 3.145 1 97.88 143 LEU B C 1
ATOM 3029 O O . LEU B 1 143 ? -16.016 15.398 2.328 1 97.88 143 LEU B O 1
ATOM 3033 N N . ARG B 1 144 ? -17.609 16.859 2.797 1 97.5 144 ARG B N 1
ATOM 3034 C CA . ARG B 1 144 ? -17.828 17.172 1.39 1 97.5 144 ARG B CA 1
ATOM 3035 C C . ARG B 1 144 ? -16.578 17.797 0.776 1 97.5 144 ARG B C 1
ATOM 3037 O O . ARG B 1 144 ? -16.125 17.375 -0.286 1 97.5 144 ARG B O 1
ATOM 3044 N N . LEU B 1 145 ? -16.047 18.766 1.443 1 97.06 145 LEU B N 1
ATOM 3045 C CA . LEU B 1 145 ? -14.891 19.484 0.925 1 97.06 145 LEU B CA 1
ATOM 3046 C C . LEU B 1 145 ? -13.641 18.609 0.954 1 97.06 145 LEU B C 1
ATOM 3048 O O . LEU B 1 145 ? -12.734 18.797 0.14 1 97.06 145 LEU B O 1
ATOM 3052 N N . LEU B 1 146 ? -13.578 17.703 1.913 1 96.5 146 LEU B N 1
ATOM 3053 C CA . LEU B 1 146 ? -12.461 16.766 1.989 1 96.5 146 LEU B CA 1
ATOM 3054 C C . LEU B 1 146 ? -12.375 15.914 0.722 1 96.5 146 LEU B C 1
ATOM 3056 O O . LEU B 1 146 ? -11.281 15.539 0.294 1 96.5 146 LEU B O 1
ATOM 3060 N N . ARG B 1 147 ? -13.445 15.664 0.071 1 95.5 147 ARG B N 1
ATOM 3061 C CA . ARG B 1 147 ? -13.516 14.812 -1.115 1 95.5 147 ARG B CA 1
ATOM 3062 C C . ARG B 1 147 ? -13.188 15.609 -2.375 1 95.5 147 ARG B C 1
ATOM 3064 O O . ARG B 1 147 ? -13.047 15.031 -3.457 1 95.5 147 ARG B O 1
ATOM 3071 N N . VAL B 1 148 ? -13.094 16.922 -2.252 1 94.38 148 VAL B N 1
ATOM 3072 C CA . VAL B 1 148 ? -12.805 17.797 -3.377 1 94.38 148 VAL B CA 1
ATOM 3073 C C . VAL B 1 148 ? -11.312 18.109 -3.412 1 94.38 148 VAL B C 1
ATOM 3075 O O . VAL B 1 148 ? -10.703 18.391 -2.373 1 94.38 148 VAL B O 1
ATOM 3078 N N . GLU B 1 149 ? -10.742 18.062 -4.562 1 90.12 149 GLU B N 1
ATOM 3079 C CA . GLU B 1 149 ? -9.328 18.359 -4.703 1 90.12 149 GLU B CA 1
ATOM 3080 C C . GLU B 1 149 ? -9.039 19.828 -4.352 1 90.12 149 GLU B C 1
ATOM 3082 O O . GLU B 1 149 ? -9.891 20.688 -4.547 1 90.12 149 GLU B O 1
ATOM 3087 N N . GLY B 1 150 ? -7.848 20.031 -3.902 1 87 150 GLY B N 1
ATOM 3088 C CA . GLY B 1 150 ? -7.445 21.375 -3.533 1 87 150 GLY B CA 1
ATOM 3089 C C . GLY B 1 150 ? -7.547 22.375 -4.68 1 87 150 GLY B C 1
ATOM 3090 O O . GLY B 1 150 ? -7.992 23.5 -4.492 1 87 150 GLY B O 1
ATOM 3091 N N . VAL B 1 151 ? -7.203 21.938 -5.844 1 82.12 151 VAL B N 1
ATOM 3092 C CA . VAL B 1 151 ? -7.199 22.812 -7.02 1 82.12 151 VAL B CA 1
ATOM 3093 C C . VAL B 1 151 ? -8.617 23.266 -7.336 1 82.12 151 VAL B C 1
ATOM 3095 O O . VAL B 1 151 ? -8.82 24.297 -7.965 1 82.12 151 VAL B O 1
ATOM 3098 N N . ASP B 1 152 ? -9.586 22.562 -6.812 1 89.5 152 ASP B N 1
ATOM 3099 C CA . ASP B 1 152 ? -10.992 22.875 -7.066 1 89.5 152 ASP B CA 1
ATOM 3100 C C . ASP B 1 152 ? -11.648 23.5 -5.836 1 89.5 152 ASP B C 1
ATOM 3102 O O . ASP B 1 152 ? -12.875 23.547 -5.742 1 89.5 152 ASP B O 1
ATOM 3106 N N . GLY B 1 153 ? -10.852 23.844 -4.848 1 90 153 GLY B N 1
ATOM 3107 C CA . GLY B 1 153 ? -11.383 24.547 -3.684 1 90 153 GLY B CA 1
ATOM 3108 C C . GLY B 1 153 ? -11.648 23.625 -2.512 1 90 153 GLY B C 1
ATOM 3109 O O . GLY B 1 153 ? -12.359 23.984 -1.573 1 90 153 GLY B O 1
ATOM 3110 N N . GLY B 1 154 ? -11.156 22.438 -2.576 1 92.81 154 GLY B N 1
ATOM 3111 C CA . GLY B 1 154 ? -11.336 21.516 -1.474 1 92.81 154 GLY B CA 1
ATOM 3112 C C . GLY B 1 154 ? -10.398 21.781 -0.309 1 92.81 154 GLY B C 1
ATOM 3113 O O . GLY B 1 154 ? -9.672 22.781 -0.305 1 92.81 154 GLY B O 1
ATOM 3114 N N . LEU B 1 155 ? -10.516 20.938 0.695 1 91.44 155 LEU B N 1
ATOM 3115 C CA . LEU B 1 155 ? -9.703 21.094 1.896 1 91.44 155 LEU B CA 1
ATOM 3116 C C . LEU B 1 155 ? -8.25 20.703 1.62 1 91.44 155 LEU B C 1
ATOM 3118 O O . LEU B 1 155 ? -7.984 19.828 0.802 1 91.44 155 LEU B O 1
ATOM 3122 N N . TYR B 1 156 ? -7.477 21.375 2.467 1 88.44 156 TYR B N 1
ATOM 3123 C CA . TYR B 1 156 ? -6.07 20.984 2.484 1 88.44 156 TYR B CA 1
ATOM 3124 C C . TYR B 1 156 ? -5.828 19.875 3.51 1 88.44 156 TYR B C 1
ATOM 3126 O O . TYR B 1 156 ? -6.555 19.781 4.5 1 88.44 156 TYR B O 1
ATOM 3134 N N . GLY B 1 157 ? -5.035 18.969 3.266 1 89.25 157 GLY B N 1
ATOM 3135 C CA . GLY B 1 157 ? -4.738 17.906 4.215 1 89.25 157 GLY B CA 1
ATOM 3136 C C . GLY B 1 157 ? -3.908 18.375 5.395 1 89.25 157 GLY B C 1
ATOM 3137 O O . GLY B 1 157 ? -3.158 19.359 5.281 1 89.25 157 GLY B O 1
ATOM 3138 N N . GLY B 1 158 ? -4.113 17.75 6.602 1 92 158 GLY B N 1
ATOM 3139 C CA . GLY B 1 158 ? -3.352 18.047 7.805 1 92 158 GLY B CA 1
ATOM 3140 C C . GLY B 1 158 ? -3.309 16.875 8.781 1 92 158 GLY B C 1
ATOM 3141 O O . GLY B 1 158 ? -3.289 15.719 8.367 1 92 158 GLY B O 1
ATOM 3142 N N . GLY B 1 159 ? -3.189 17.25 10.039 1 94.12 159 GLY B N 1
ATOM 3143 C CA . GLY B 1 159 ? -3.025 16.266 11.102 1 94.12 159 GLY B CA 1
ATOM 3144 C C . GLY B 1 159 ? -4.137 15.242 11.148 1 94.12 159 GLY B C 1
ATOM 3145 O O . GLY B 1 159 ? -3.873 14.039 11.195 1 94.12 159 GLY B O 1
ATOM 3146 N N . PRO B 1 160 ? -5.359 15.734 11.156 1 96.69 160 PRO B N 1
ATOM 3147 C CA . PRO B 1 160 ? -6.457 14.766 11.219 1 96.69 160 PRO B CA 1
ATOM 3148 C C . PRO B 1 160 ? -6.402 13.742 10.086 1 96.69 160 PRO B C 1
ATOM 3150 O O . PRO B 1 160 ? -6.602 12.547 10.328 1 96.69 160 PRO B O 1
ATOM 3153 N N . GLU B 1 161 ? -6.141 14.195 8.867 1 96.69 161 GLU B N 1
ATOM 3154 C CA . GLU B 1 161 ? -6.07 13.289 7.727 1 96.69 161 GLU B CA 1
ATOM 3155 C C . GLU B 1 161 ? -4.883 12.336 7.855 1 96.69 161 GLU B C 1
ATOM 3157 O O . GLU B 1 161 ? -4.988 11.156 7.512 1 96.69 161 GLU B O 1
ATOM 3162 N N . LEU B 1 162 ? -3.822 12.859 8.375 1 97.38 162 LEU B N 1
ATOM 3163 C CA . LEU B 1 162 ? -2.643 12.016 8.562 1 97.38 162 LEU B CA 1
ATOM 3164 C C . LEU B 1 162 ? -2.896 10.945 9.617 1 97.38 162 LEU B C 1
ATOM 3166 O O . LEU B 1 162 ? -2.387 9.828 9.508 1 97.38 162 LEU B O 1
ATOM 3170 N N . THR B 1 163 ? -3.639 11.305 10.641 1 97.75 163 THR B N 1
ATOM 3171 C CA . THR B 1 163 ? -4.035 10.32 11.641 1 97.75 163 THR B CA 1
ATOM 3172 C C . THR B 1 163 ? -4.809 9.172 11 1 97.75 163 THR B C 1
ATOM 3174 O O . THR B 1 163 ? -4.52 8.008 11.258 1 97.75 163 THR B O 1
ATOM 3177 N N . VAL B 1 164 ? -5.727 9.547 10.156 1 97.12 164 VAL B N 1
ATOM 3178 C CA . VAL B 1 164 ? -6.527 8.523 9.492 1 97.12 164 VAL B CA 1
ATOM 3179 C C . VAL B 1 164 ? -5.641 7.703 8.555 1 97.12 164 VAL B C 1
ATOM 3181 O O . VAL B 1 164 ? -5.715 6.473 8.547 1 97.12 164 VAL B O 1
ATOM 3184 N N . LEU B 1 165 ? -4.785 8.328 7.844 1 96.56 165 LEU B N 1
ATOM 3185 C CA . LEU B 1 165 ? -3.988 7.68 6.809 1 96.56 165 LEU B CA 1
ATOM 3186 C C . LEU B 1 165 ? -3.01 6.684 7.422 1 96.56 165 LEU B C 1
ATOM 3188 O O . LEU B 1 165 ? -2.807 5.594 6.879 1 96.56 165 LEU B O 1
ATOM 3192 N N . CYS B 1 166 ? -2.328 7.039 8.516 1 96.62 166 CYS B N 1
ATOM 3193 C CA . CYS B 1 166 ? -1.398 6.086 9.109 1 96.62 166 CYS B CA 1
ATOM 3194 C C . CYS B 1 166 ? -2.123 4.816 9.547 1 96.62 166 CYS B C 1
ATOM 3196 O O . CYS B 1 166 ? -1.554 3.727 9.508 1 96.62 166 CYS B O 1
ATOM 3198 N N . ASN B 1 167 ? -3.393 4.969 9.977 1 95.31 167 ASN B N 1
ATOM 3199 C CA . ASN B 1 167 ? -4.188 3.807 10.359 1 95.31 167 ASN B CA 1
ATOM 3200 C C . ASN B 1 167 ? -4.574 2.965 9.148 1 95.31 167 ASN B C 1
ATOM 3202 O O . ASN B 1 167 ? -4.508 1.736 9.195 1 95.31 167 ASN B O 1
ATOM 3206 N N . ILE B 1 168 ? -4.98 3.611 8.086 1 93.31 168 ILE B N 1
ATOM 3207 C CA . ILE B 1 168 ? -5.367 2.9 6.871 1 93.31 168 ILE B CA 1
ATOM 3208 C C . ILE B 1 168 ? -4.16 2.154 6.309 1 93.31 168 ILE B C 1
ATOM 3210 O O . ILE B 1 168 ? -4.262 0.979 5.945 1 93.31 168 ILE B O 1
ATOM 3214 N N . LEU B 1 169 ? -3.037 2.795 6.262 1 93.62 169 LEU B N 1
ATOM 3215 C CA . LEU B 1 169 ? -1.836 2.279 5.613 1 93.62 169 LEU B CA 1
ATOM 3216 C C . LEU B 1 169 ? -1.08 1.334 6.539 1 93.62 169 LEU B C 1
ATOM 3218 O O . LEU B 1 169 ? -0.211 0.583 6.094 1 93.62 169 LEU B O 1
ATOM 3222 N N . ARG B 1 170 ? -1.395 1.386 7.852 1 93.06 170 ARG B N 1
ATOM 3223 C CA . ARG B 1 170 ? -0.684 0.628 8.875 1 93.06 170 ARG B CA 1
ATOM 3224 C C . ARG B 1 170 ? 0.808 0.943 8.859 1 93.06 170 ARG B C 1
ATOM 3226 O O . ARG B 1 170 ? 1.64 0.035 8.898 1 93.06 170 ARG B O 1
ATOM 3233 N N . ARG B 1 171 ? 1.117 2.168 8.75 1 94.62 171 ARG B N 1
ATOM 3234 C CA . ARG B 1 171 ? 2.494 2.652 8.711 1 94.62 171 ARG B CA 1
ATOM 3235 C C . ARG B 1 171 ? 2.641 3.949 9.5 1 94.62 171 ARG B C 1
ATOM 3237 O O . ARG B 1 171 ? 1.765 4.812 9.453 1 94.62 171 ARG B O 1
ATOM 3244 N N . PRO B 1 172 ? 3.766 4.004 10.164 1 96.38 172 PRO B N 1
ATOM 3245 C CA . PRO B 1 172 ? 3.998 5.316 10.766 1 96.38 172 PRO B CA 1
ATOM 3246 C C . PRO B 1 172 ? 4.316 6.395 9.734 1 96.38 172 PRO B C 1
ATOM 3248 O O . PRO B 1 172 ? 4.895 6.102 8.688 1 96.38 172 PRO B O 1
ATOM 3251 N N . ILE B 1 173 ? 3.912 7.586 9.984 1 97.56 173 ILE B N 1
ATOM 3252 C CA . ILE B 1 173 ? 4.207 8.75 9.148 1 97.56 173 ILE B CA 1
ATOM 3253 C C . ILE B 1 173 ? 4.93 9.812 9.984 1 97.56 173 ILE B C 1
ATOM 3255 O O . ILE B 1 173 ? 4.34 10.398 10.898 1 97.56 173 ILE B O 1
ATOM 3259 N N . SER B 1 174 ? 6.184 10.078 9.695 1 97.06 174 SER B N 1
ATOM 3260 C CA . SER B 1 174 ? 6.965 11.109 10.375 1 97.06 174 SER B CA 1
ATOM 3261 C C . SER B 1 174 ? 6.887 12.445 9.633 1 97.06 174 SER B C 1
ATOM 3263 O O . SER B 1 174 ? 6.941 12.477 8.398 1 97.06 174 SER B O 1
ATOM 3265 N N . ILE B 1 175 ? 6.77 13.469 10.398 1 97.19 175 ILE B N 1
ATOM 3266 C CA . ILE B 1 175 ? 6.754 14.82 9.844 1 97.19 175 ILE B CA 1
ATOM 3267 C C . ILE B 1 175 ? 8.047 15.539 10.219 1 97.19 175 ILE B C 1
ATOM 3269 O O . ILE B 1 175 ? 8.383 15.648 11.398 1 97.19 175 ILE B O 1
ATOM 3273 N N . TYR B 1 176 ? 8.719 16.016 9.203 1 96.62 176 TYR B N 1
ATOM 3274 C CA . TYR B 1 176 ? 9.961 16.75 9.391 1 96.62 176 TYR B CA 1
ATOM 3275 C C . TYR B 1 176 ? 9.797 18.203 8.977 1 96.62 176 TYR B C 1
ATOM 3277 O O . TYR B 1 176 ? 8.969 18.531 8.125 1 96.62 176 TYR B O 1
ATOM 3285 N N . GLU B 1 177 ? 10.57 19.062 9.57 1 94.88 177 GLU B N 1
ATOM 3286 C CA . GLU B 1 177 ? 10.727 20.453 9.18 1 94.88 177 GLU B CA 1
ATOM 3287 C C . GLU B 1 177 ? 12.203 20.844 9.078 1 94.88 177 GLU B C 1
ATOM 3289 O O . GLU B 1 177 ? 13.07 20.125 9.602 1 94.88 177 GLU B O 1
ATOM 3294 N N . LEU B 1 178 ? 12.492 21.922 8.414 1 92.44 178 LEU B N 1
ATOM 3295 C CA . LEU B 1 178 ? 13.867 22.422 8.352 1 92.44 178 LEU B CA 1
ATOM 3296 C C . LEU B 1 178 ? 14.344 22.875 9.719 1 92.44 178 LEU B C 1
ATOM 3298 O O . LEU B 1 178 ? 13.578 23.469 10.484 1 92.44 178 LEU B O 1
ATOM 3302 N N . ASP B 1 179 ? 15.547 22.453 9.977 1 90 179 ASP B N 1
ATOM 3303 C CA . ASP B 1 179 ? 16.172 23 11.18 1 90 179 ASP B CA 1
ATOM 3304 C C . ASP B 1 179 ? 17 24.234 10.859 1 90 179 ASP B C 1
ATOM 3306 O O . ASP B 1 179 ? 18.141 24.125 10.391 1 90 179 ASP B O 1
ATOM 3310 N N . GLU B 1 180 ? 16.562 25.328 11.125 1 76.38 180 GLU B N 1
ATOM 3311 C CA . GLU B 1 180 ? 17.203 26.594 10.758 1 76.38 180 GLU B CA 1
ATOM 3312 C C . GLU B 1 180 ? 18.391 26.891 11.672 1 76.38 180 GLU B C 1
ATOM 3314 O O . GLU B 1 180 ? 19.266 27.688 11.32 1 76.38 180 GLU B O 1
ATOM 3319 N N . GLN B 1 181 ? 18.438 26.344 12.758 1 69.56 181 GLN B N 1
ATOM 3320 C CA . GLN B 1 181 ? 19.5 26.656 13.711 1 69.56 181 GLN B CA 1
ATOM 3321 C C . GLN B 1 181 ? 20.828 26.031 13.266 1 69.56 181 GLN B C 1
ATOM 3323 O O . GLN B 1 181 ? 21.891 26.484 13.68 1 69.56 181 GLN B O 1
ATOM 3328 N N . GLN B 1 182 ? 20.734 25.016 12.414 1 61.41 182 GLN B N 1
ATOM 3329 C CA . GLN B 1 182 ? 21.969 24.312 12.094 1 61.41 182 GLN B CA 1
ATOM 3330 C C . GLN B 1 182 ? 22.266 24.375 10.602 1 61.41 182 GLN B C 1
ATOM 3332 O O . GLN B 1 182 ? 22.719 23.406 10 1 61.41 182 GLN B O 1
ATOM 3337 N N . VAL B 1 183 ? 22 25.438 10.055 1 59.09 183 VAL B N 1
ATOM 3338 C CA . VAL B 1 183 ? 22.328 25.516 8.633 1 59.09 183 VAL B CA 1
ATOM 3339 C C . VAL B 1 183 ? 23.844 25.531 8.445 1 59.09 183 VAL B C 1
ATOM 3341 O O . VAL B 1 183 ? 24.531 26.391 9 1 59.09 183 VAL B O 1
ATOM 3344 N N . GLY B 1 184 ? 24.359 24.391 8.336 1 56.69 184 GLY B N 1
ATOM 3345 C CA . GLY B 1 184 ? 25.797 24.312 8.117 1 56.69 184 GLY B CA 1
ATOM 3346 C C . GLY B 1 184 ? 26.234 24.953 6.809 1 56.69 184 GLY B C 1
ATOM 3347 O O . GLY B 1 184 ? 25.406 25.422 6.027 1 56.69 184 GLY B O 1
ATOM 3348 N N . THR B 1 185 ? 27.547 25.25 6.688 1 63.22 185 THR B N 1
ATOM 3349 C CA . THR B 1 185 ? 28.266 25.859 5.574 1 63.22 185 THR B CA 1
ATOM 3350 C C . THR B 1 185 ? 28.219 24.953 4.344 1 63.22 185 THR B C 1
ATOM 3352 O O . THR B 1 185 ? 28.453 25.406 3.223 1 63.22 185 THR B O 1
ATOM 3355 N N . ASN B 1 186 ? 27.797 23.781 4.598 1 70.25 186 ASN B N 1
ATOM 3356 C CA . ASN B 1 186 ? 27.766 22.859 3.463 1 70.25 186 ASN B CA 1
ATOM 3357 C C . ASN B 1 186 ? 26.438 22.938 2.711 1 70.25 186 ASN B C 1
ATOM 3359 O O . ASN B 1 186 ? 25.406 22.516 3.227 1 70.25 186 ASN B O 1
ATOM 3363 N N . ILE B 1 187 ? 26.469 23.5 1.586 1 75.69 187 ILE B N 1
ATOM 3364 C CA . ILE B 1 187 ? 25.312 23.828 0.762 1 75.69 187 ILE B CA 1
ATOM 3365 C C . ILE B 1 187 ? 24.594 22.531 0.358 1 75.69 187 ILE B C 1
ATOM 3367 O O . ILE B 1 187 ? 23.422 22.562 -0.01 1 75.69 187 ILE B O 1
ATOM 3371 N N . ASP B 1 188 ? 25.234 21.406 0.54 1 88.19 188 ASP B N 1
ATOM 3372 C CA . ASP B 1 188 ? 24.656 20.172 0.02 1 88.19 188 ASP B CA 1
ATOM 3373 C C . ASP B 1 188 ? 23.906 19.422 1.115 1 88.19 188 ASP B C 1
ATOM 3375 O O . ASP B 1 188 ? 23.281 18.391 0.847 1 88.19 188 ASP B O 1
ATOM 3379 N N . ILE B 1 189 ? 24.047 19.969 2.32 1 90.56 189 ILE B N 1
ATOM 3380 C CA . ILE B 1 189 ? 23.406 19.281 3.447 1 90.56 189 ILE B CA 1
ATOM 3381 C C . ILE B 1 189 ? 22.406 20.219 4.121 1 90.56 189 ILE B C 1
ATOM 3383 O O . ILE B 1 189 ? 22.75 21.344 4.504 1 90.56 189 ILE B O 1
ATOM 3387 N N . GLN B 1 190 ? 21.234 19.812 4.207 1 92.38 190 GLN B N 1
ATOM 3388 C CA . GLN B 1 190 ? 20.188 20.562 4.906 1 92.38 190 GLN B CA 1
ATOM 3389 C C . GLN B 1 190 ? 19.766 19.844 6.188 1 92.38 190 GLN B C 1
ATOM 3391 O O . GLN B 1 190 ? 19.203 18.75 6.133 1 92.38 190 GLN B O 1
ATOM 3396 N N . PRO B 1 191 ? 20.031 20.438 7.348 1 93.38 191 PRO B N 1
ATOM 3397 C CA . PRO B 1 191 ? 19.562 19.828 8.594 1 93.38 191 PRO B CA 1
ATOM 3398 C C . PRO B 1 191 ? 18.031 19.875 8.727 1 93.38 191 PRO B C 1
ATOM 3400 O O . PRO B 1 191 ? 17.406 20.875 8.359 1 93.38 191 PRO B O 1
ATOM 3403 N N . ILE B 1 192 ? 17.438 18.797 9.156 1 95.25 192 ILE B N 1
ATOM 3404 C CA . ILE B 1 192 ? 16.016 18.703 9.398 1 95.25 192 ILE B CA 1
ATOM 3405 C C . ILE B 1 192 ? 15.75 18.109 10.773 1 95.25 192 ILE B C 1
ATOM 3407 O O . ILE B 1 192 ? 16.625 17.469 11.359 1 95.25 192 ILE B O 1
ATOM 3411 N N . LYS B 1 193 ? 14.562 18.359 11.266 1 95.62 193 LYS B N 1
ATOM 3412 C CA . LYS B 1 193 ? 14.172 17.859 12.578 1 95.62 193 LYS B CA 1
ATOM 3413 C C . LYS B 1 193 ? 12.789 17.203 12.531 1 95.62 193 LYS B C 1
ATOM 3415 O O . LYS B 1 193 ? 11.867 17.734 11.906 1 95.62 193 LYS B O 1
ATOM 3420 N N . CYS B 1 194 ? 12.68 16.047 13.148 1 96.31 194 CYS B N 1
ATOM 3421 C CA . CYS B 1 194 ? 11.391 15.367 13.242 1 96.31 194 CYS B CA 1
ATOM 3422 C C . CYS B 1 194 ? 10.492 16.047 14.273 1 96.31 194 CYS B C 1
ATOM 3424 O O . CYS B 1 194 ? 10.852 16.156 15.445 1 96.31 194 CYS B O 1
ATOM 3426 N N . LYS B 1 195 ? 9.32 16.484 13.812 1 94.88 195 LYS B N 1
ATOM 3427 C CA . LYS B 1 195 ? 8.414 17.25 14.672 1 94.88 195 LYS B CA 1
ATOM 3428 C C . LYS B 1 195 ? 7.344 16.344 15.281 1 94.88 195 LYS B C 1
ATOM 3430 O O . LYS B 1 195 ? 6.703 16.703 16.266 1 94.88 195 LYS B O 1
ATOM 3435 N N . GLY B 1 196 ? 7.152 15.156 14.664 1 94.88 196 GLY B N 1
ATOM 3436 C CA . GLY B 1 196 ? 6.16 14.219 15.156 1 94.88 196 GLY B CA 1
ATOM 3437 C C . GLY B 1 196 ? 6.008 12.992 14.273 1 94.88 196 GLY B C 1
ATOM 3438 O O . GLY B 1 196 ? 6.422 13 13.109 1 94.88 196 GLY B O 1
ATOM 3439 N N . VAL B 1 197 ? 5.445 11.945 14.938 1 96.88 197 VAL B N 1
ATOM 3440 C CA . VAL B 1 197 ? 5.211 10.703 14.211 1 96.88 197 VAL B CA 1
ATOM 3441 C C . VAL B 1 197 ? 3.793 10.203 14.477 1 96.88 197 VAL B C 1
ATOM 3443 O O . VAL B 1 197 ? 3.404 10.008 15.633 1 96.88 197 VAL B O 1
ATOM 3446 N N . PHE B 1 198 ? 2.998 10.039 13.438 1 97.19 198 PHE B N 1
ATOM 3447 C CA . PHE B 1 198 ? 1.701 9.375 13.523 1 97.19 198 PHE B CA 1
ATOM 3448 C C . PHE B 1 198 ? 1.861 7.859 13.516 1 97.19 198 PHE B C 1
ATOM 3450 O O . PHE B 1 198 ? 2.59 7.316 12.68 1 97.19 198 PHE B O 1
ATOM 3457 N N . GLY B 1 199 ? 1.179 7.203 14.508 1 96.62 199 GLY B N 1
ATOM 3458 C CA . GLY B 1 199 ? 1.186 5.75 14.516 1 96.62 199 GLY B CA 1
ATOM 3459 C C . GLY B 1 199 ? 2.418 5.164 15.18 1 96.62 199 GLY B C 1
ATOM 3460 O O . GLY B 1 199 ? 2.645 3.953 15.125 1 96.62 199 GLY B O 1
ATOM 3461 N N . LEU B 1 200 ? 3.186 5.984 15.82 1 94.12 200 LEU B N 1
ATOM 3462 C CA . LEU B 1 200 ? 4.418 5.551 16.469 1 94.12 200 LEU B CA 1
ATOM 3463 C C . LEU B 1 200 ? 4.141 4.445 17.484 1 94.12 200 LEU B C 1
ATOM 3465 O O . LEU B 1 200 ? 3.121 4.477 18.188 1 94.12 200 LEU B O 1
ATOM 3469 N N . GLU B 1 201 ? 5.047 3.439 17.609 1 92.88 201 GLU B N 1
ATOM 3470 C CA . GLU B 1 201 ? 5.031 2.332 18.562 1 92.88 201 GLU B CA 1
ATOM 3471 C C . GLU B 1 201 ? 4.031 1.259 18.141 1 92.88 201 GLU B C 1
ATOM 3473 O O . GLU B 1 201 ? 4.27 0.067 18.359 1 92.88 201 GLU B O 1
ATOM 3478 N N . THR B 1 202 ? 2.867 1.657 17.562 1 93.5 202 THR B N 1
ATOM 3479 C CA . THR B 1 202 ? 1.863 0.673 17.172 1 93.5 202 THR B CA 1
ATOM 3480 C C . THR B 1 202 ? 2.23 0.025 15.836 1 93.5 202 THR B C 1
ATOM 3482 O O . THR B 1 202 ? 2.172 -1.198 15.695 1 93.5 202 THR B O 1
ATOM 3485 N N . PHE B 1 203 ? 2.469 0.873 14.883 1 93.94 203 PHE B N 1
ATOM 3486 C CA . PHE B 1 203 ? 2.84 0.361 13.57 1 93.94 203 PHE B CA 1
ATOM 3487 C C . PHE B 1 203 ? 4.352 0.218 13.453 1 93.94 203 PHE B C 1
ATOM 3489 O O . PHE B 1 203 ? 5.074 1.217 13.422 1 93.94 203 PHE B O 1
ATOM 3496 N N . GLN B 1 204 ? 4.812 -1.015 13.406 1 92.31 204 GLN B N 1
ATOM 3497 C CA . GLN B 1 204 ? 6.227 -1.346 13.305 1 92.31 204 GLN B CA 1
ATOM 3498 C C . GLN B 1 204 ? 6.5 -2.26 12.117 1 92.31 204 GLN B C 1
ATOM 3500 O O . GLN B 1 204 ? 5.668 -3.105 11.773 1 92.31 204 GLN B O 1
ATOM 3505 N N . ASP B 1 205 ? 7.637 -2.033 11.508 1 90.69 205 ASP B N 1
ATOM 3506 C CA . ASP B 1 205 ? 8.023 -2.896 10.391 1 90.69 205 ASP B CA 1
ATOM 3507 C C . ASP B 1 205 ? 8.297 -4.32 10.875 1 90.69 205 ASP B C 1
ATOM 3509 O O . ASP B 1 205 ? 9.266 -4.559 11.594 1 90.69 205 ASP B O 1
ATOM 3513 N N . PRO B 1 206 ? 7.555 -5.246 10.43 1 89.75 206 PRO B N 1
ATOM 3514 C CA . PRO B 1 206 ? 7.738 -6.617 10.906 1 89.75 206 PRO B CA 1
ATOM 3515 C C . PRO B 1 206 ? 9.062 -7.227 10.453 1 89.75 206 PRO B C 1
ATOM 3517 O O . PRO B 1 206 ? 9.492 -8.25 10.992 1 89.75 206 PRO B O 1
ATOM 3520 N N . LEU B 1 207 ? 9.703 -6.656 9.5 1 90.75 207 LEU B N 1
ATOM 3521 C CA . LEU B 1 207 ? 10.93 -7.238 8.969 1 90.75 207 LEU B CA 1
ATOM 3522 C C . LEU B 1 207 ? 12.156 -6.652 9.672 1 90.75 207 LEU B C 1
ATOM 3524 O O . LEU B 1 207 ? 13.281 -7.102 9.438 1 90.75 207 LEU B O 1
ATOM 3528 N N . PHE B 1 208 ? 11.898 -5.684 10.523 1 86.19 208 PHE B N 1
ATOM 3529 C CA . PHE B 1 208 ? 13.008 -4.992 11.172 1 86.19 208 PHE B CA 1
ATOM 3530 C C . PHE B 1 208 ? 13.867 -5.973 11.961 1 86.19 208 PHE B C 1
ATOM 3532 O O . PHE B 1 208 ? 15.086 -5.812 12.039 1 86.19 208 PHE B O 1
ATOM 3539 N N . ASP B 1 209 ? 13.289 -7.023 12.5 1 81.69 209 ASP B N 1
ATOM 3540 C CA . ASP B 1 209 ? 14.023 -7.961 13.344 1 81.69 209 ASP B CA 1
ATOM 3541 C C . ASP B 1 209 ? 14.469 -9.18 12.547 1 81.69 209 ASP B C 1
ATOM 3543 O O . ASP B 1 209 ? 14.898 -10.188 13.117 1 81.69 209 ASP B O 1
ATOM 3547 N N . ILE B 1 210 ? 14.32 -9.188 11.266 1 86.25 210 ILE B N 1
ATOM 3548 C CA . ILE B 1 210 ? 14.758 -10.281 10.414 1 86.25 210 ILE B CA 1
ATOM 3549 C C . ILE B 1 210 ? 16.094 -9.93 9.766 1 86.25 210 ILE B C 1
ATOM 3551 O O . ILE B 1 210 ? 16.141 -9.188 8.781 1 86.25 210 ILE B O 1
ATOM 3555 N N . PRO B 1 211 ? 17.156 -10.508 10.289 1 84.12 211 PRO B N 1
ATOM 3556 C CA . PRO B 1 211 ? 18.484 -10.172 9.766 1 84.12 211 PRO B CA 1
ATOM 3557 C C . PRO B 1 211 ? 18.625 -10.453 8.273 1 84.12 211 PRO B C 1
ATOM 3559 O O . PRO B 1 211 ? 18.094 -11.445 7.773 1 84.12 211 PRO B O 1
ATOM 3562 N N . ASN B 1 212 ? 19.25 -9.578 7.574 1 86.94 212 ASN B N 1
ATOM 3563 C CA . ASN B 1 212 ? 19.578 -9.703 6.16 1 86.94 212 ASN B CA 1
ATOM 3564 C C . ASN B 1 212 ? 18.328 -9.797 5.289 1 86.94 212 ASN B C 1
ATOM 3566 O O . ASN B 1 212 ? 18.359 -10.406 4.215 1 86.94 212 ASN B O 1
ATOM 3570 N N . SER B 1 213 ? 17.219 -9.312 5.848 1 89.38 213 SER B N 1
ATOM 3571 C CA . SER B 1 213 ? 16.047 -9.227 4.988 1 89.38 213 SER B CA 1
ATOM 3572 C C . SER B 1 213 ? 16.359 -8.492 3.689 1 89.38 213 SER B C 1
ATOM 3574 O O . SER B 1 213 ? 16.953 -7.402 3.713 1 89.38 213 SER B O 1
ATOM 3576 N N . ALA B 1 214 ? 15.891 -8.969 2.604 1 89.19 214 ALA B N 1
ATOM 3577 C CA . ALA B 1 214 ? 16.172 -8.414 1.281 1 89.19 214 ALA B CA 1
ATOM 3578 C C . ALA B 1 214 ? 15.531 -7.035 1.123 1 89.19 214 ALA B C 1
ATOM 3580 O O . ALA B 1 214 ? 16.062 -6.176 0.42 1 89.19 214 ALA B O 1
ATOM 3581 N N . ILE B 1 215 ? 14.406 -6.805 1.732 1 87.75 215 ILE B N 1
ATOM 3582 C CA . ILE B 1 215 ? 13.641 -5.582 1.549 1 87.75 215 ILE B CA 1
ATOM 3583 C C . ILE B 1 215 ? 14.32 -4.43 2.285 1 87.75 215 ILE B C 1
ATOM 3585 O O . ILE B 1 215 ? 14.203 -3.271 1.876 1 87.75 215 ILE B O 1
ATOM 3589 N N . LEU B 1 216 ? 15.047 -4.773 3.301 1 80.12 216 LEU B N 1
ATOM 3590 C CA . LEU B 1 216 ? 15.734 -3.752 4.086 1 80.12 216 LEU B CA 1
ATOM 3591 C C . LEU B 1 216 ? 17.062 -3.383 3.451 1 80.12 216 LEU B C 1
ATOM 3593 O O . LEU B 1 216 ? 17.641 -2.332 3.758 1 80.12 216 LEU B O 1
ATOM 3597 N N . LEU B 1 217 ? 17.547 -4.281 2.592 1 63.94 217 LEU B N 1
ATOM 3598 C CA . LEU B 1 217 ? 18.891 -4.121 2.043 1 63.94 217 LEU B CA 1
ATOM 3599 C C . LEU B 1 217 ? 18.859 -3.293 0.764 1 63.94 217 LEU B C 1
ATOM 3601 O O . LEU B 1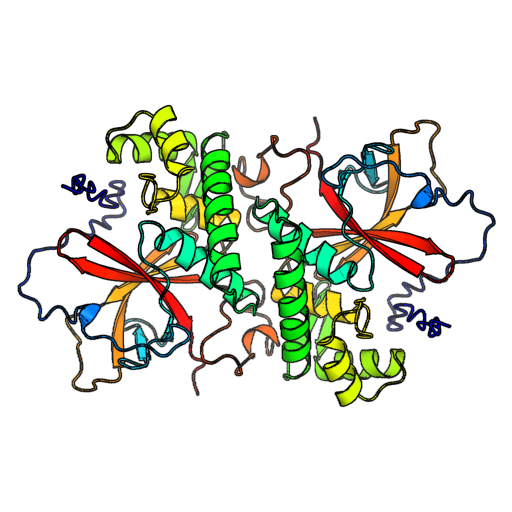 217 ? 19.906 -2.803 0.313 1 63.94 217 LEU B O 1
ATOM 3605 N N . SER B 1 218 ? 17.75 -3.334 0.109 1 54 218 SER B N 1
ATOM 3606 C CA . SER B 1 218 ? 17.719 -2.811 -1.253 1 54 218 SER B CA 1
ATOM 3607 C C . SER B 1 218 ? 18.391 -1.449 -1.338 1 54 218 SER B C 1
ATOM 3609 O O . SER B 1 218 ? 17.969 -0.494 -0.687 1 54 218 SER B O 1
ATOM 3611 N N . LYS B 1 219 ? 19.672 -1.338 -1.488 1 45.81 219 LYS B N 1
ATOM 3612 C CA . LYS B 1 219 ? 20.594 -0.237 -1.787 1 45.81 219 LYS B CA 1
ATOM 3613 C C . LYS B 1 219 ? 20.094 0.572 -2.984 1 45.81 219 LYS B C 1
ATOM 3615 O O . LYS B 1 219 ? 20.516 1.717 -3.178 1 45.81 219 LYS B O 1
ATOM 3620 N N . SER B 1 220 ? 19.609 -0.225 -3.941 1 40.12 220 SER B N 1
ATOM 3621 C CA . SER B 1 220 ? 19.688 0.428 -5.242 1 40.12 220 SER B CA 1
ATOM 3622 C C . SER B 1 220 ? 18.844 1.703 -5.273 1 40.12 220 SER B C 1
ATOM 3624 O O . SER B 1 220 ? 18.875 2.445 -6.254 1 40.12 220 SER B O 1
ATOM 3626 N N . LEU B 1 221 ? 17.625 1.69 -4.77 1 45.94 221 LEU B N 1
ATOM 3627 C CA . LEU B 1 221 ? 17.047 3.01 -4.984 1 45.94 221 LEU B CA 1
ATOM 3628 C C . LEU B 1 221 ? 17.766 4.066 -4.152 1 45.94 221 LEU B C 1
ATOM 3630 O O . LEU B 1 221 ? 18.094 3.828 -2.986 1 45.94 221 LEU B O 1
ATOM 3634 N N . PRO B 1 222 ? 18.547 4.848 -4.746 1 44.16 222 PRO B N 1
ATOM 3635 C CA . PRO B 1 222 ? 18.938 5.988 -3.916 1 44.16 222 PRO B CA 1
ATOM 3636 C C . PRO B 1 222 ? 17.875 6.383 -2.904 1 44.16 222 PRO B C 1
ATOM 3638 O O . PRO B 1 222 ? 16.719 6.605 -3.277 1 44.16 222 PRO B O 1
ATOM 3641 N N . GLY B 1 223 ? 18.141 6.004 -1.549 1 51.03 223 GLY B N 1
ATOM 3642 C CA . GLY B 1 223 ? 17.359 6.539 -0.449 1 51.03 223 GLY B CA 1
ATOM 3643 C C . GLY B 1 223 ? 16.047 5.797 -0.228 1 51.03 223 GLY B C 1
ATOM 3644 O O . GLY B 1 223 ? 15.305 6.102 0.707 1 51.03 223 GLY B O 1
ATOM 3645 N N . ALA B 1 224 ? 15.492 4.949 -1.215 1 54 224 ALA B N 1
ATOM 3646 C CA . ALA B 1 224 ? 14.102 5.051 -1.645 1 54 224 ALA B CA 1
ATOM 3647 C C . ALA B 1 224 ? 13.203 4.125 -0.822 1 54 224 ALA B C 1
ATOM 3649 O O . ALA B 1 224 ? 12.055 4.465 -0.53 1 54 224 ALA B O 1
ATOM 3650 N N . TYR B 1 225 ? 13.711 2.785 -0.415 1 64.75 225 TYR B N 1
ATOM 3651 C CA . TYR B 1 225 ? 12.602 2.023 0.159 1 64.75 225 TYR B CA 1
ATOM 3652 C C . TYR B 1 225 ? 12.484 2.283 1.655 1 64.75 225 TYR B C 1
ATOM 3654 O O . TYR B 1 225 ? 13.484 2.279 2.377 1 64.75 225 TYR B O 1
ATOM 3662 N N . SER B 1 226 ? 11.516 2.768 2.129 1 79.56 226 SER B N 1
ATOM 3663 C CA . SER B 1 226 ? 11.156 2.807 3.545 1 79.56 226 SER B CA 1
ATOM 3664 C C . SER B 1 226 ? 9.695 2.424 3.756 1 79.56 226 SER B C 1
ATOM 3666 O O . SER B 1 226 ? 8.805 3.004 3.139 1 79.56 226 SER B O 1
ATOM 3668 N N . TRP B 1 227 ? 9.609 1.351 4.605 1 89.69 227 TRP B N 1
ATOM 3669 C CA . TRP B 1 227 ? 8.258 1.019 5.031 1 89.69 227 TRP B CA 1
ATOM 3670 C C . TRP B 1 227 ? 7.652 2.148 5.863 1 89.69 227 TRP B C 1
ATOM 3672 O O . TRP B 1 227 ? 6.457 2.436 5.758 1 89.69 227 TRP B O 1
ATOM 3682 N N . HIS B 1 228 ? 8.484 2.801 6.598 1 93.25 228 HIS B N 1
ATOM 3683 C CA . HIS B 1 228 ? 8.141 4.02 7.32 1 93.25 228 HIS B CA 1
ATOM 3684 C C . HIS B 1 228 ? 8.062 5.215 6.379 1 93.25 228 HIS B C 1
ATOM 3686 O O . HIS B 1 228 ? 8.953 5.426 5.559 1 93.25 228 HIS B O 1
ATOM 3692 N N . LEU B 1 229 ? 6.945 5.961 6.445 1 95.5 229 LEU B N 1
ATOM 3693 C CA . LEU B 1 229 ? 6.793 7.105 5.559 1 95.5 229 LEU B CA 1
ATOM 3694 C C . LEU B 1 229 ? 7.359 8.367 6.199 1 95.5 229 LEU B C 1
ATOM 3696 O O . LEU B 1 229 ? 7.137 8.625 7.387 1 95.5 229 LEU B O 1
ATOM 3700 N N . HIS B 1 230 ? 8.094 9.188 5.457 1 95.94 230 HIS B N 1
ATOM 3701 C CA . HIS B 1 230 ? 8.719 10.422 5.922 1 95.94 230 HIS B CA 1
ATOM 3702 C C . HIS B 1 230 ? 8.32 11.602 5.051 1 95.94 230 HIS B C 1
ATOM 3704 O O . HIS B 1 230 ? 8.57 11.602 3.842 1 95.94 230 HIS B O 1
ATOM 3710 N N . ILE B 1 231 ? 7.742 12.57 5.676 1 96.44 231 ILE B N 1
ATOM 3711 C CA . ILE B 1 231 ? 7.227 13.742 4.973 1 96.44 231 ILE B CA 1
ATOM 3712 C C . ILE B 1 231 ? 7.934 15 5.477 1 96.44 231 ILE B C 1
ATOM 3714 O O . ILE B 1 231 ? 8.102 15.18 6.684 1 96.44 231 ILE B O 1
ATOM 3718 N N . LEU B 1 232 ? 8.367 15.805 4.602 1 96.19 232 LEU B N 1
ATOM 3719 C CA . LEU B 1 232 ? 8.945 17.109 4.926 1 96.19 232 LEU B CA 1
ATOM 3720 C C . LEU B 1 232 ? 7.941 18.219 4.664 1 96.19 232 LEU B C 1
ATOM 3722 O O . LEU B 1 232 ? 7.379 18.312 3.57 1 96.19 232 LEU B O 1
ATOM 3726 N N . VAL B 1 233 ? 7.734 18.984 5.621 1 93.69 233 VAL B N 1
ATOM 3727 C CA . VAL B 1 233 ? 6.859 20.141 5.477 1 93.69 233 VAL B CA 1
ATOM 3728 C C . VAL B 1 233 ? 7.699 21.422 5.438 1 93.69 233 VAL B C 1
ATOM 3730 O O . VAL B 1 233 ? 8.508 21.656 6.34 1 93.69 233 VAL B O 1
ATOM 3733 N N . LEU B 1 234 ? 7.473 22.156 4.414 1 90.75 234 LEU B N 1
ATOM 3734 C CA . LEU B 1 234 ? 8.227 23.391 4.18 1 90.75 234 LEU B CA 1
ATOM 3735 C C . LEU B 1 234 ? 7.305 24.609 4.234 1 90.75 234 LEU B C 1
ATOM 3737 O O . LEU B 1 234 ? 6.145 24.531 3.814 1 90.75 234 LEU B O 1
ATOM 3741 N N . ASP B 1 235 ? 7.902 25.656 4.691 1 84.62 235 ASP B N 1
ATOM 3742 C CA . ASP B 1 235 ? 7.203 26.938 4.59 1 84.62 235 ASP B CA 1
ATOM 3743 C C . ASP B 1 235 ? 7.473 27.609 3.242 1 84.62 235 ASP B C 1
ATOM 3745 O O . ASP B 1 235 ? 8.617 27.953 2.93 1 84.62 235 ASP B O 1
ATOM 3749 N N . VAL B 1 236 ? 6.5 27.734 2.412 1 79 236 VAL B N 1
ATOM 3750 C CA . VAL B 1 236 ? 6.645 28.422 1.128 1 79 236 VAL B CA 1
ATOM 3751 C C . VAL B 1 236 ? 6.391 29.922 1.304 1 79 236 VAL B C 1
ATOM 3753 O O . VAL B 1 236 ? 7.035 30.75 0.65 1 79 236 VAL B O 1
ATOM 3756 N N . SER B 1 237 ? 5.488 30.297 2.129 1 76.62 237 SER B N 1
ATOM 3757 C CA . SER B 1 237 ? 5.176 31.641 2.58 1 76.62 237 SER B CA 1
ATOM 3758 C C . SER B 1 237 ? 4.777 31.656 4.051 1 76.62 237 SER B C 1
ATOM 3760 O O . SER B 1 237 ? 4.68 30.609 4.684 1 76.62 237 SER B O 1
ATOM 3762 N N . PRO B 1 238 ? 4.711 32.812 4.594 1 74.5 238 PRO B N 1
ATOM 3763 C CA . PRO B 1 238 ? 4.316 32.844 6.004 1 74.5 238 PRO B CA 1
ATOM 3764 C C . PRO B 1 238 ? 2.99 32.156 6.27 1 74.5 238 PRO B C 1
ATOM 3766 O O . PRO B 1 238 ? 2.717 31.75 7.402 1 74.5 238 PRO B O 1
ATOM 3769 N N . THR B 1 239 ? 2.188 31.891 5.23 1 76.19 239 THR B N 1
ATOM 3770 C CA . THR B 1 239 ? 0.864 31.328 5.461 1 76.19 239 THR B CA 1
ATOM 3771 C C . THR B 1 239 ? 0.687 30.031 4.68 1 76.19 239 THR B C 1
ATOM 3773 O O . THR B 1 239 ? -0.376 29.406 4.734 1 76.19 239 THR B O 1
ATOM 3776 N N . GLU B 1 240 ? 1.729 29.688 3.982 1 79.12 240 GLU B N 1
ATOM 3777 C CA . GLU B 1 240 ? 1.571 28.516 3.119 1 79.12 240 GLU B CA 1
ATOM 3778 C C . GLU B 1 240 ? 2.658 27.484 3.387 1 79.12 240 GLU B C 1
ATOM 3780 O O . GLU B 1 240 ? 3.844 27.812 3.441 1 79.12 240 GLU B O 1
ATOM 3785 N N . LYS B 1 241 ? 2.15 26.281 3.594 1 87 241 LYS B N 1
ATOM 3786 C CA . LYS B 1 241 ? 3.074 25.156 3.777 1 87 241 LYS B CA 1
ATOM 3787 C C . LYS B 1 241 ? 3.002 24.188 2.605 1 87 241 LYS B C 1
ATOM 3789 O O . LYS B 1 241 ? 1.988 24.125 1.906 1 87 241 LYS B O 1
ATOM 3794 N N . HIS B 1 242 ? 4.121 23.562 2.344 1 91.38 242 HIS B N 1
ATOM 3795 C CA . HIS B 1 242 ? 4.246 22.594 1.271 1 91.38 242 HIS B CA 1
ATOM 3796 C C . HIS B 1 242 ? 4.836 21.281 1.786 1 91.38 242 HIS B C 1
ATOM 3798 O O . HIS B 1 242 ? 5.801 21.297 2.555 1 91.38 242 HIS B O 1
ATOM 3804 N N . ALA B 1 243 ? 4.164 20.203 1.392 1 93.75 243 ALA B N 1
ATOM 3805 C CA . ALA B 1 243 ? 4.66 18.891 1.807 1 93.75 243 ALA B CA 1
ATOM 3806 C C . ALA B 1 243 ? 5.43 18.219 0.676 1 93.75 243 ALA B C 1
ATOM 3808 O O . ALA B 1 243 ? 5.027 18.281 -0.487 1 93.75 243 ALA B O 1
ATOM 3809 N N . CYS B 1 244 ? 6.551 17.531 1.045 1 94.38 244 CYS B N 1
ATOM 3810 C CA . CYS B 1 244 ? 7.371 16.719 0.155 1 94.38 244 CYS B CA 1
ATOM 3811 C C . CYS B 1 244 ? 7.711 15.375 0.798 1 94.38 244 CYS B C 1
ATOM 3813 O O . CYS B 1 244 ? 7.426 15.156 1.977 1 94.38 244 CYS B O 1
ATOM 3815 N N . VAL B 1 245 ? 8.305 14.562 -0.051 1 93.94 245 VAL B N 1
ATOM 3816 C CA . VAL B 1 245 ? 8.625 13.234 0.454 1 93.94 245 VAL B CA 1
ATOM 3817 C C . VAL B 1 245 ? 10.117 13.141 0.765 1 93.94 245 VAL B C 1
ATOM 3819 O O . VAL B 1 245 ? 10.953 13.633 -0.001 1 93.94 245 VAL B O 1
ATOM 3822 N N . LEU B 1 246 ? 10.445 12.57 1.909 1 94.19 246 LEU B N 1
ATOM 3823 C CA . LEU B 1 246 ? 11.828 12.219 2.238 1 94.19 246 LEU B CA 1
ATOM 3824 C C . LEU B 1 246 ? 12.078 10.727 2.012 1 94.19 246 LEU B C 1
ATOM 3826 O O . LEU B 1 246 ? 11.3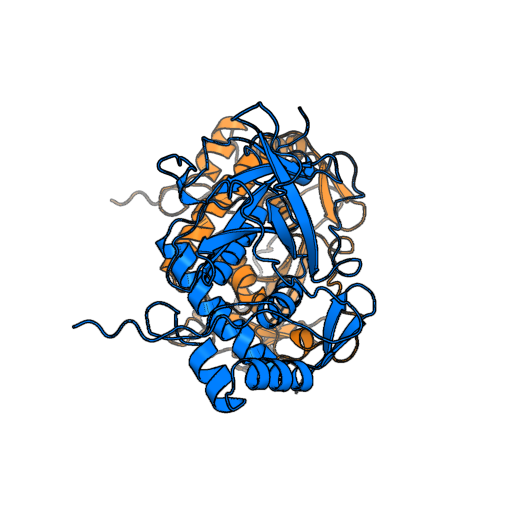52 9.883 2.535 1 94.19 246 LEU B O 1
ATOM 3830 N N . LEU B 1 247 ? 13.039 10.445 1.25 1 90.81 247 LEU B N 1
ATOM 3831 C CA . LEU B 1 247 ? 13.445 9.07 0.978 1 90.81 247 LEU B CA 1
ATOM 3832 C C . LEU B 1 247 ? 14.781 8.75 1.641 1 90.81 247 LEU B C 1
ATOM 3834 O O . LEU B 1 247 ? 15.781 9.406 1.366 1 90.81 247 LEU B O 1
ATOM 3838 N N . PRO B 1 248 ? 14.82 7.805 2.523 1 88.56 248 PRO B N 1
ATOM 3839 C CA . PRO B 1 248 ? 16.047 7.508 3.25 1 88.56 248 PRO B CA 1
ATOM 3840 C C . PRO B 1 248 ? 17.188 7.07 2.326 1 88.56 248 PRO B C 1
ATOM 3842 O O . PRO B 1 248 ? 16.953 6.359 1.347 1 88.56 248 PRO B O 1
ATOM 3845 N N . LEU B 1 249 ? 18.344 7.613 2.666 1 83.88 249 LEU B N 1
ATOM 3846 C CA . LEU B 1 249 ? 19.562 7.211 1.979 1 83.88 249 LEU B CA 1
ATOM 3847 C C . LEU B 1 249 ? 20.359 6.215 2.82 1 83.88 249 LEU B C 1
ATOM 3849 O O . LEU B 1 249 ? 20.406 6.328 4.047 1 83.88 249 LEU B O 1
ATOM 3853 N N . GLY B 1 250 ? 20.5 4.922 2.459 1 64.44 250 GLY B N 1
ATOM 3854 C CA . GLY B 1 250 ? 21.266 3.924 3.189 1 64.44 250 GLY B CA 1
ATOM 3855 C C . GLY B 1 250 ? 22.625 4.43 3.639 1 64.44 250 GLY B C 1
ATOM 3856 O O . GLY B 1 250 ? 23.172 5.367 3.051 1 64.44 250 GLY B O 1
ATOM 3857 N N . GLU B 1 251 ? 23 4.281 4.961 1 50.59 251 GLU B N 1
ATOM 3858 C CA . GLU B 1 251 ? 24.375 4.57 5.375 1 50.59 251 GLU B CA 1
ATOM 3859 C C . GLU B 1 251 ? 25.391 3.844 4.488 1 50.59 251 GLU B C 1
ATOM 3861 O O . GLU B 1 251 ? 25.188 2.674 4.148 1 50.59 251 GLU B O 1
ATOM 3866 N N . LYS B 1 252 ? 26.016 4.551 3.533 1 40.41 252 LYS B N 1
ATOM 3867 C CA . LYS B 1 252 ? 27.203 3.928 2.967 1 40.41 252 LYS B CA 1
ATOM 3868 C C . LYS B 1 252 ? 28.141 3.418 4.062 1 40.41 252 LYS B C 1
ATOM 3870 O O . LYS B 1 252 ? 28.312 4.074 5.094 1 40.41 252 LYS B O 1
#

Organism: Phaeodactylum tricornutum (strain CCAP 1055/1) (NCBI:txid556484)

Radius of gyration: 23.84 Å; Cα contacts (8 Å, |Δi|>4): 969; chains: 2; bounding box: 56×75×65 Å